Protein AF-0000000080781050 (afdb_homodimer)

Solvent-accessible surface area (backbone atoms only — not comparable to full-atom values): 25697 Å² total; per-residue (Å²): 130,79,76,74,66,78,78,66,74,60,34,25,38,32,46,32,33,31,35,67,30,54,91,70,42,64,89,45,60,48,95,85,63,46,76,51,77,71,39,46,22,84,15,49,39,77,80,46,57,57,52,43,29,35,42,40,91,89,30,66,42,81,47,81,88,78,33,56,82,72,43,37,23,22,39,31,32,36,44,65,29,49,45,47,36,29,40,83,40,50,49,67,79,42,40,34,53,57,34,26,75,74,73,64,48,43,79,31,54,64,17,18,40,70,43,80,50,85,91,50,64,30,26,20,26,37,38,74,86,55,81,29,66,35,39,62,15,35,66,25,75,61,41,39,53,59,48,46,50,67,26,33,38,46,64,62,82,89,56,83,46,54,47,18,18,34,22,19,48,64,32,55,53,50,47,31,50,37,40,30,23,49,90,41,44,68,57,34,52,49,44,49,46,66,17,62,46,72,50,40,51,45,75,75,89,59,61,63,39,74,48,50,57,34,31,36,35,22,39,30,22,40,35,72,90,51,89,62,47,71,65,56,53,47,38,42,24,70,31,74,80,39,47,44,31,54,88,132,80,76,76,66,76,78,64,76,58,34,25,37,32,46,32,33,31,34,67,30,52,91,71,41,63,89,45,61,47,95,84,63,46,77,51,78,70,39,46,22,83,14,48,40,77,79,46,56,55,51,43,30,34,42,42,90,90,31,66,42,80,46,82,87,79,33,55,85,72,42,40,24,22,39,31,34,37,43,64,30,49,45,47,37,28,43,82,40,50,48,65,78,42,41,36,54,58,35,25,74,75,73,65,48,42,80,32,54,66,17,18,40,72,44,81,49,86,89,50,65,29,28,20,26,36,38,73,87,56,80,28,67,35,40,61,14,34,66,26,77,60,39,38,53,59,49,46,51,67,26,31,39,47,66,61,83,86,57,84,46,54,47,18,19,34,23,18,47,64,32,55,54,51,46,31,50,38,42,29,23,49,90,42,45,68,58,33,51,48,43,50,46,65,17,61,45,72,50,40,50,44,77,75,88,58,60,64,38,76,47,51,57,34,32,36,36,22,39,29,23,40,35,74,92,50,88,61,48,72,66,54,52,47,37,42,24,69,31,75,80,39,46,45,31,54,87

Nearest PDB structures (foldseek):
  3ufx-assembly1_B  TM=2.082E-01  e=7.306E-01  Thermus aquaticus
  6mel-assembly1_B  TM=2.972E-01  e=2.470E+00  Campylobacter jejuni RM1221
  2nu6-assembly1_B  TM=2.280E-01  e=2.187E+00  Escherichia coli
  3ufx-assembly5_G  TM=2.068E-01  e=2.324E+00  Thermus aquaticus
  6g4q-a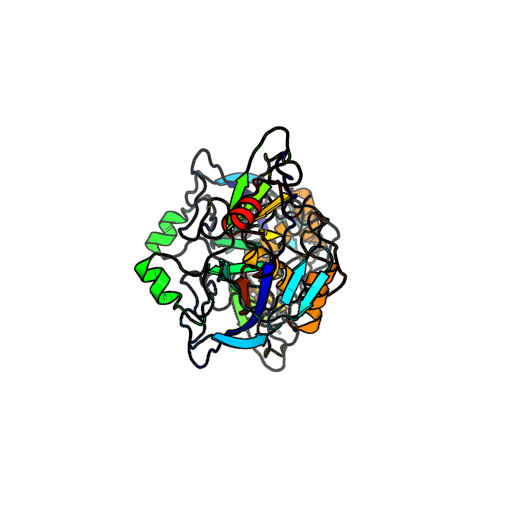ssembly1_B  TM=1.985E-01  e=2.790E+00  Homo sapiens

Structure (mmCIF, N/CA/C/O backbone):
data_AF-0000000080781050-model_v1
#
loop_
_entity.id
_entity.type
_entity.pdbx_description
1 polymer 'Uncharacterized protein'
#
loop_
_atom_site.group_PDB
_atom_site.id
_atom_site.type_symbol
_atom_site.label_atom_id
_atom_site.label_alt_id
_atom_site.label_comp_id
_atom_site.label_asym_id
_atom_site.label_entity_id
_atom_site.label_seq_id
_atom_site.pdbx_PDB_ins_code
_atom_site.Cartn_x
_atom_site.Cartn_y
_atom_site.Cartn_z
_atom_site.occupancy
_atom_site.B_iso_or_equiv
_atom_site.auth_seq_id
_atom_site.auth_comp_id
_atom_site.auth_asym_id
_atom_site.auth_atom_id
_atom_site.pdbx_PDB_model_num
ATOM 1 N N . MET A 1 1 ? 20.359 -40.688 -29.219 1 28.05 1 MET A N 1
ATOM 2 C CA . MET A 1 1 ? 20.031 -39.281 -29.375 1 28.05 1 MET A CA 1
ATOM 3 C C . MET A 1 1 ? 18.734 -38.938 -28.641 1 28.05 1 MET A C 1
ATOM 5 O O . MET A 1 1 ? 17.641 -39.281 -29.094 1 28.05 1 MET A O 1
ATOM 9 N N . SER A 1 2 ? 18.547 -39.094 -27.375 1 33.94 2 SER A N 1
ATOM 10 C CA . SER A 1 2 ? 17.359 -39.031 -26.531 1 33.94 2 SER A CA 1
ATOM 11 C C . SER A 1 2 ? 16.578 -37.75 -26.75 1 33.94 2 SER A C 1
ATOM 13 O O . SER A 1 2 ? 17.156 -36.656 -26.766 1 33.94 2 SER A O 1
ATOM 15 N N . ALA A 1 3 ? 15.633 -37.656 -27.625 1 36.81 3 ALA A N 1
ATOM 16 C CA . ALA A 1 3 ? 14.812 -36.531 -28.031 1 36.81 3 ALA A CA 1
ATOM 17 C C . ALA A 1 3 ? 14.5 -35.625 -26.828 1 36.81 3 ALA A C 1
ATOM 19 O O . ALA A 1 3 ? 13.852 -36.062 -25.875 1 36.81 3 ALA A O 1
ATOM 20 N N . TYR A 1 4 ? 15.414 -34.875 -26.281 1 39.69 4 TYR A N 1
ATOM 21 C CA . TYR A 1 4 ? 15.156 -33.812 -25.312 1 39.69 4 TYR A CA 1
ATOM 22 C C . TYR A 1 4 ? 13.875 -33.062 -25.656 1 39.69 4 TYR A C 1
ATOM 24 O O . TYR A 1 4 ? 13.859 -32.25 -26.578 1 39.69 4 TYR A O 1
ATOM 32 N N . GLU A 1 5 ? 12.812 -33.75 -25.891 1 44.97 5 GLU A N 1
ATOM 33 C CA . GLU A 1 5 ? 11.523 -33.125 -26.172 1 44.97 5 GLU A CA 1
ATOM 34 C C . GLU A 1 5 ? 11.328 -31.875 -25.312 1 44.97 5 GLU A C 1
ATOM 36 O O . GLU A 1 5 ? 11.414 -31.938 -24.078 1 44.97 5 GLU A O 1
ATOM 41 N N . SER A 1 6 ? 11.781 -30.797 -25.75 1 56.5 6 SER A N 1
ATOM 42 C CA . SER A 1 6 ? 11.586 -29.484 -25.125 1 56.5 6 SER A CA 1
ATOM 43 C C . SER A 1 6 ? 10.234 -29.406 -24.438 1 56.5 6 SER A C 1
ATOM 45 O O . SER A 1 6 ? 9.195 -29.625 -25.062 1 56.5 6 SER A O 1
ATOM 47 N N . LYS A 1 7 ? 10.219 -29.891 -23.125 1 72.25 7 LYS A N 1
ATOM 48 C CA . LYS A 1 7 ? 8.969 -29.906 -22.359 1 72.25 7 LYS A CA 1
ATOM 49 C C . LYS A 1 7 ? 8.312 -28.516 -22.375 1 72.25 7 LYS A C 1
ATOM 51 O O . LYS A 1 7 ? 8.977 -27.516 -22.125 1 72.25 7 LYS A O 1
ATOM 56 N N . VAL A 1 8 ? 7.223 -28.578 -23.078 1 80.94 8 VAL A N 1
ATOM 57 C CA . VAL A 1 8 ? 6.398 -27.391 -23.203 1 80.94 8 VAL A CA 1
ATOM 58 C C . VAL A 1 8 ? 5.57 -27.188 -21.938 1 80.94 8 VAL A C 1
ATOM 60 O O . VAL A 1 8 ? 5.02 -28.141 -21.391 1 80.94 8 VAL A O 1
ATOM 63 N N . LEU A 1 9 ? 5.629 -26 -21.391 1 91 9 LEU A N 1
ATOM 64 C CA . LEU A 1 9 ? 4.824 -25.672 -20.219 1 91 9 LEU A CA 1
ATOM 65 C C . LEU A 1 9 ? 3.352 -25.984 -20.469 1 91 9 LEU A C 1
ATOM 67 O O . LEU A 1 9 ? 2.777 -25.531 -21.453 1 91 9 LEU A O 1
ATOM 71 N N . ARG A 1 10 ? 2.812 -26.797 -19.656 1 94.25 10 ARG A N 1
ATOM 72 C CA . ARG A 1 10 ? 1.394 -27.141 -19.672 1 94.25 10 ARG A CA 1
ATOM 73 C C . ARG A 1 10 ? 0.906 -27.547 -18.297 1 94.25 10 ARG A C 1
ATOM 75 O O . ARG A 1 10 ? 1.632 -28.203 -17.547 1 94.25 10 ARG A O 1
ATOM 82 N N . PHE A 1 11 ? -0.291 -27.234 -17.984 1 97.12 11 PHE A N 1
ATOM 83 C CA . PHE A 1 11 ? -0.864 -27.547 -16.688 1 97.12 11 PHE A CA 1
ATOM 84 C C . PHE A 1 11 ? -2.377 -27.375 -16.703 1 97.12 11 PHE A C 1
ATOM 86 O O . PHE A 1 11 ? -2.932 -26.812 -17.656 1 97.12 11 PHE A O 1
ATOM 93 N N . VAL A 1 12 ? -3.023 -27.938 -15.711 1 98.31 12 VAL A N 1
ATOM 94 C CA . VAL A 1 12 ? -4.457 -27.766 -15.5 1 98.31 12 VAL A CA 1
ATOM 95 C C . VAL A 1 12 ? -4.699 -26.812 -14.328 1 98.31 12 VAL A C 1
ATOM 97 O O . VAL A 1 12 ? -4.023 -26.906 -13.297 1 98.31 12 VAL A O 1
ATOM 100 N N . PHE A 1 13 ? -5.648 -25.875 -14.516 1 98.62 13 PHE A N 1
ATOM 101 C CA . PHE A 1 13 ? -5.832 -24.875 -13.461 1 98.62 13 PHE A CA 1
ATOM 102 C C . PHE A 1 13 ? -7.312 -24.609 -13.227 1 98.62 13 PHE A C 1
ATOM 104 O O . PHE A 1 13 ? -8.148 -24.906 -14.086 1 98.62 13 PHE A O 1
ATOM 111 N N . LYS A 1 14 ? -7.598 -24.141 -12.102 1 98.81 14 LYS A N 1
ATOM 112 C CA . LYS A 1 14 ? -8.906 -23.641 -11.68 1 98.81 14 LYS A CA 1
ATOM 113 C C . LYS A 1 14 ? -8.766 -22.406 -10.797 1 98.81 14 LYS A C 1
ATOM 115 O O . LYS A 1 14 ? -7.883 -22.344 -9.938 1 98.81 14 LYS A O 1
ATOM 120 N N . ILE A 1 15 ? -9.57 -21.406 -11.07 1 98.81 15 ILE A N 1
ATOM 121 C CA . ILE A 1 15 ? -9.602 -20.203 -10.258 1 98.81 15 ILE A CA 1
ATOM 122 C C . ILE A 1 15 ? -10.992 -20.016 -9.656 1 98.81 15 ILE A C 1
ATOM 124 O O . ILE A 1 15 ? -11.984 -19.922 -10.383 1 98.81 15 ILE A O 1
ATOM 128 N N . ASP A 1 16 ? -11.031 -20.031 -8.406 1 98.81 16 ASP A N 1
ATOM 129 C CA . ASP A 1 16 ? -12.258 -19.734 -7.672 1 98.81 16 ASP A CA 1
ATOM 130 C C . ASP A 1 16 ? -12.227 -18.328 -7.086 1 98.81 16 ASP A C 1
ATOM 132 O O . ASP A 1 16 ? -11.234 -17.922 -6.488 1 98.81 16 ASP A O 1
ATOM 136 N N . PHE A 1 17 ? -13.289 -17.609 -7.273 1 98.62 17 PHE A N 1
ATOM 137 C CA . PHE A 1 17 ? -13.422 -16.281 -6.695 1 98.62 17 PHE A CA 1
ATOM 138 C C . PHE A 1 17 ? -14.039 -16.359 -5.305 1 98.62 17 PHE A C 1
ATOM 140 O O . PHE A 1 17 ? -15.062 -17 -5.105 1 98.62 17 PHE A O 1
ATOM 147 N N . ILE A 1 18 ? -13.352 -15.68 -4.367 1 98.38 18 ILE A N 1
ATOM 148 C CA . ILE A 1 18 ? -13.797 -15.828 -2.986 1 98.38 18 ILE A CA 1
ATOM 149 C C . ILE A 1 18 ? -13.961 -14.453 -2.346 1 98.38 18 ILE A C 1
ATOM 151 O O . ILE A 1 18 ? -13.344 -13.484 -2.783 1 98.38 18 ILE A O 1
ATOM 155 N N . VAL A 1 19 ? -14.844 -14.359 -1.379 1 97.75 19 VAL A N 1
ATOM 156 C CA . VAL A 1 19 ? -15.07 -13.164 -0.582 1 97.75 19 VAL A CA 1
ATOM 157 C C . VAL A 1 19 ? -15.195 -13.539 0.894 1 97.75 19 VAL A C 1
ATOM 159 O O . VAL A 1 19 ? -15.516 -14.68 1.226 1 97.75 19 VAL A O 1
ATOM 162 N N . PRO A 1 20 ? -14.906 -12.602 1.708 1 97.38 20 PRO A N 1
ATOM 163 C CA . PRO A 1 20 ? -15.141 -12.859 3.131 1 97.38 20 PRO A CA 1
ATOM 164 C C . PRO A 1 20 ? -16.625 -13.031 3.463 1 97.38 20 PRO A C 1
ATOM 166 O O . PRO A 1 20 ? -17.469 -12.375 2.855 1 97.38 20 PRO A O 1
ATOM 169 N N . ASN A 1 21 ? -16.906 -13.922 4.332 1 97.19 21 ASN A N 1
ATOM 170 C CA . ASN A 1 21 ? -18.188 -14.031 4.996 1 97.19 21 ASN A CA 1
ATOM 171 C C . ASN A 1 21 ? -18.141 -13.492 6.422 1 97.19 21 ASN A C 1
ATOM 173 O O . ASN A 1 21 ? -17.891 -14.242 7.367 1 97.19 21 ASN A O 1
ATOM 177 N N . TYR A 1 22 ? -18.516 -12.312 6.602 1 94.44 22 TYR A N 1
ATOM 178 C CA . TYR A 1 22 ? -18.312 -11.625 7.875 1 94.44 22 TYR A CA 1
ATOM 179 C C . TYR A 1 22 ? -19.375 -12.039 8.883 1 94.44 22 TYR A C 1
ATOM 181 O O . TYR A 1 22 ? -19.266 -11.727 10.078 1 94.44 22 TYR A O 1
ATOM 189 N N . ASP A 1 23 ? -20.406 -12.672 8.438 1 95.19 23 ASP A N 1
ATOM 190 C CA . ASP A 1 23 ? -21.375 -13.242 9.367 1 95.19 23 ASP A CA 1
ATOM 191 C C . ASP A 1 23 ? -20.75 -14.367 10.195 1 95.19 23 ASP A C 1
ATOM 193 O O . ASP A 1 23 ? -21.156 -14.594 11.336 1 95.19 23 ASP A O 1
ATOM 197 N N . GLU A 1 24 ? -19.797 -15.016 9.594 1 95.94 24 GLU A N 1
ATOM 198 C CA . GLU A 1 24 ? -19.141 -16.141 10.25 1 95.94 24 GLU A CA 1
ATOM 199 C C . GLU A 1 24 ? -17.938 -15.68 11.062 1 95.94 24 GLU A C 1
ATOM 201 O O . GLU A 1 24 ? -17.656 -16.234 12.125 1 95.94 24 GLU A O 1
ATOM 206 N N . GLN A 1 25 ? -17.188 -14.766 10.539 1 95.62 25 GLN A N 1
ATOM 207 C CA . GLN A 1 25 ? -16.031 -14.172 11.211 1 95.62 25 GLN A CA 1
ATOM 208 C C . GLN A 1 25 ? -15.945 -12.672 10.914 1 95.62 25 GLN A C 1
ATOM 210 O O . GLN A 1 25 ? -15.742 -12.273 9.773 1 95.62 25 GLN A O 1
ATOM 215 N N . CYS A 1 26 ? -16.016 -11.891 11.953 1 93.69 26 CYS A N 1
ATOM 216 C CA . CYS A 1 26 ? -15.945 -10.445 11.797 1 93.69 26 CYS A CA 1
ATOM 217 C C . CYS A 1 26 ? -14.594 -10.016 11.242 1 93.69 26 CYS A C 1
ATOM 219 O O . CYS A 1 26 ? -13.609 -10.75 11.352 1 93.69 26 CYS A O 1
ATOM 221 N N . GLU A 1 27 ? -14.648 -8.883 10.664 1 92.06 27 GLU A N 1
ATOM 222 C CA . GLU A 1 27 ? -13.406 -8.312 10.148 1 92.06 27 GLU A CA 1
ATOM 223 C C . GLU A 1 27 ? -12.32 -8.305 11.219 1 92.06 27 GLU A C 1
ATOM 225 O O . GLU A 1 27 ? -12.578 -7.961 12.375 1 92.06 27 GLU A O 1
ATOM 230 N N . ILE A 1 28 ? -11.141 -8.742 10.758 1 91.88 28 ILE A N 1
ATOM 231 C CA . ILE A 1 28 ? -10.008 -8.789 11.68 1 91.88 28 ILE A CA 1
ATOM 232 C C . ILE A 1 28 ? -9.039 -7.652 11.367 1 91.88 28 ILE A C 1
ATOM 234 O O . ILE A 1 28 ? -8.672 -7.441 10.211 1 91.88 28 ILE A O 1
ATOM 238 N N . ARG A 1 29 ? -8.633 -6.945 12.359 1 89 29 ARG A N 1
ATOM 239 C CA . ARG A 1 29 ? -7.582 -5.938 12.258 1 89 29 ARG A CA 1
ATOM 240 C C . ARG A 1 29 ? -6.48 -6.191 13.289 1 89 29 ARG A C 1
ATOM 242 O O . ARG A 1 29 ? -6.766 -6.504 14.445 1 89 29 ARG A O 1
ATOM 249 N N . LEU A 1 30 ? -5.254 -6.105 12.828 1 84.94 30 LEU A N 1
ATOM 250 C CA . LEU A 1 30 ? -4.098 -6.23 13.711 1 84.94 30 LEU A CA 1
ATOM 251 C C . LEU A 1 30 ? -3.955 -4.996 14.602 1 84.94 30 LEU A C 1
ATOM 253 O O . LEU A 1 30 ? -4.641 -3.994 14.391 1 84.94 30 LEU A O 1
ATOM 257 N N . PRO A 1 31 ? -3.066 -5.062 15.547 1 75.69 31 PRO A N 1
ATOM 258 C CA . PRO A 1 31 ? -2.906 -3.934 16.469 1 75.69 31 PRO A CA 1
ATOM 259 C C . PRO A 1 31 ? -2.541 -2.637 15.742 1 75.69 31 PRO A C 1
ATOM 261 O O . PRO A 1 31 ? -2.891 -1.549 16.203 1 75.69 31 PRO A O 1
ATOM 264 N N . ASN A 1 32 ? -1.868 -2.77 14.664 1 74.88 32 ASN A N 1
ATOM 265 C CA . ASN A 1 32 ? -1.503 -1.581 13.898 1 74.88 32 ASN A CA 1
ATOM 266 C C . ASN A 1 32 ? -2.619 -1.165 12.945 1 74.88 32 ASN A C 1
ATOM 268 O O . ASN A 1 32 ? -2.393 -0.375 12.031 1 74.88 32 ASN A O 1
ATOM 272 N N . GLN A 1 33 ? -3.814 -1.88 13.078 1 80.81 33 GLN A N 1
ATOM 273 C CA . GLN A 1 33 ? -5.055 -1.565 12.375 1 80.81 33 GLN A CA 1
ATOM 274 C C . GLN A 1 33 ? -5.023 -2.086 10.938 1 80.81 33 GLN A C 1
ATOM 276 O O . GLN A 1 33 ? -5.875 -1.729 10.125 1 80.81 33 GLN A O 1
ATOM 281 N N . ALA A 1 34 ? -4.023 -2.885 10.695 1 86 34 ALA A N 1
ATOM 282 C CA . ALA A 1 34 ? -3.961 -3.5 9.375 1 86 34 ALA A CA 1
ATOM 283 C C . ALA A 1 34 ? -5.043 -4.562 9.211 1 86 34 ALA A C 1
ATOM 285 O O . ALA A 1 34 ? -5.289 -5.355 10.125 1 86 34 ALA A O 1
ATOM 286 N N . TRP A 1 35 ? -5.648 -4.539 8.086 1 92.56 35 TRP A N 1
ATOM 287 C CA . TRP A 1 35 ? -6.664 -5.531 7.75 1 92.56 35 TRP A CA 1
ATOM 288 C C . TRP A 1 35 ? -6.023 -6.863 7.375 1 92.56 35 TRP A C 1
ATOM 290 O O . TRP A 1 35 ? -5 -6.895 6.688 1 92.56 35 TRP A O 1
ATOM 300 N N . ILE A 1 36 ? -6.645 -7.953 7.84 1 94.5 36 ILE A N 1
ATOM 301 C CA . ILE A 1 36 ? -6.258 -9.266 7.328 1 94.5 36 ILE A CA 1
ATOM 302 C C . ILE A 1 36 ? -7.5 -10.039 6.895 1 94.5 36 ILE A C 1
ATOM 304 O O . ILE A 1 36 ? -8.594 -9.812 7.422 1 94.5 36 ILE A O 1
ATOM 308 N N . PRO A 1 37 ? -7.367 -10.945 5.922 1 97.31 37 PRO A N 1
ATOM 309 C CA . PRO A 1 37 ? -8.492 -11.781 5.492 1 97.31 37 PRO A CA 1
ATOM 310 C C . PRO A 1 37 ? -8.977 -12.734 6.586 1 97.31 37 PRO A C 1
ATOM 312 O O . PRO A 1 37 ? -8.32 -12.867 7.621 1 97.31 37 PRO A O 1
ATOM 315 N N . PRO A 1 38 ? -10.133 -13.32 6.336 1 97.94 38 PRO A N 1
ATOM 316 C CA . PRO A 1 38 ? -10.625 -14.328 7.281 1 97.94 38 PRO A CA 1
ATOM 317 C C . PRO A 1 38 ? -9.609 -15.438 7.539 1 97.94 38 PRO A C 1
ATOM 319 O O . PRO A 1 38 ? -8.859 -15.812 6.641 1 97.94 38 PRO A O 1
ATOM 322 N N . THR A 1 39 ? -9.648 -15.969 8.75 1 97.88 39 THR A N 1
ATOM 323 C CA . THR A 1 39 ? -8.625 -16.938 9.125 1 97.88 39 THR A CA 1
ATOM 324 C C . THR A 1 39 ? -9.227 -18.328 9.32 1 97.88 39 THR A C 1
ATOM 326 O O . THR A 1 39 ? -8.508 -19.297 9.555 1 97.88 39 THR A O 1
ATOM 329 N N . ILE A 1 40 ? -10.531 -18.391 9.289 1 97.81 40 ILE A N 1
ATOM 330 C CA . ILE A 1 40 ? -11.18 -19.688 9.406 1 97.81 40 ILE A CA 1
ATOM 331 C C . ILE A 1 40 ? -11.891 -20.031 8.102 1 97.81 40 ILE A C 1
ATOM 333 O O . ILE A 1 40 ? -12.461 -19.156 7.449 1 97.81 40 ILE A O 1
ATOM 337 N N . PRO A 1 41 ? -11.938 -21.25 7.742 1 98.31 41 PRO A N 1
ATOM 338 C CA . PRO A 1 41 ? -12.445 -21.688 6.438 1 98.31 41 PRO A CA 1
ATOM 339 C C . PRO A 1 41 ? -13.906 -21.297 6.223 1 98.31 41 PRO A C 1
ATOM 341 O O . PRO A 1 41 ? -14.281 -20.859 5.129 1 98.31 41 PRO A O 1
ATOM 344 N N . SER A 1 42 ? -14.773 -21.406 7.227 1 97.88 42 SER A N 1
ATOM 345 C CA . SER A 1 42 ? -16.203 -21.141 7.086 1 97.88 42 SER A CA 1
ATOM 346 C C . SER A 1 42 ? -16.469 -19.656 6.785 1 97.88 42 SER A C 1
ATOM 348 O O . SER A 1 42 ? -17.562 -19.297 6.383 1 97.88 42 SER A O 1
ATOM 350 N N . ALA A 1 43 ? -15.469 -18.844 6.98 1 98.5 43 ALA A N 1
ATOM 351 C CA . ALA A 1 43 ? -15.633 -17.406 6.797 1 98.5 43 ALA A CA 1
ATOM 352 C C . ALA A 1 43 ? -15.211 -16.984 5.391 1 98.5 43 ALA A C 1
ATOM 354 O O . ALA A 1 43 ? -15.031 -15.797 5.121 1 98.5 43 ALA A O 1
ATOM 355 N N . VAL A 1 44 ? -15.008 -17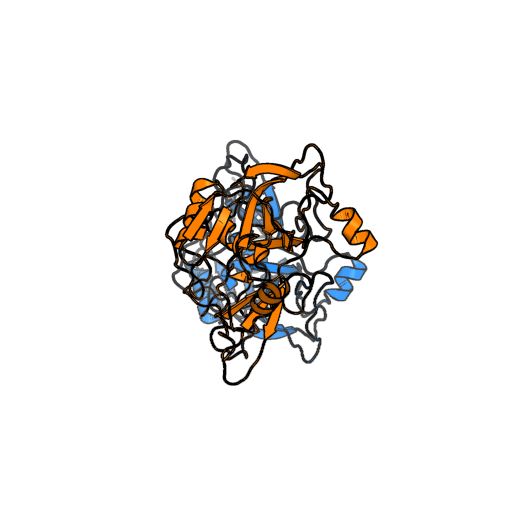.922 4.547 1 98.62 44 VAL A N 1
ATOM 356 C CA . VAL A 1 44 ? -14.672 -17.672 3.152 1 98.62 44 VAL A CA 1
ATOM 357 C C . VAL A 1 44 ? -15.727 -18.297 2.242 1 98.62 44 VAL A C 1
ATOM 359 O O . VAL A 1 44 ? -16.031 -19.484 2.354 1 98.62 44 VAL A O 1
ATOM 362 N N . LY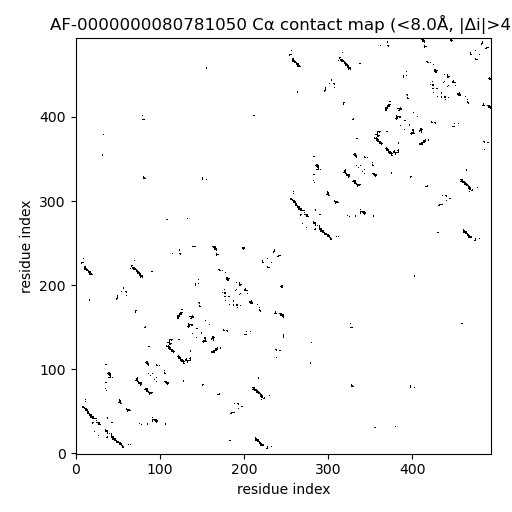S A 1 45 ? -16.297 -17.469 1.432 1 98.19 45 LYS A N 1
ATOM 363 C CA . LYS A 1 45 ? -17.344 -17.922 0.521 1 98.19 45 LYS A CA 1
ATOM 364 C C . LYS A 1 45 ? -16.859 -17.875 -0.929 1 98.19 45 LYS A C 1
ATOM 366 O O . LYS A 1 45 ? -16.25 -16.891 -1.35 1 98.19 45 LYS A O 1
ATOM 371 N N . THR A 1 46 ? -17.125 -18.938 -1.634 1 98.31 46 THR A N 1
ATOM 372 C CA . THR A 1 46 ? -16.875 -18.938 -3.072 1 98.31 46 THR A CA 1
ATOM 373 C C . THR A 1 46 ? -18.031 -18.297 -3.822 1 98.31 46 THR A C 1
ATOM 375 O O . THR A 1 46 ? -19.188 -18.672 -3.631 1 98.31 46 THR A O 1
ATOM 378 N N . VAL A 1 47 ? -17.734 -17.328 -4.688 1 97.94 47 VAL A N 1
ATOM 379 C CA . VAL A 1 47 ? -18.812 -16.609 -5.348 1 97.94 47 VAL A CA 1
ATOM 380 C C . VAL A 1 47 ? -18.766 -16.859 -6.852 1 97.94 47 VAL A C 1
ATOM 382 O O . VAL A 1 47 ? -19.656 -16.422 -7.594 1 97.94 47 VAL A O 1
ATOM 385 N N . GLY A 1 48 ? -17.781 -17.531 -7.301 1 98.06 48 GLY A N 1
ATOM 386 C CA . GLY A 1 48 ? -17.609 -17.891 -8.703 1 98.06 48 GLY A CA 1
ATOM 387 C C . GLY A 1 48 ? -16.422 -18.797 -8.945 1 98.06 48 GLY A C 1
ATOM 388 O O . GLY A 1 48 ? -15.562 -18.938 -8.086 1 98.06 48 GLY A O 1
ATOM 389 N N . SER A 1 49 ? -16.453 -19.406 -10.141 1 98.31 49 SER A N 1
ATOM 390 C CA . SER A 1 49 ? -15.375 -20.328 -10.492 1 98.31 49 SER A CA 1
ATOM 391 C C . SER A 1 49 ? -15.203 -20.438 -12 1 98.31 49 SER A C 1
ATOM 393 O O . SER A 1 49 ? -16.188 -20.375 -12.75 1 98.31 49 SER A O 1
ATOM 395 N N . THR A 1 50 ? -13.984 -20.562 -12.375 1 98.31 50 THR A N 1
ATOM 396 C CA . THR A 1 50 ? -13.727 -20.797 -13.789 1 98.31 50 THR A CA 1
ATOM 397 C C . THR A 1 50 ? -14.023 -22.234 -14.172 1 98.31 50 THR A C 1
ATOM 399 O O . THR A 1 50 ? -14.266 -22.547 -15.336 1 98.31 50 THR A O 1
ATOM 402 N N . GLY A 1 51 ? -14.008 -23.141 -13.211 1 98.06 51 GLY A N 1
ATOM 403 C CA . GLY A 1 51 ? -13.875 -24.547 -13.523 1 98.06 51 GLY A CA 1
ATOM 404 C C . GLY A 1 51 ? -12.469 -24.938 -13.945 1 98.06 51 GLY A C 1
ATOM 405 O O . GLY A 1 51 ? -11.539 -24.141 -13.836 1 98.06 51 GLY A O 1
ATOM 406 N N . TRP A 1 52 ? -12.359 -26.219 -14.414 1 98.44 52 TRP A N 1
ATOM 407 C CA . TRP A 1 52 ? -11.031 -26.719 -14.742 1 98.44 52 TRP A CA 1
ATOM 408 C C . TRP A 1 52 ? -10.719 -26.5 -16.219 1 98.44 52 TRP A C 1
ATOM 410 O O . TRP A 1 52 ? -11.523 -26.844 -17.094 1 98.44 52 TRP A O 1
ATOM 420 N N . TYR A 1 53 ? -9.555 -25.922 -16.438 1 98.5 53 TYR A N 1
ATOM 421 C CA . TYR A 1 53 ? -9.07 -25.672 -17.797 1 98.5 53 TYR A CA 1
ATOM 422 C C . TYR A 1 53 ? -7.629 -26.141 -17.953 1 98.5 53 TYR A C 1
ATOM 424 O O . TYR A 1 53 ? -6.848 -26.094 -17 1 98.5 53 TYR A O 1
ATOM 432 N N . ARG A 1 54 ? -7.309 -26.594 -19.094 1 97.69 54 ARG A N 1
ATOM 433 C CA . ARG A 1 54 ? -5.934 -26.906 -19.484 1 97.69 54 ARG A CA 1
ATOM 434 C C . ARG A 1 54 ? -5.281 -25.719 -20.172 1 97.69 54 ARG A C 1
ATOM 436 O O . ARG A 1 54 ? -5.859 -25.141 -21.094 1 97.69 54 ARG A O 1
ATOM 443 N N . TRP A 1 55 ? -4.141 -25.344 -19.688 1 97.38 55 TRP A N 1
ATOM 444 C CA . TRP A 1 55 ? -3.361 -24.312 -20.359 1 97.38 55 TRP A CA 1
ATOM 445 C C . TRP A 1 55 ? -2.238 -24.906 -21.188 1 97.38 55 TRP A C 1
ATOM 447 O O . TRP A 1 55 ? -1.493 -25.766 -20.703 1 97.38 55 TRP A O 1
ATOM 457 N N . THR A 1 56 ? -2.123 -24.516 -22.406 1 94.31 56 THR A N 1
ATOM 458 C CA . THR A 1 56 ? -1.011 -24.75 -23.312 1 94.31 56 THR A CA 1
ATOM 459 C C . THR A 1 56 ? -0.59 -23.469 -24.016 1 94.31 56 THR A C 1
ATOM 461 O O . THR A 1 56 ? -1.329 -22.484 -24.016 1 94.31 56 THR A O 1
ATOM 464 N N . PRO A 1 57 ? 0.578 -23.391 -24.5 1 90.31 57 PRO A N 1
ATOM 465 C CA . PRO A 1 57 ? 0.982 -22.188 -25.219 1 90.31 57 PRO A CA 1
ATOM 466 C C . PRO A 1 57 ? -0.001 -21.812 -26.328 1 90.31 57 PRO A C 1
ATOM 468 O O . PRO A 1 57 ? -0.073 -20.641 -26.719 1 90.31 57 PRO A O 1
ATOM 471 N N . ALA A 1 58 ? -0.735 -22.75 -26.75 1 91.19 58 ALA A N 1
ATOM 472 C CA . ALA A 1 58 ? -1.679 -22.5 -27.844 1 91.19 58 ALA A CA 1
ATOM 473 C C . ALA A 1 58 ? -2.979 -21.906 -27.312 1 91.19 58 ALA A C 1
ATOM 475 O O . ALA A 1 58 ? -3.771 -21.344 -28.078 1 91.19 58 ALA A O 1
ATOM 476 N N . GLY A 1 59 ? -3.221 -22.078 -26.016 1 93.56 59 GLY A N 1
ATOM 477 C CA . GLY A 1 59 ? -4.438 -21.547 -25.422 1 93.56 59 GLY A CA 1
ATOM 478 C C . GLY A 1 59 ? -4.961 -22.375 -24.266 1 93.56 59 GLY A C 1
ATOM 479 O O . GLY A 1 59 ? -4.195 -23.078 -23.609 1 93.56 59 GLY A O 1
ATOM 480 N N . ILE A 1 60 ? -6.25 -22.094 -24 1 97 60 ILE A N 1
ATOM 481 C CA . ILE A 1 60 ? -6.848 -22.828 -22.891 1 97 60 ILE A CA 1
ATOM 482 C C . ILE A 1 60 ? -8.031 -23.656 -23.391 1 97 60 ILE A C 1
ATOM 484 O O . ILE A 1 60 ? -8.688 -23.281 -24.359 1 97 60 ILE A O 1
ATOM 488 N N . GLU A 1 61 ? -8.289 -24.766 -22.719 1 96.88 61 GLU A N 1
ATOM 489 C CA . GLU A 1 61 ? -9.406 -25.641 -23.031 1 96.88 61 GLU A CA 1
ATOM 490 C C . GLU A 1 61 ? -10.023 -26.234 -21.766 1 96.88 61 GLU A C 1
ATOM 492 O O . GLU A 1 61 ? -9.305 -26.625 -20.844 1 96.88 61 GLU A O 1
ATOM 497 N N . ARG A 1 62 ? -11.344 -26.25 -21.797 1 97.06 62 ARG A N 1
ATOM 498 C CA . ARG A 1 62 ? -12.023 -26.859 -20.656 1 97.06 62 ARG A CA 1
ATOM 499 C C . ARG A 1 62 ? -11.648 -28.328 -20.531 1 97.06 62 ARG A C 1
ATOM 501 O O . ARG A 1 62 ? -11.547 -29.047 -21.531 1 97.06 62 ARG A O 1
ATOM 508 N N . THR A 1 63 ? -11.461 -28.766 -19.297 1 96.5 63 THR A N 1
ATOM 509 C CA . THR A 1 63 ? -11.055 -30.156 -19.094 1 96.5 63 THR A CA 1
ATOM 510 C C . THR A 1 63 ? -11.531 -30.641 -17.719 1 96.5 63 THR A C 1
ATOM 512 O O . THR A 1 63 ? -12 -29.859 -16.906 1 96.5 63 THR A O 1
ATOM 515 N N . GLU A 1 64 ? -11.492 -31.922 -17.609 1 92.56 64 GLU A N 1
ATOM 516 C CA . GLU A 1 64 ? -11.672 -32.5 -16.297 1 92.56 64 GLU A CA 1
ATOM 517 C C . GLU A 1 64 ? -10.344 -32.625 -15.547 1 92.56 64 GLU A C 1
ATOM 519 O O . GLU A 1 64 ? -9.289 -32.781 -16.172 1 92.56 64 GLU A O 1
ATOM 524 N N . CYS A 1 65 ? -10.367 -32.375 -14.281 1 89.25 65 CYS A N 1
ATOM 525 C CA . CYS A 1 65 ? -9.148 -32.469 -13.477 1 89.25 65 CYS A CA 1
ATOM 526 C C . CYS A 1 65 ? -8.859 -33.938 -13.086 1 89.25 65 CYS A C 1
ATOM 528 O O . CYS A 1 65 ? -9.531 -34.469 -12.211 1 89.25 65 CYS A O 1
ATOM 530 N N . ARG A 1 66 ? -7.887 -34.531 -13.727 1 88.69 66 ARG A N 1
ATOM 531 C CA . ARG A 1 66 ? -7.539 -35.906 -13.461 1 88.69 66 ARG A CA 1
ATOM 532 C C . ARG A 1 66 ? -6.125 -36.031 -12.898 1 88.69 66 ARG A C 1
ATOM 534 O O . ARG A 1 66 ? -5.754 -37.062 -12.344 1 88.69 66 ARG A O 1
ATOM 541 N N . GLY A 1 67 ? -5.383 -35 -13.086 1 90.94 67 GLY A N 1
ATOM 542 C CA . GLY A 1 67 ? -3.986 -35.031 -12.68 1 90.94 67 GLY A CA 1
ATOM 543 C C . GLY A 1 67 ? -3.785 -34.75 -11.203 1 90.94 67 GLY A C 1
ATOM 544 O O . GLY A 1 67 ? -4.703 -34.281 -10.523 1 90.94 67 GLY A O 1
ATOM 545 N N . GLU A 1 68 ? -2.617 -35 -10.727 1 94.69 68 GLU A N 1
ATOM 546 C CA . GLU A 1 68 ? -2.242 -34.781 -9.336 1 94.69 68 GLU A CA 1
ATOM 547 C C . GLU A 1 68 ? -2.172 -33.312 -9.008 1 94.69 68 GLU A C 1
ATOM 549 O O . GLU A 1 68 ? -1.78 -32.5 -9.852 1 94.69 68 GLU A O 1
ATOM 554 N N . LYS A 1 69 ? -2.561 -33.062 -7.781 1 96.94 69 LYS A N 1
ATOM 555 C CA . LYS A 1 69 ? -2.436 -31.688 -7.293 1 96.94 69 LYS A CA 1
ATOM 556 C C . LYS A 1 69 ? -0.975 -31.25 -7.273 1 96.94 69 LYS A C 1
ATOM 558 O O . LYS A 1 69 ? -0.099 -32 -6.84 1 96.94 69 LYS A O 1
ATOM 563 N N . PHE A 1 70 ? -0.669 -30.109 -7.742 1 97.75 70 PHE A N 1
ATOM 564 C CA . PHE A 1 70 ? 0.693 -29.594 -7.809 1 97.75 70 PHE A CA 1
ATOM 565 C C . PHE A 1 70 ? 0.855 -28.391 -6.902 1 97.75 70 PHE A C 1
ATOM 567 O O . PHE A 1 70 ? 1.686 -28.391 -5.992 1 97.75 70 PHE A O 1
ATOM 574 N N . ARG A 1 71 ? 0.033 -27.312 -7.133 1 96.88 71 ARG A N 1
ATOM 575 C CA . ARG A 1 71 ? 0.097 -26.047 -6.391 1 96.88 71 ARG A CA 1
ATOM 576 C C . ARG A 1 71 ? -1.301 -25.531 -6.078 1 96.88 71 ARG A C 1
ATOM 578 O O . ARG A 1 71 ? -2.232 -25.719 -6.863 1 96.88 71 ARG A O 1
ATOM 585 N N . VAL A 1 72 ? -1.407 -24.922 -4.922 1 98.25 72 VAL A N 1
ATOM 586 C CA . VAL A 1 72 ? -2.615 -24.172 -4.605 1 98.25 72 VAL A CA 1
ATOM 587 C C . VAL A 1 72 ? -2.256 -22.938 -3.777 1 98.25 72 VAL A C 1
ATOM 589 O O . VAL A 1 72 ? -1.313 -22.969 -2.984 1 98.25 72 VAL A O 1
ATOM 592 N N . CYS A 1 73 ? -2.932 -21.859 -4.008 1 98.44 73 CYS A N 1
ATOM 593 C CA . CYS A 1 73 ? -2.754 -20.688 -3.152 1 98.44 73 CYS A CA 1
ATOM 594 C C . CYS A 1 73 ? -4.062 -19.922 -2.988 1 98.44 73 CYS A C 1
ATOM 596 O O . CYS A 1 73 ? -4.984 -20.078 -3.789 1 98.44 73 CYS A O 1
ATOM 598 N N . SER A 1 74 ? -4.191 -19.266 -1.935 1 98.75 74 SER A N 1
ATOM 599 C CA . SER A 1 74 ? -5.254 -18.297 -1.679 1 98.75 74 SER A CA 1
ATOM 600 C C . SER A 1 74 ? -4.699 -16.875 -1.579 1 98.75 74 SER A C 1
ATOM 602 O O . SER A 1 74 ? -3.711 -16.641 -0.878 1 98.75 74 SER A O 1
ATOM 604 N N . LEU A 1 75 ? -5.301 -15.992 -2.324 1 97.88 75 LEU A N 1
ATOM 605 C CA . LEU A 1 75 ? -4.863 -14.602 -2.324 1 97.88 75 LEU A CA 1
ATOM 606 C C . LEU A 1 75 ? -6.047 -13.664 -2.105 1 97.88 75 LEU A C 1
ATOM 608 O O . LEU A 1 75 ? -7.117 -13.867 -2.682 1 97.88 75 LEU A O 1
ATOM 612 N N . PHE A 1 76 ? -5.91 -12.695 -1.234 1 97.81 76 PHE A N 1
ATOM 613 C CA . PHE A 1 76 ? -6.84 -11.586 -1.062 1 97.81 76 PHE A CA 1
ATOM 614 C C . PHE A 1 76 ? -6.16 -10.258 -1.377 1 97.81 76 PHE A C 1
ATOM 616 O O . PHE A 1 76 ? -4.98 -10.07 -1.062 1 97.81 76 PHE A O 1
ATOM 623 N N . TYR A 1 77 ? -6.914 -9.43 -1.986 1 96.62 77 TYR A N 1
ATOM 624 C CA . TYR A 1 77 ? -6.383 -8.094 -2.262 1 96.62 77 TYR A CA 1
ATOM 625 C C . TYR A 1 77 ? -6.652 -7.148 -1.1 1 96.62 77 TYR A C 1
ATOM 627 O O . TYR A 1 77 ? -7.766 -7.109 -0.567 1 96.62 77 TYR A O 1
ATOM 635 N N . ASN A 1 78 ? -5.66 -6.477 -0.676 1 95.12 78 ASN A N 1
ATOM 636 C CA . ASN A 1 78 ? -5.742 -5.441 0.351 1 95.12 78 ASN A CA 1
ATOM 637 C C . ASN A 1 78 ? -5.535 -4.051 -0.237 1 95.12 78 ASN A C 1
ATOM 639 O O . ASN A 1 78 ? -4.398 -3.637 -0.478 1 95.12 78 ASN A O 1
ATOM 643 N N . SER A 1 79 ? -6.59 -3.301 -0.411 1 93.25 79 SER A N 1
ATOM 644 C CA . SER A 1 79 ? -6.516 -1.988 -1.045 1 93.25 79 SER A CA 1
ATOM 645 C C . SER A 1 79 ? -5.84 -0.971 -0.13 1 93.25 79 SER A C 1
ATOM 647 O O . SER A 1 79 ? -5.391 0.082 -0.589 1 93.25 79 SER A O 1
ATOM 649 N N . GLU A 1 80 ? -5.758 -1.228 1.131 1 93.25 80 GLU A N 1
ATOM 650 C CA . GLU A 1 80 ? -5.18 -0.292 2.09 1 93.25 80 GLU A CA 1
ATOM 651 C C . GLU A 1 80 ? -3.656 -0.273 1.994 1 93.25 80 GLU A C 1
ATOM 653 O O . GLU A 1 80 ? -3.008 0.636 2.516 1 93.25 80 GLU A O 1
ATOM 658 N N . CYS A 1 81 ? -3.139 -1.288 1.336 1 92 81 CYS A N 1
ATOM 659 C CA . CYS A 1 81 ? -1.689 -1.356 1.188 1 92 81 CYS A CA 1
ATOM 660 C C . CYS A 1 81 ? -1.302 -1.619 -0.263 1 92 81 CYS A C 1
ATOM 662 O O . CYS A 1 81 ? -0.118 -1.74 -0.581 1 92 81 CYS A O 1
ATOM 664 N N . TYR A 1 82 ? -2.211 -1.804 -1.082 1 89.88 82 TYR A N 1
ATOM 665 C CA . TYR A 1 82 ? -2.004 -1.998 -2.514 1 89.88 82 TYR A CA 1
ATOM 666 C C . TYR A 1 82 ? -1.143 -3.229 -2.777 1 89.88 82 TYR A C 1
ATOM 668 O O . TYR A 1 82 ? -0.201 -3.176 -3.57 1 89.88 82 TYR A O 1
ATOM 676 N N . HIS A 1 83 ? -1.39 -4.273 -2.002 1 90.31 83 HIS A N 1
ATOM 677 C CA . HIS A 1 83 ? -0.75 -5.555 -2.281 1 90.31 83 HIS A CA 1
ATOM 678 C C . HIS A 1 83 ? -1.629 -6.719 -1.834 1 90.31 83 HIS A C 1
ATOM 680 O O . HIS A 1 83 ? -2.799 -6.527 -1.496 1 90.31 83 HIS A O 1
ATOM 686 N N . PHE A 1 84 ? -1.14 -7.918 -1.982 1 94.44 84 PHE A N 1
ATOM 687 C CA . PHE A 1 84 ? -1.909 -9.133 -1.734 1 94.44 84 PHE A CA 1
ATOM 688 C C . PHE A 1 84 ? -1.438 -9.82 -0.46 1 94.44 84 PHE A C 1
ATOM 690 O O . PHE A 1 84 ? -0.257 -9.75 -0.111 1 94.44 84 PHE A O 1
ATOM 697 N N . LEU A 1 85 ? -2.381 -10.367 0.186 1 95.69 85 LEU A N 1
ATOM 698 C CA . LEU A 1 85 ? -2.111 -11.305 1.272 1 95.69 85 LEU A CA 1
ATOM 699 C C . LEU A 1 85 ? -2.512 -12.727 0.88 1 95.69 85 LEU A C 1
ATOM 701 O O . LEU A 1 85 ? -3.613 -12.945 0.373 1 95.69 85 LEU A O 1
ATOM 705 N N . GLY A 1 86 ? -1.604 -13.609 1.082 1 96.94 86 GLY A N 1
ATOM 706 C CA . GLY A 1 86 ? -1.914 -14.953 0.622 1 96.94 86 GLY A CA 1
ATOM 707 C C . GLY A 1 86 ? -1.297 -16.031 1.484 1 96.94 86 GLY A C 1
ATOM 708 O O . GLY A 1 86 ? -0.526 -15.742 2.4 1 96.94 86 GLY A O 1
ATOM 709 N N . VAL A 1 87 ? -1.721 -17.266 1.241 1 97.31 87 VAL A N 1
ATOM 710 C CA . VAL A 1 87 ? -1.174 -18.469 1.833 1 97.31 87 VAL A CA 1
ATOM 711 C C . VAL A 1 87 ? -1.021 -19.547 0.759 1 97.31 87 VAL A C 1
ATOM 713 O O . VAL A 1 87 ? -1.742 -19.547 -0.241 1 97.31 87 VAL A O 1
ATOM 716 N N . PRO A 1 88 ? -0.098 -20.484 0.971 1 96.94 88 PRO A N 1
ATOM 717 C CA . PRO A 1 88 ? 0.17 -21.516 -0.03 1 96.94 88 PRO A CA 1
ATOM 718 C C . PRO A 1 88 ? -0.759 -22.719 0.102 1 96.94 88 PRO A C 1
ATOM 720 O O . PRO A 1 88 ? -0.323 -23.859 -0.068 1 96.94 88 PRO A O 1
ATOM 723 N N . PHE A 1 89 ? -1.97 -22.516 0.535 1 97.62 89 PHE A N 1
ATOM 724 C CA . PHE A 1 89 ? -2.998 -23.547 0.619 1 97.62 89 PHE A CA 1
ATOM 725 C C . PHE A 1 89 ? -4.383 -22.938 0.411 1 97.62 89 PHE A C 1
ATOM 727 O O . PHE A 1 89 ? -4.527 -21.719 0.302 1 97.62 89 PHE A O 1
ATOM 734 N N . ASP A 1 90 ? -5.359 -23.781 0.214 1 98.5 90 ASP A N 1
ATOM 735 C CA . ASP A 1 90 ? -6.75 -23.375 0.084 1 98.5 90 ASP A CA 1
ATOM 736 C C . ASP A 1 90 ? -7.34 -22.984 1.44 1 98.5 90 ASP A C 1
ATOM 738 O O . ASP A 1 90 ? -7.594 -23.859 2.279 1 98.5 90 ASP A O 1
ATOM 742 N N . CYS A 1 91 ? -7.562 -21.703 1.618 1 98.5 91 CYS A N 1
ATOM 743 C CA . CYS A 1 91 ? -7.977 -21.188 2.912 1 98.5 91 CYS A CA 1
ATOM 744 C C . CYS A 1 91 ? -9.398 -21.625 3.252 1 98.5 91 CYS A C 1
ATOM 746 O O . CYS A 1 91 ? -9.875 -21.391 4.367 1 98.5 91 CYS A O 1
ATOM 748 N N . ARG A 1 92 ? -10.133 -22.297 2.271 1 98.25 92 ARG A N 1
ATOM 749 C CA . ARG A 1 92 ? -11.469 -22.828 2.512 1 98.25 92 ARG A CA 1
ATOM 750 C C . ARG A 1 92 ? -11.398 -24.234 3.104 1 98.25 92 ARG A C 1
ATOM 752 O O . ARG A 1 92 ? -12.383 -24.734 3.635 1 98.25 92 ARG A O 1
ATOM 759 N N . GLN A 1 93 ? -10.266 -24.766 2.992 1 97.94 93 GLN A N 1
ATOM 760 C CA . GLN A 1 93 ? -10.086 -26.141 3.441 1 97.94 93 GLN A CA 1
ATOM 761 C C . GLN A 1 93 ? -9.219 -26.203 4.695 1 97.94 93 GLN A C 1
ATOM 763 O O . GLN A 1 93 ? -9.383 -27.094 5.531 1 97.94 93 GLN A O 1
ATOM 768 N N . LYS A 1 94 ? -8.25 -25.391 4.773 1 97 94 LYS A N 1
ATOM 769 C CA . LYS A 1 94 ? -7.32 -25.328 5.898 1 97 94 LYS A CA 1
ATOM 770 C C . LYS A 1 94 ? -7.379 -23.969 6.594 1 97 94 LYS A C 1
ATOM 772 O O . LYS A 1 94 ? -7.312 -22.938 5.938 1 97 94 LYS A O 1
ATOM 777 N N . SER A 1 95 ? -7.426 -24.016 7.879 1 97.69 95 SER A N 1
ATOM 778 C CA . SER A 1 95 ? -7.531 -22.797 8.68 1 97.69 95 SER A CA 1
ATOM 779 C C . SER A 1 95 ? -6.203 -22.047 8.719 1 97.69 95 SER A C 1
ATOM 781 O O . SER A 1 95 ? -5.18 -22.609 9.109 1 97.69 95 SER A O 1
ATOM 783 N N . VAL A 1 96 ? -6.262 -20.781 8.375 1 97.19 96 VAL A N 1
ATOM 784 C CA . VAL A 1 96 ? -5.07 -19.953 8.438 1 97.19 96 VAL A CA 1
ATOM 785 C C . VAL A 1 96 ? -4.676 -19.719 9.891 1 97.19 96 VAL A C 1
ATOM 787 O O . VAL A 1 96 ? -3.486 -19.672 10.219 1 97.19 96 VAL A O 1
ATOM 790 N N . GLN A 1 97 ? -5.707 -19.594 10.711 1 95.62 97 GLN A N 1
ATOM 791 C CA . GLN A 1 97 ? -5.484 -19.422 12.141 1 95.62 97 GLN A CA 1
ATOM 792 C C . GLN A 1 97 ? -4.684 -20.578 12.719 1 95.62 97 GLN A C 1
ATOM 794 O O . GLN A 1 97 ? -3.703 -20.375 13.438 1 95.62 97 GLN A O 1
ATOM 799 N N . GLN A 1 98 ? -5.094 -21.75 12.391 1 95.69 98 GLN A N 1
ATOM 800 C CA . GLN A 1 98 ? -4.43 -22.938 12.898 1 95.69 98 GLN A CA 1
ATOM 801 C C . GLN A 1 98 ? -3.025 -23.078 12.312 1 95.69 98 GLN A C 1
ATOM 803 O O . GLN A 1 98 ? -2.088 -23.469 13.016 1 95.69 98 GLN A O 1
ATOM 808 N N . SER A 1 99 ? -2.916 -22.781 11.07 1 94.31 99 SER A N 1
ATOM 809 C CA . SER A 1 99 ? -1.612 -22.844 10.422 1 94.31 99 SER A CA 1
ATOM 810 C C . SER A 1 99 ? -0.624 -21.875 11.047 1 94.31 99 SER A C 1
ATOM 812 O O . SER A 1 99 ? 0.552 -22.188 11.219 1 94.31 99 SER A O 1
ATOM 814 N N . ARG A 1 100 ? -1.062 -20.719 11.352 1 91.31 100 ARG A N 1
ATOM 815 C CA . ARG A 1 100 ? -0.216 -19.719 11.992 1 91.31 100 ARG A CA 1
ATOM 816 C C . ARG A 1 100 ? 0.265 -20.203 13.359 1 91.31 100 ARG A C 1
ATOM 818 O O . ARG A 1 100 ? 1.44 -20.062 13.695 1 91.31 100 ARG A O 1
ATOM 825 N N . ARG A 1 101 ? -0.56 -20.766 14.148 1 91.44 101 ARG A N 1
ATOM 826 C CA . ARG A 1 101 ? -0.233 -21.266 15.484 1 91.44 101 ARG A CA 1
ATOM 827 C C . ARG A 1 101 ? 0.736 -22.438 15.414 1 91.44 101 ARG A C 1
ATOM 829 O O . ARG A 1 101 ? 1.669 -22.531 16.219 1 91.44 101 ARG A O 1
ATOM 836 N N . ARG A 1 102 ? 0.493 -23.266 14.445 1 90.88 102 ARG A N 1
ATOM 837 C CA . ARG A 1 102 ? 1.231 -24.516 14.359 1 90.88 102 ARG A CA 1
ATOM 838 C C . ARG A 1 102 ? 2.576 -24.312 13.672 1 90.88 102 ARG A C 1
ATOM 840 O O . ARG A 1 102 ? 3.604 -24.797 14.148 1 90.88 102 ARG A O 1
ATOM 847 N N . ASP A 1 103 ? 2.537 -23.562 12.516 1 87.38 103 ASP A N 1
ATOM 848 C CA . ASP A 1 103 ? 3.699 -23.516 11.641 1 87.38 103 ASP A CA 1
ATOM 849 C C . ASP A 1 103 ? 4.203 -22.094 11.469 1 87.38 103 ASP A C 1
ATOM 851 O O . ASP A 1 103 ? 5.215 -21.859 10.805 1 87.38 103 ASP A O 1
ATOM 855 N N . GLY A 1 104 ? 3.42 -21.125 12.039 1 84.94 104 GLY A N 1
ATOM 856 C CA . GLY A 1 104 ? 3.801 -19.734 11.875 1 84.94 104 GLY A CA 1
ATOM 857 C C . GLY A 1 104 ? 3.395 -19.156 10.531 1 84.94 104 GLY A C 1
ATOM 858 O O . GLY A 1 104 ? 3.756 -18.031 10.195 1 84.94 104 GLY A O 1
ATOM 859 N N . ILE A 1 105 ? 2.58 -19.984 9.805 1 83.31 105 ILE A N 1
ATOM 860 C CA . ILE A 1 105 ? 2.205 -19.562 8.461 1 83.31 105 ILE A CA 1
ATOM 861 C C . ILE A 1 105 ? 0.841 -18.875 8.492 1 83.31 105 ILE A C 1
ATOM 863 O O . ILE A 1 105 ? -0.195 -19.547 8.5 1 83.31 105 ILE A O 1
ATOM 867 N N . GLY A 1 106 ? 0.771 -17.594 8.602 1 91.5 106 GLY A N 1
ATOM 868 C CA . GLY A 1 106 ? -0.437 -16.797 8.461 1 91.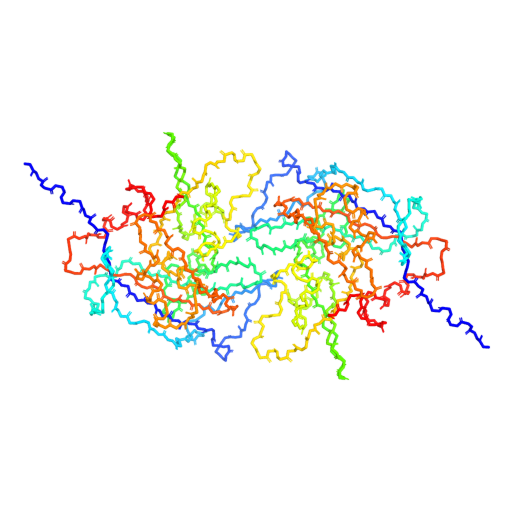5 106 GLY A CA 1
ATOM 869 C C . GLY A 1 106 ? -0.511 -16.047 7.141 1 91.5 106 GLY A C 1
ATOM 870 O O . GLY A 1 106 ? 0.239 -16.359 6.211 1 91.5 106 GLY A O 1
ATOM 871 N N . TRP A 1 107 ? -1.51 -15.211 6.992 1 94.56 107 TRP A N 1
ATOM 872 C CA . TRP A 1 107 ? -1.578 -14.359 5.816 1 94.56 107 TRP A CA 1
ATOM 873 C C . TRP A 1 107 ? -0.292 -13.555 5.652 1 94.56 107 TRP A C 1
ATOM 875 O O . TRP A 1 107 ? 0.191 -12.945 6.609 1 94.56 107 TRP A O 1
ATOM 885 N N . ARG A 1 108 ? 0.191 -13.602 4.516 1 91.62 108 ARG A N 1
ATOM 886 C CA . ARG A 1 108 ? 1.442 -12.883 4.301 1 91.62 108 ARG A CA 1
ATOM 887 C C . ARG A 1 108 ? 1.503 -12.297 2.896 1 91.62 108 ARG A C 1
ATOM 889 O O . ARG A 1 108 ? 0.789 -12.742 1.998 1 91.62 108 ARG A O 1
ATOM 896 N N . ARG A 1 109 ? 2.344 -11.328 2.793 1 93.12 109 ARG A N 1
ATOM 897 C CA . ARG A 1 109 ? 2.6 -10.695 1.503 1 93.12 109 ARG A CA 1
ATOM 898 C C . ARG A 1 109 ? 3.371 -11.633 0.578 1 93.12 109 ARG A C 1
ATOM 900 O O . ARG A 1 109 ? 4.172 -12.453 1.039 1 93.12 109 ARG A O 1
ATOM 907 N N . VAL A 1 110 ? 3.086 -11.562 -0.726 1 95.06 110 VAL A N 1
ATOM 908 C CA . VAL A 1 110 ? 3.9 -12.266 -1.713 1 95.06 110 VAL A CA 1
ATOM 909 C C . VAL A 1 110 ? 5.32 -11.711 -1.705 1 95.06 110 VAL A C 1
ATOM 911 O O . VAL A 1 110 ? 5.516 -10.492 -1.64 1 95.06 110 VAL A O 1
ATOM 914 N N . MET A 1 111 ? 6.258 -12.617 -1.718 1 95.69 111 MET A N 1
ATOM 915 C CA . MET A 1 111 ? 7.664 -12.234 -1.622 1 95.69 111 MET A CA 1
ATOM 916 C C . MET A 1 111 ? 8.453 -12.781 -2.805 1 95.69 111 MET A C 1
ATOM 918 O O . MET A 1 111 ? 7.902 -13.477 -3.66 1 95.69 111 MET A O 1
ATOM 922 N N . PHE A 1 112 ? 9.805 -12.445 -2.803 1 96.25 112 PHE A N 1
ATOM 923 C CA . PHE A 1 112 ? 10.609 -12.812 -3.963 1 96.25 112 PHE A CA 1
ATOM 924 C C . PHE A 1 112 ? 11.969 -13.359 -3.529 1 96.25 112 PHE A C 1
ATOM 926 O O . PHE A 1 112 ? 12.57 -12.852 -2.582 1 96.25 112 PHE A O 1
ATOM 933 N N . LYS A 1 113 ? 12.336 -14.398 -4.145 1 96.69 113 LYS A N 1
ATOM 934 C CA . LYS A 1 113 ? 13.727 -14.852 -4.133 1 96.69 113 LYS A CA 1
ATOM 935 C C . LYS A 1 113 ? 14.484 -14.336 -5.348 1 96.69 113 LYS A C 1
ATOM 937 O O . LYS A 1 113 ? 13.961 -14.352 -6.465 1 96.69 113 LYS A O 1
ATOM 942 N N . TYR A 1 11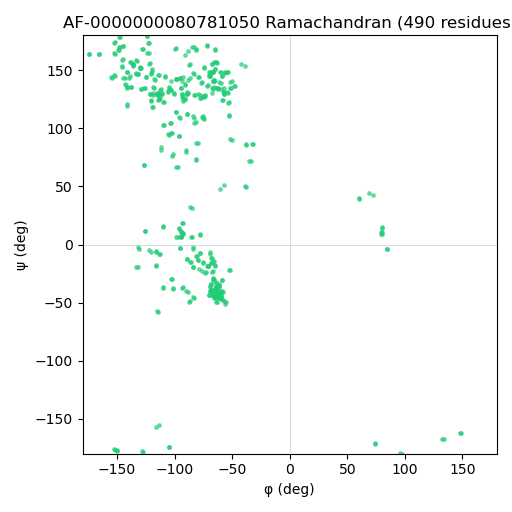4 ? 15.648 -13.852 -5.117 1 94.44 114 TYR A N 1
ATOM 943 C CA . TYR A 1 114 ? 16.438 -13.281 -6.203 1 94.44 114 TYR A CA 1
ATOM 944 C C . TYR A 1 114 ? 17.328 -14.344 -6.848 1 94.44 114 TYR A C 1
ATOM 946 O O . TYR A 1 114 ? 18.016 -15.086 -6.148 1 94.44 114 TYR A O 1
ATOM 954 N N . LEU A 1 115 ? 17.234 -14.5 -8.094 1 94.62 115 LEU A N 1
ATOM 955 C CA . LEU A 1 115 ? 18.219 -15.219 -8.891 1 94.62 115 LEU A CA 1
ATOM 956 C C . LEU A 1 115 ? 19.109 -14.258 -9.672 1 94.62 115 LEU A C 1
ATOM 958 O O . LEU A 1 115 ? 18.672 -13.688 -10.672 1 94.62 115 LEU A O 1
ATOM 962 N N . LEU A 1 116 ? 20.328 -14.164 -9.102 1 90.12 116 LEU A N 1
ATOM 963 C CA . LEU A 1 116 ? 21.297 -13.25 -9.695 1 90.12 116 LEU A CA 1
ATOM 964 C C . LEU A 1 116 ? 22.359 -14.016 -10.461 1 90.12 116 LEU A C 1
ATOM 966 O O . LEU A 1 116 ? 23.125 -14.781 -9.867 1 90.12 116 LEU A O 1
ATOM 970 N N . ASN A 1 117 ? 22.172 -14.172 -11.742 1 81.44 117 ASN A N 1
ATOM 971 C CA . ASN A 1 117 ? 23.125 -14.898 -12.57 1 81.44 117 ASN A CA 1
ATOM 972 C C . ASN A 1 117 ? 23.844 -13.969 -13.547 1 81.44 117 ASN A C 1
ATOM 974 O O . ASN A 1 117 ? 23.516 -13.938 -14.734 1 81.44 117 ASN A O 1
ATOM 978 N N . ASP A 1 118 ? 24.812 -13.297 -13.125 1 76.62 118 ASP A N 1
ATOM 979 C CA . ASP A 1 118 ? 25.547 -12.406 -14.016 1 76.62 118 ASP A CA 1
ATOM 980 C C . ASP A 1 118 ? 26.109 -13.172 -15.219 1 76.62 118 ASP A C 1
ATOM 982 O O . ASP A 1 118 ? 26.578 -14.297 -15.078 1 76.62 118 ASP A O 1
ATOM 986 N N . PRO A 1 119 ? 25.969 -12.656 -16.391 1 81.62 119 PRO A N 1
ATOM 987 C CA . PRO A 1 119 ? 25.594 -11.297 -16.766 1 81.62 119 PRO A CA 1
ATOM 988 C C . PRO A 1 119 ? 24.109 -11.164 -17.094 1 81.62 119 PRO A C 1
ATOM 990 O O . PRO A 1 119 ? 23.688 -10.164 -17.703 1 81.62 119 PRO A O 1
ATOM 993 N N . TYR A 1 120 ? 23.359 -12.195 -16.875 1 83.62 120 TYR A N 1
ATOM 994 C CA . TYR A 1 120 ? 21.953 -12.156 -17.266 1 83.62 120 TYR A CA 1
ATOM 995 C C . TYR A 1 120 ? 21.141 -11.289 -16.297 1 83.62 120 TYR A C 1
ATOM 997 O O . TYR A 1 120 ? 21.516 -11.109 -15.148 1 83.62 120 TYR A O 1
ATOM 1005 N N . PRO A 1 121 ? 20.031 -10.711 -16.844 1 88.75 121 PRO A N 1
ATOM 1006 C CA . PRO A 1 121 ? 19.156 -9.945 -15.953 1 88.75 121 PRO A CA 1
ATOM 1007 C C . PRO A 1 121 ? 18.656 -10.766 -14.766 1 88.75 121 PRO A C 1
ATOM 1009 O O . PRO A 1 121 ? 18.516 -11.992 -14.867 1 88.75 121 PRO A O 1
ATOM 1012 N N . PRO A 1 122 ? 18.453 -10.148 -13.695 1 93.38 122 PRO A N 1
ATOM 1013 C CA . PRO A 1 122 ? 17.969 -10.867 -12.516 1 93.38 122 PRO A CA 1
ATOM 1014 C C . PRO A 1 122 ? 16.562 -11.438 -12.703 1 93.38 122 PRO A C 1
ATOM 1016 O O . PRO A 1 122 ? 15.789 -10.922 -13.508 1 93.38 122 PRO A O 1
ATOM 1019 N N . ILE A 1 123 ? 16.297 -12.5 -12.039 1 95.31 123 ILE A N 1
ATOM 1020 C CA . ILE A 1 123 ? 14.977 -13.117 -12.023 1 95.31 123 ILE A CA 1
ATOM 1021 C C . ILE A 1 123 ? 14.383 -13.023 -10.625 1 95.31 123 ILE A C 1
ATOM 1023 O O . ILE A 1 123 ? 15.047 -13.352 -9.641 1 95.31 123 ILE A O 1
ATOM 1027 N N . SER A 1 124 ? 13.242 -12.469 -10.516 1 96.38 124 SER A N 1
ATOM 1028 C CA . SER A 1 124 ? 12.469 -12.469 -9.273 1 96.38 124 SER A CA 1
ATOM 1029 C C . SER A 1 124 ? 11.562 -13.695 -9.188 1 96.38 124 SER A C 1
ATOM 1031 O O . SER A 1 124 ? 10.602 -13.812 -9.945 1 96.38 124 SER A O 1
ATOM 1033 N N . VAL A 1 125 ? 11.836 -14.562 -8.289 1 97.56 125 VAL A N 1
ATOM 1034 C CA . VAL A 1 125 ? 11.055 -15.789 -8.117 1 97.56 125 VAL A CA 1
ATOM 1035 C C . VAL A 1 125 ? 10.008 -15.578 -7.023 1 97.56 125 VAL A C 1
ATOM 1037 O O . VAL A 1 125 ? 10.344 -15.492 -5.84 1 97.56 125 VAL A O 1
ATOM 1040 N N . MET A 1 126 ? 8.789 -15.516 -7.43 1 96.88 126 MET A N 1
ATOM 1041 C CA . MET A 1 126 ? 7.68 -15.203 -6.535 1 96.88 126 MET A CA 1
ATOM 1042 C C . MET A 1 126 ? 7.301 -16.422 -5.695 1 96.88 126 MET A C 1
ATOM 1044 O O . MET A 1 126 ? 7.035 -17.5 -6.234 1 96.88 126 MET A O 1
ATOM 1048 N N . ARG A 1 127 ? 7.273 -16.25 -4.418 1 95.12 127 ARG A N 1
ATOM 1049 C CA . ARG A 1 127 ? 6.895 -17.266 -3.445 1 95.12 127 ARG A CA 1
ATOM 1050 C C . ARG A 1 127 ? 6.312 -16.625 -2.188 1 95.12 127 ARG A C 1
ATOM 1052 O O . ARG A 1 127 ? 6.184 -15.406 -2.107 1 95.12 127 ARG A O 1
ATOM 1059 N N . PHE A 1 128 ? 5.859 -17.703 -1.39 1 91.06 128 PHE A N 1
ATOM 1060 C CA . PHE A 1 128 ? 5.512 -17.266 -0.042 1 91.06 128 PHE A CA 1
ATOM 1061 C C . PHE A 1 128 ? 6.695 -17.438 0.904 1 91.06 128 PHE A C 1
ATOM 1063 O O . PHE A 1 128 ? 7.508 -18.344 0.734 1 91.06 128 PHE A O 1
ATOM 1070 N N . ASP A 1 129 ? 7.004 -16.672 1.76 1 85.31 129 ASP A N 1
ATOM 1071 C CA . ASP A 1 129 ? 7.934 -16.844 2.873 1 85.31 129 ASP A CA 1
ATOM 1072 C C . ASP A 1 129 ? 9.383 -16.859 2.383 1 85.31 129 ASP A C 1
ATOM 1074 O O . ASP A 1 129 ? 10.148 -17.766 2.721 1 85.31 129 ASP A O 1
ATOM 1078 N N . VAL A 1 130 ? 9.75 -16.047 1.534 1 90.81 130 VAL A N 1
ATOM 1079 C CA . VAL A 1 130 ? 11.125 -15.906 1.075 1 90.81 130 VAL A CA 1
ATOM 1080 C C . VAL A 1 130 ? 11.68 -14.547 1.493 1 90.81 130 VAL A C 1
ATOM 1082 O O . VAL A 1 130 ? 11.242 -13.977 2.492 1 90.81 130 VAL A O 1
ATOM 1085 N N . ASN A 1 131 ? 12.602 -14.039 0.864 1 86 131 ASN A N 1
ATOM 1086 C CA . ASN A 1 131 ? 13.547 -13.094 1.458 1 86 131 ASN A CA 1
ATOM 1087 C C . ASN A 1 131 ? 13.102 -11.648 1.235 1 86 131 ASN A C 1
ATOM 1089 O O . ASN A 1 131 ? 13.25 -10.805 2.121 1 86 131 ASN A O 1
ATOM 1093 N N . TYR A 1 132 ? 12.531 -11.391 0.054 1 92.19 132 TYR A N 1
ATOM 1094 C CA . TYR A 1 132 ? 12.445 -9.984 -0.3 1 92.19 132 TYR A CA 1
ATOM 1095 C C . TYR A 1 132 ? 11.008 -9.594 -0.623 1 92.19 132 TYR A C 1
ATOM 1097 O O . TYR A 1 132 ? 10.281 -10.352 -1.267 1 92.19 132 TYR A O 1
ATOM 1105 N N . ASN A 1 133 ? 10.656 -8.367 -0.247 1 93.56 133 ASN A N 1
ATOM 1106 C CA . ASN A 1 133 ? 9.305 -7.859 -0.441 1 93.56 133 ASN A CA 1
ATOM 1107 C C . ASN A 1 133 ? 9.148 -7.184 -1.801 1 93.56 133 ASN A C 1
ATOM 1109 O O . ASN A 1 133 ? 8.031 -6.895 -2.23 1 93.56 133 ASN A O 1
ATOM 1113 N N . VAL A 1 134 ? 10.305 -6.945 -2.436 1 94.12 134 VAL A N 1
ATOM 1114 C CA . VAL A 1 134 ? 10.266 -6.246 -3.715 1 94.12 134 VAL A CA 1
ATOM 1115 C C . VAL A 1 134 ? 11.039 -7.043 -4.766 1 94.12 134 VAL A C 1
ATOM 1117 O O . VAL A 1 134 ? 11.742 -8 -4.43 1 94.12 134 VAL A O 1
ATOM 1120 N N . LEU A 1 135 ? 10.906 -6.684 -5.977 1 95.06 135 LEU A N 1
ATOM 1121 C CA . LEU A 1 135 ? 11.531 -7.359 -7.113 1 95.06 135 LEU A CA 1
ATOM 1122 C C . LEU A 1 135 ? 13.047 -7.188 -7.086 1 95.06 135 LEU A C 1
ATOM 1124 O O . LEU A 1 135 ? 13.555 -6.234 -6.492 1 95.06 135 LEU A O 1
ATOM 1128 N N . ALA A 1 136 ? 13.711 -8.109 -7.711 1 93.62 136 ALA A N 1
ATOM 1129 C CA . ALA A 1 136 ? 15.172 -8.133 -7.762 1 93.62 136 ALA A CA 1
ATOM 1130 C C . ALA A 1 136 ? 15.711 -7.008 -8.648 1 93.62 136 ALA A C 1
ATOM 1132 O O . ALA A 1 136 ? 16.891 -6.656 -8.562 1 93.62 136 ALA A O 1
ATOM 1133 N N . GLY A 1 137 ? 14.914 -6.484 -9.453 1 92.75 137 GLY A N 1
ATOM 1134 C CA . GLY A 1 137 ? 15.172 -5.375 -10.359 1 92.75 137 GLY A CA 1
ATOM 1135 C C . GLY A 1 137 ? 13.93 -4.562 -10.68 1 92.75 137 GLY A C 1
ATOM 1136 O O . GLY A 1 137 ? 12.852 -4.828 -10.141 1 92.75 137 GLY A O 1
ATOM 1137 N N . LYS A 1 138 ? 14.148 -3.633 -11.523 1 91.25 138 LYS A N 1
ATOM 1138 C CA . LYS A 1 138 ? 13.008 -2.809 -11.914 1 91.25 138 LYS A CA 1
ATOM 1139 C C . LYS A 1 138 ? 11.977 -3.627 -12.688 1 91.25 138 LYS A C 1
ATOM 1141 O O . LYS A 1 138 ? 12.344 -4.453 -13.531 1 91.25 138 LYS A O 1
ATOM 1146 N N . GLY A 1 139 ? 10.789 -3.42 -12.32 1 92.25 139 GLY A N 1
ATOM 1147 C CA . GLY A 1 139 ? 9.742 -4.055 -13.109 1 92.25 139 GLY A CA 1
ATOM 1148 C C . GLY A 1 139 ? 9.641 -3.5 -14.516 1 92.25 139 GLY A C 1
ATOM 1149 O O . GLY A 1 139 ? 9.852 -2.305 -14.734 1 92.25 139 GLY A O 1
ATOM 1150 N N . SER A 1 140 ? 9.25 -4.379 -15.414 1 92.25 140 SER A N 1
ATOM 1151 C CA . SER A 1 140 ? 9.078 -3.955 -16.797 1 92.25 140 SER A CA 1
ATOM 1152 C C . SER A 1 140 ? 7.707 -3.322 -17.016 1 92.25 140 SER A C 1
ATOM 1154 O O . SER A 1 140 ? 6.707 -3.787 -16.453 1 92.25 140 SER A O 1
ATOM 1156 N N . ASP A 1 141 ? 7.668 -2.348 -17.938 1 91.94 141 ASP A N 1
ATOM 1157 C CA . ASP A 1 141 ? 6.406 -1.709 -18.297 1 91.94 141 ASP A CA 1
ATOM 1158 C C . ASP A 1 141 ? 5.492 -2.68 -19.047 1 91.94 141 ASP A C 1
ATOM 1160 O O . ASP A 1 141 ? 4.289 -2.438 -19.172 1 91.94 141 ASP A O 1
ATOM 1164 N N . SER A 1 142 ? 6.102 -3.732 -19.5 1 93 142 SER A N 1
ATOM 1165 C CA . SER A 1 142 ? 5.324 -4.688 -20.281 1 93 142 SER A CA 1
ATOM 1166 C C . SER A 1 142 ? 4.371 -5.48 -19.391 1 93 142 SER A C 1
ATOM 1168 O O . SER A 1 142 ? 3.354 -5.992 -19.859 1 93 142 SER A O 1
ATOM 1170 N N . TRP A 1 143 ? 4.699 -5.559 -18.156 1 95.25 143 TRP A N 1
ATOM 1171 C CA . TRP A 1 143 ? 3.826 -6.379 -17.328 1 95.25 143 TRP A CA 1
ATOM 1172 C C . TRP A 1 143 ? 3.475 -5.656 -16.031 1 95.25 143 TRP A C 1
ATOM 1174 O O . TRP A 1 143 ? 2.537 -6.047 -15.336 1 95.25 143 TRP A O 1
ATOM 1184 N N . MET A 1 144 ? 4.203 -4.695 -15.633 1 92.69 144 MET A N 1
ATOM 1185 C CA . MET A 1 144 ? 3.855 -3.863 -14.484 1 92.69 144 MET A CA 1
ATOM 1186 C C . MET A 1 144 ? 3.141 -2.592 -14.938 1 92.69 144 MET A C 1
ATOM 1188 O O . MET A 1 144 ? 3.492 -2.004 -15.961 1 92.69 144 MET A O 1
ATOM 1192 N N . PRO A 1 145 ? 2.184 -2.119 -14.211 1 91.38 145 PRO A N 1
ATOM 1193 C CA . PRO A 1 145 ? 1.656 -2.648 -12.953 1 91.38 145 PRO A CA 1
ATOM 1194 C C . PRO A 1 145 ? 0.477 -3.596 -13.156 1 91.38 145 PRO A C 1
ATOM 1196 O O . PRO A 1 145 ? -0.216 -3.943 -12.195 1 91.38 145 PRO A O 1
ATOM 1199 N N . GLN A 1 146 ? 0.233 -3.951 -14.406 1 94.19 146 GLN A N 1
ATOM 1200 C CA . GLN A 1 146 ? -0.99 -4.695 -14.68 1 94.19 146 GLN A CA 1
ATOM 1201 C C . GLN A 1 146 ? -0.954 -6.074 -14.023 1 94.19 146 GLN A C 1
ATOM 1203 O O . GLN A 1 146 ? -1.893 -6.461 -13.32 1 94.19 146 GLN A O 1
ATOM 1208 N N . LEU A 1 147 ? 0.144 -6.77 -14.156 1 94.75 147 LEU A N 1
ATOM 1209 C CA . LEU A 1 147 ? 0.274 -8.117 -13.625 1 94.75 147 LEU A CA 1
ATOM 1210 C C . LEU A 1 147 ? 0.732 -8.094 -12.172 1 94.75 147 LEU A C 1
ATOM 1212 O O . LEU A 1 147 ? 0.126 -8.734 -11.312 1 94.75 147 LEU A O 1
ATOM 1216 N N . ILE A 1 148 ? 1.769 -7.336 -11.906 1 94.38 148 ILE A N 1
ATOM 1217 C CA . ILE A 1 148 ? 2.346 -7.195 -10.578 1 94.38 148 ILE A CA 1
ATOM 1218 C C . ILE A 1 148 ? 2.158 -5.762 -10.086 1 94.38 148 ILE A C 1
ATOM 1220 O O . ILE A 1 148 ? 2.561 -4.809 -10.758 1 94.38 148 ILE A O 1
ATOM 1224 N N . PRO A 1 149 ? 1.635 -5.621 -8.875 1 92.81 149 PRO A N 1
ATOM 1225 C CA . PRO A 1 149 ? 1.404 -4.273 -8.359 1 92.81 149 PRO A CA 1
ATOM 1226 C C . PRO A 1 149 ? 2.697 -3.48 -8.172 1 92.81 149 PRO A C 1
ATOM 1228 O O . PRO A 1 149 ? 3.752 -4.066 -7.91 1 92.81 149 PRO A O 1
ATOM 1231 N N . GLU A 1 150 ? 2.572 -2.158 -8.172 1 91.62 150 GLU A N 1
ATOM 1232 C CA . GLU A 1 150 ? 3.715 -1.251 -8.102 1 91.62 150 GLU A CA 1
ATOM 1233 C C . GLU A 1 150 ? 4.414 -1.346 -6.754 1 91.62 150 GLU A C 1
ATOM 1235 O O . GLU A 1 150 ? 5.605 -1.04 -6.641 1 91.62 150 GLU A O 1
ATOM 1240 N N . THR A 1 151 ? 3.713 -1.78 -5.77 1 94.06 151 THR A N 1
ATOM 1241 C CA . THR A 1 151 ? 4.27 -1.841 -4.422 1 94.06 151 THR A CA 1
ATOM 1242 C C . THR A 1 151 ? 5.367 -2.898 -4.336 1 94.06 151 THR A C 1
ATOM 1244 O O . THR A 1 151 ? 6.129 -2.934 -3.369 1 94.06 151 THR A O 1
ATOM 1247 N N . TYR A 1 152 ? 5.457 -3.713 -5.387 1 94.88 152 TYR A N 1
ATOM 1248 C CA . TYR A 1 152 ? 6.484 -4.75 -5.41 1 94.88 152 TYR A CA 1
ATOM 1249 C C . TYR A 1 152 ? 7.727 -4.273 -6.152 1 94.88 152 TYR A C 1
ATOM 1251 O O . TYR A 1 152 ? 8.727 -4.992 -6.223 1 94.88 152 TYR A O 1
ATOM 1259 N N . ASN A 1 153 ? 7.688 -3.066 -6.703 1 93.38 153 ASN A N 1
ATOM 1260 C CA . ASN A 1 153 ? 8.805 -2.594 -7.512 1 93.38 153 ASN A CA 1
ATOM 1261 C C . ASN A 1 153 ? 10.062 -2.383 -6.664 1 93.38 153 ASN A C 1
ATOM 1263 O O . ASN A 1 153 ? 9.969 -2.043 -5.484 1 93.38 153 ASN A O 1
ATOM 1267 N N . GLN A 1 154 ? 11.164 -2.604 -7.332 1 92.19 154 GLN A N 1
ATOM 1268 C CA . GLN A 1 154 ? 12.438 -2.354 -6.668 1 92.19 154 GLN A CA 1
ATOM 1269 C C . GLN A 1 154 ? 12.531 -0.914 -6.168 1 92.19 154 GLN A C 1
ATOM 1271 O O . GLN A 1 154 ? 12.188 0.022 -6.895 1 92.19 154 GLN A O 1
ATOM 1276 N N . ASN A 1 155 ? 12.898 -0.771 -4.875 1 89.12 155 ASN A N 1
ATOM 1277 C CA . ASN A 1 155 ? 12.828 0.56 -4.285 1 89.12 155 ASN A CA 1
ATOM 1278 C C . ASN A 1 155 ? 14.156 0.971 -3.666 1 89.12 155 ASN A C 1
ATOM 1280 O O . ASN A 1 155 ? 14.227 1.955 -2.928 1 89.12 155 ASN A O 1
ATOM 1284 N N . GLN A 1 156 ? 15.117 0.215 -3.979 1 83.06 156 GLN A N 1
ATOM 1285 C CA . GLN A 1 156 ? 16.438 0.577 -3.455 1 83.06 156 GLN A CA 1
ATOM 1286 C C . GLN A 1 156 ? 17.203 1.449 -4.445 1 83.06 156 GLN A C 1
ATOM 1288 O O . GLN A 1 156 ? 17.156 1.208 -5.656 1 83.06 156 GLN A O 1
ATOM 1293 N N . GLU A 1 157 ? 17.656 2.639 -4.105 1 70.06 157 GLU A N 1
ATOM 1294 C CA . GLU A 1 157 ? 18.312 3.621 -4.957 1 70.06 157 GLU A CA 1
ATOM 1295 C C . GLU A 1 157 ? 19.531 3.012 -5.652 1 70.06 157 GLU A C 1
ATOM 1297 O O . GLU A 1 157 ? 19.797 3.303 -6.82 1 70.06 157 GLU A O 1
ATOM 1302 N N . ASP A 1 158 ? 20.344 2.396 -4.949 1 63.56 158 ASP A N 1
ATOM 1303 C CA . ASP A 1 158 ? 21.641 1.999 -5.492 1 63.56 158 ASP A CA 1
ATOM 1304 C C . ASP A 1 158 ? 21.516 0.762 -6.379 1 63.56 158 ASP A C 1
ATOM 1306 O O . ASP A 1 158 ? 22.516 0.193 -6.812 1 63.56 158 ASP A O 1
ATOM 1310 N N . TYR A 1 159 ? 20.219 0.488 -6.57 1 60.69 159 TYR A N 1
ATOM 1311 C CA . TYR A 1 159 ? 20.109 -0.752 -7.332 1 60.69 159 TYR A CA 1
ATOM 1312 C C . TYR A 1 159 ? 20.078 -0.472 -8.828 1 60.69 159 TYR A C 1
ATOM 1314 O O . TYR A 1 159 ? 19.266 0.337 -9.297 1 60.69 159 TYR A O 1
ATOM 1322 N N . ASP A 1 160 ? 21.109 -0.234 -9.477 1 59.38 160 ASP A N 1
ATOM 1323 C CA . ASP A 1 160 ? 21.25 -0.133 -10.93 1 59.38 160 ASP A CA 1
ATOM 1324 C C . ASP A 1 160 ? 20.781 -1.413 -11.617 1 59.38 160 ASP A C 1
ATOM 1326 O O . ASP A 1 160 ? 21.609 -2.23 -12.039 1 59.38 160 ASP A O 1
ATOM 1330 N N . TYR A 1 161 ? 19.516 -1.833 -11.227 1 65 161 TYR A N 1
ATOM 13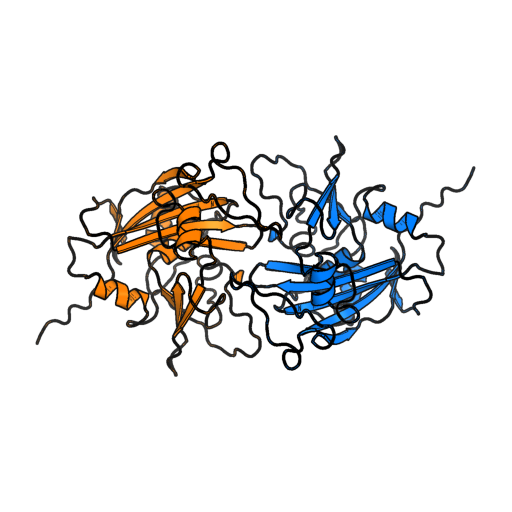31 C CA . TYR A 1 161 ? 19.438 -3.137 -11.875 1 65 161 TYR A CA 1
ATOM 1332 C C . TYR A 1 161 ? 18.562 -3.074 -13.125 1 65 161 TYR A C 1
ATOM 1334 O O . TYR A 1 161 ? 17.672 -2.23 -13.219 1 65 161 TYR A O 1
ATOM 1342 N N . SER A 1 162 ? 18.953 -3.705 -14.062 1 80.81 162 SER A N 1
ATOM 1343 C CA . SER A 1 162 ? 18.234 -4.145 -15.25 1 80.81 162 SER A CA 1
ATOM 1344 C C . SER A 1 162 ? 16.828 -4.594 -14.906 1 80.81 162 SER A C 1
ATOM 1346 O O . SER A 1 162 ? 16.516 -4.852 -13.742 1 80.81 162 SER A O 1
ATOM 1348 N N . ASN A 1 163 ? 16.031 -4.477 -15.836 1 90.94 163 ASN A N 1
ATOM 1349 C CA . ASN A 1 163 ? 14.695 -5.043 -15.664 1 90.94 163 ASN A CA 1
ATOM 1350 C C . ASN A 1 163 ? 14.758 -6.5 -15.219 1 90.94 163 ASN A C 1
ATOM 1352 O O . ASN A 1 163 ? 15.641 -7.246 -15.648 1 90.94 163 ASN A O 1
ATOM 1356 N N . THR A 1 164 ? 13.922 -6.867 -14.352 1 94.44 164 THR A N 1
ATOM 1357 C CA . THR A 1 164 ? 13.891 -8.234 -13.844 1 94.44 164 THR A CA 1
ATOM 1358 C C . THR A 1 164 ? 12.82 -9.055 -14.562 1 94.44 164 THR A C 1
ATOM 1360 O O . THR A 1 164 ? 11.766 -8.523 -14.922 1 94.44 164 THR A O 1
ATOM 1363 N N . GLY A 1 165 ? 13.117 -10.32 -14.828 1 95.25 165 GLY A N 1
ATOM 1364 C CA . GLY A 1 165 ? 12.086 -11.281 -15.203 1 95.25 165 GLY A CA 1
ATOM 1365 C C . GLY A 1 165 ? 11.375 -11.883 -14.008 1 95.25 165 GLY A C 1
ATOM 1366 O O . GLY A 1 165 ? 11.805 -11.703 -12.867 1 95.25 165 GLY A O 1
ATOM 1367 N N . ILE A 1 166 ? 10.305 -12.594 -14.281 1 96.69 166 ILE A N 1
ATOM 1368 C CA . ILE A 1 166 ? 9.492 -13.148 -13.211 1 96.69 166 ILE A CA 1
ATOM 1369 C C . ILE A 1 166 ? 9.422 -14.664 -13.336 1 96.69 166 ILE A C 1
ATOM 1371 O O . ILE A 1 166 ? 9.25 -15.195 -14.438 1 96.69 166 ILE A O 1
ATOM 1375 N N . ALA A 1 167 ? 9.68 -15.375 -12.352 1 97 167 ALA A N 1
ATOM 1376 C CA . ALA A 1 167 ? 9.359 -16.781 -12.141 1 97 167 ALA A CA 1
ATOM 1377 C C . ALA A 1 167 ? 8.648 -16.984 -10.805 1 97 167 ALA A C 1
ATOM 1379 O O . ALA A 1 167 ? 8.305 -16.016 -10.125 1 97 167 ALA A O 1
ATOM 1380 N N . GLY A 1 168 ? 8.336 -18.219 -10.469 1 97.31 168 GLY A N 1
ATOM 1381 C CA . GLY A 1 168 ? 7.699 -18.469 -9.188 1 97.31 168 GLY A CA 1
ATOM 1382 C C . GLY A 1 168 ? 6.492 -19.375 -9.281 1 97.31 168 GLY A C 1
ATOM 1383 O O . GLY A 1 168 ? 6.277 -20.016 -10.312 1 97.31 168 GLY A O 1
ATOM 1384 N N . ASP A 1 169 ? 5.773 -19.391 -8.203 1 97.44 169 ASP A N 1
ATOM 1385 C CA . ASP A 1 169 ? 4.602 -20.266 -8.102 1 97.44 169 ASP A CA 1
ATOM 1386 C C . ASP A 1 169 ? 3.59 -19.938 -9.203 1 97.44 169 ASP A C 1
ATOM 1388 O O . ASP A 1 169 ? 3.102 -18.812 -9.297 1 97.44 169 ASP A O 1
ATOM 1392 N N . LEU A 1 170 ? 3.254 -20.984 -9.969 1 97.5 170 LEU A N 1
ATOM 1393 C CA . LEU A 1 170 ? 2.32 -20.797 -11.07 1 97.5 170 LEU A CA 1
ATOM 1394 C C . LEU A 1 170 ? 0.962 -20.328 -10.562 1 97.5 170 LEU A C 1
ATOM 1396 O O . LEU A 1 170 ? 0.302 -19.516 -11.211 1 97.5 170 LEU A O 1
ATOM 1400 N N . SER A 1 171 ? 0.576 -20.844 -9.391 1 98.44 171 SER A N 1
ATOM 1401 C CA . SER A 1 171 ? -0.706 -20.422 -8.836 1 98.44 171 SER A CA 1
ATOM 1402 C C . SER A 1 171 ? -0.715 -18.938 -8.516 1 98.44 171 SER A C 1
ATOM 1404 O O . SER A 1 171 ? -1.724 -18.25 -8.719 1 98.44 171 SER A O 1
ATOM 1406 N N . LEU A 1 172 ? 0.401 -18.422 -8.055 1 97.75 172 LEU A N 1
ATOM 1407 C CA . LEU A 1 172 ? 0.509 -17 -7.758 1 97.75 172 LEU A CA 1
ATOM 1408 C C . LEU A 1 172 ? 0.443 -16.156 -9.031 1 97.75 172 LEU A C 1
ATOM 1410 O O . LEU A 1 172 ? -0.225 -15.125 -9.07 1 97.75 172 LEU A O 1
ATOM 1414 N N . LEU A 1 173 ? 1.141 -16.625 -10 1 97.06 173 LEU A N 1
ATOM 1415 C CA . LEU A 1 173 ? 1.142 -15.914 -11.266 1 97.06 173 LEU A CA 1
ATOM 1416 C C . LEU A 1 173 ? -0.266 -15.828 -11.844 1 97.06 173 LEU A C 1
ATOM 1418 O O . LEU A 1 173 ? -0.691 -14.766 -12.312 1 97.06 173 LEU A O 1
ATOM 1422 N N . LEU A 1 174 ? -0.981 -16.922 -11.805 1 98.06 174 LEU A N 1
ATOM 1423 C CA . LEU A 1 174 ? -2.348 -16.922 -12.312 1 98.06 174 LEU A CA 1
ATOM 1424 C C . LEU A 1 174 ? -3.264 -16.094 -11.43 1 98.06 174 LEU A C 1
ATOM 1426 O O . LEU A 1 174 ? -4.207 -15.461 -11.914 1 98.06 174 LEU A O 1
ATOM 1430 N N . ALA A 1 175 ? -3 -16.094 -10.141 1 98 175 ALA A N 1
ATOM 1431 C CA . ALA A 1 175 ? -3.77 -15.242 -9.242 1 98 175 ALA A CA 1
ATOM 1432 C C . ALA A 1 175 ? -3.592 -13.766 -9.609 1 98 175 ALA A C 1
ATOM 1434 O O . ALA A 1 175 ? -4.57 -13.016 -9.688 1 98 175 ALA A O 1
ATOM 1435 N N . PHE A 1 176 ? -2.348 -13.383 -9.836 1 97.12 176 PHE A N 1
ATOM 1436 C CA . PHE A 1 176 ? -2.074 -12.008 -10.242 1 97.12 176 PHE A CA 1
ATOM 1437 C C . PHE A 1 176 ? -2.779 -11.68 -11.547 1 97.12 176 PHE A C 1
ATOM 1439 O O . PHE A 1 176 ? -3.352 -10.594 -11.695 1 97.12 176 PHE A O 1
ATOM 1446 N N . ALA A 1 177 ? -2.754 -12.602 -12.453 1 97.19 177 ALA A N 1
ATOM 1447 C CA . ALA A 1 177 ? -3.457 -12.414 -13.719 1 97.19 177 ALA A CA 1
ATOM 1448 C C . ALA A 1 177 ? -4.953 -12.203 -13.484 1 97.19 177 ALA A C 1
ATOM 1450 O O . ALA A 1 177 ? -5.562 -11.32 -14.094 1 97.19 177 ALA A O 1
ATOM 1451 N N . ALA A 1 178 ? -5.48 -12.984 -12.641 1 97.69 178 ALA A N 1
ATOM 1452 C CA . ALA A 1 178 ? -6.91 -12.891 -12.352 1 97.69 178 ALA A CA 1
ATOM 1453 C C . ALA A 1 178 ? -7.258 -11.516 -11.773 1 97.69 178 ALA A C 1
ATOM 1455 O O . ALA A 1 178 ? -8.328 -10.969 -12.07 1 97.69 178 ALA A O 1
ATOM 1456 N N . PHE A 1 179 ? -6.367 -10.961 -11.008 1 96.88 179 PHE A N 1
ATOM 1457 C CA . PHE A 1 179 ? -6.633 -9.68 -10.367 1 96.88 179 PHE A CA 1
ATOM 1458 C C . PHE A 1 179 ? -6.398 -8.523 -11.336 1 96.88 179 PHE A C 1
ATOM 1460 O O . PHE A 1 179 ? -6.707 -7.375 -11.031 1 96.88 179 PHE A O 1
ATOM 1467 N N . SER A 1 180 ? -5.832 -8.805 -12.477 1 96.5 180 SER A N 1
ATOM 1468 C CA . SER A 1 180 ? -5.57 -7.758 -13.461 1 96.5 180 SER A CA 1
ATOM 1469 C C . SER A 1 180 ? -6.84 -7.371 -14.211 1 96.5 180 SER A C 1
ATOM 1471 O O . SER A 1 180 ? -6.852 -6.387 -14.953 1 96.5 180 SER A O 1
ATOM 1473 N N . CYS A 1 181 ? -7.949 -8.102 -14.008 1 96.5 181 CYS A N 1
ATOM 1474 C CA . CYS A 1 181 ? -9.195 -7.895 -14.734 1 96.5 181 CYS A CA 1
ATOM 1475 C C . CYS A 1 181 ? -10.398 -8.156 -13.828 1 96.5 181 CYS A C 1
ATOM 1477 O O . CYS A 1 181 ? -10.242 -8.578 -12.68 1 96.5 181 CYS A O 1
ATOM 1479 N N . PRO A 1 182 ? -11.609 -7.812 -14.32 1 94.38 182 PRO A N 1
ATOM 1480 C CA . PRO A 1 182 ? -12.797 -8.07 -13.5 1 94.38 182 PRO A CA 1
ATOM 1481 C C . PRO A 1 182 ? -12.961 -9.555 -13.156 1 94.38 182 PRO A C 1
ATOM 1483 O O . PRO A 1 182 ? -12.68 -10.422 -13.984 1 94.38 182 PRO A O 1
ATOM 1486 N N . HIS A 1 183 ? -13.477 -9.758 -11.922 1 92.88 183 HIS A N 1
ATOM 1487 C CA . HIS A 1 183 ? -13.586 -11.117 -11.398 1 92.88 183 HIS A CA 1
ATOM 1488 C C . HIS A 1 183 ? -14.828 -11.812 -11.938 1 92.88 183 HIS A C 1
ATOM 1490 O O . HIS A 1 183 ? -15.766 -12.109 -11.18 1 92.88 183 HIS A O 1
ATOM 1496 N N . ASP A 1 184 ? -14.836 -12.125 -12.984 1 94.75 184 ASP A N 1
ATOM 1497 C CA . ASP A 1 184 ? -15.797 -13.047 -13.586 1 94.75 184 ASP A CA 1
ATOM 1498 C C . ASP A 1 184 ? -15.086 -14.094 -14.438 1 94.75 184 ASP A C 1
ATOM 1500 O O . ASP A 1 184 ? -14.047 -13.82 -15.039 1 94.75 184 ASP A O 1
ATOM 1504 N N . ALA A 1 185 ? -15.633 -15.25 -14.461 1 97.31 185 ALA A N 1
ATOM 1505 C CA . ALA A 1 185 ? -14.961 -16.438 -14.984 1 97.31 185 ALA A CA 1
ATOM 1506 C C . ALA A 1 185 ? -14.578 -16.25 -16.453 1 97.31 185 ALA A C 1
ATOM 1508 O O . ALA A 1 185 ? -13.453 -16.562 -16.844 1 97.31 185 ALA A O 1
ATOM 1509 N N . TYR A 1 186 ? -15.461 -15.742 -17.219 1 97.38 186 TYR A N 1
ATOM 1510 C CA . TYR A 1 186 ? -15.227 -15.586 -18.656 1 97.38 186 TYR A CA 1
ATOM 1511 C C . TYR A 1 186 ? -14.078 -14.617 -18.906 1 97.38 186 TYR A C 1
ATOM 1513 O O . TYR A 1 186 ? -13.164 -14.922 -19.688 1 97.38 186 TYR A O 1
ATOM 1521 N N . THR A 1 187 ? -14.117 -13.469 -18.281 1 97.62 187 THR A N 1
ATOM 1522 C CA . THR A 1 187 ? -13.109 -12.438 -18.484 1 97.62 187 THR A CA 1
ATOM 1523 C C . THR A 1 187 ? -11.734 -12.938 -18.031 1 97.62 187 THR A C 1
ATOM 1525 O O . THR A 1 187 ? -10.742 -12.734 -18.734 1 97.62 187 THR A O 1
ATOM 1528 N N . VAL A 1 188 ? -11.68 -13.609 -16.906 1 98 188 VAL A N 1
ATOM 1529 C CA . VAL A 1 188 ? -10.414 -14.109 -16.375 1 98 188 VAL A CA 1
ATOM 1530 C C . VAL A 1 188 ? -9.836 -15.156 -17.328 1 98 188 VAL A C 1
ATOM 1532 O O . VAL A 1 188 ? -8.633 -15.141 -17.609 1 98 188 VAL A O 1
ATOM 1535 N N . LEU A 1 189 ? -10.68 -16.031 -17.828 1 98.44 189 LEU A N 1
ATOM 1536 C CA . LEU A 1 189 ? -10.219 -17.047 -18.766 1 98.44 189 LEU A CA 1
ATOM 1537 C C . LEU A 1 189 ? -9.688 -16.422 -20.047 1 98.44 189 LEU A C 1
ATOM 1539 O O . LEU A 1 189 ? -8.664 -16.859 -20.578 1 98.44 189 LEU A O 1
ATOM 1543 N N . GLU A 1 190 ? -10.336 -15.383 -20.484 1 97.62 190 GLU A N 1
ATOM 1544 C CA . GLU A 1 190 ? -9.883 -14.688 -21.688 1 97.62 190 GLU A CA 1
ATOM 1545 C C . GLU A 1 190 ? -8.531 -14.023 -21.453 1 97.62 190 GLU A C 1
ATOM 1547 O O . GLU A 1 190 ? -7.66 -14.062 -22.328 1 97.62 190 GLU A O 1
ATOM 1552 N N . VAL A 1 191 ? -8.367 -13.438 -20.297 1 97.69 191 VAL A N 1
ATOM 1553 C CA . VAL A 1 191 ? -7.098 -12.797 -19.969 1 97.69 191 VAL A CA 1
ATOM 1554 C C . VAL A 1 191 ? -5.988 -13.844 -19.906 1 97.69 191 VAL A C 1
ATOM 1556 O O . VAL A 1 191 ? -4.902 -13.633 -20.453 1 97.69 191 VAL A O 1
ATOM 1559 N N . ILE A 1 192 ? -6.23 -14.977 -19.266 1 97.81 192 ILE A N 1
ATOM 1560 C CA . ILE A 1 192 ? -5.223 -16.031 -19.156 1 97.81 192 ILE A CA 1
ATOM 1561 C C . ILE A 1 192 ? -4.906 -16.578 -20.547 1 97.81 192 ILE A C 1
ATOM 1563 O O . ILE A 1 192 ? -3.744 -16.844 -20.875 1 97.81 192 ILE A O 1
ATOM 1567 N N . ARG A 1 193 ? -5.883 -16.656 -21.359 1 97.31 193 ARG A N 1
ATOM 1568 C CA . ARG A 1 193 ? -5.719 -17.188 -22.719 1 97.31 193 ARG A CA 1
ATOM 1569 C C . ARG A 1 193 ? -4.891 -16.234 -23.578 1 97.31 193 ARG A C 1
ATOM 1571 O O . ARG A 1 193 ? -3.984 -16.656 -24.281 1 97.31 193 ARG A O 1
ATOM 1578 N N . LEU A 1 194 ? -5.137 -14.953 -23.422 1 96.75 194 LEU A N 1
ATOM 1579 C CA . LEU A 1 194 ? -4.617 -13.992 -24.375 1 96.75 194 LEU A CA 1
ATOM 1580 C C . LEU A 1 194 ? -3.396 -13.266 -23.828 1 96.75 194 LEU A C 1
ATOM 1582 O O . LEU A 1 194 ? -2.539 -12.812 -24.578 1 96.75 194 LEU A O 1
ATOM 1586 N N . SER A 1 195 ? -3.348 -13.109 -22.547 1 97.12 195 SER A N 1
ATOM 1587 C CA . SER A 1 195 ? -2.312 -12.258 -21.969 1 97.12 195 SER A CA 1
ATOM 1588 C C . SER A 1 195 ? -1.168 -13.086 -21.391 1 97.12 195 SER A C 1
ATOM 1590 O O . SER A 1 195 ? -0.003 -12.695 -21.484 1 97.12 195 SER A O 1
ATOM 1592 N N . PHE A 1 196 ? -1.506 -14.219 -20.766 1 96.81 196 PHE A N 1
ATOM 1593 C CA . PHE A 1 196 ? -0.464 -15.086 -20.234 1 96.81 196 PHE A CA 1
ATOM 1594 C C . PHE A 1 196 ? 0.152 -15.945 -21.328 1 96.81 196 PHE A C 1
ATOM 1596 O O . PHE A 1 196 ? -0.231 -17.109 -21.5 1 96.81 196 PHE A O 1
ATOM 1603 N N . LYS A 1 197 ? 1.185 -15.352 -21.969 1 94.69 197 LYS A N 1
ATOM 1604 C CA . LYS A 1 197 ? 1.87 -15.992 -23.094 1 94.69 197 LYS A CA 1
ATOM 1605 C C . LYS A 1 197 ? 3.377 -16.047 -22.859 1 94.69 197 LYS A C 1
ATOM 1607 O O . LYS A 1 197 ? 4.148 -15.414 -23.578 1 94.69 197 LYS A O 1
ATOM 1612 N N . PRO A 1 198 ? 3.742 -16.875 -21.859 1 93.25 198 PRO A N 1
ATOM 1613 C CA . PRO A 1 198 ? 5.188 -16.953 -21.625 1 93.25 198 PRO A CA 1
ATOM 1614 C C . PRO A 1 198 ? 5.98 -17.156 -22.922 1 93.25 198 PRO A C 1
ATOM 1616 O O . PRO A 1 198 ? 5.562 -17.922 -23.781 1 93.25 198 PRO A O 1
ATOM 1619 N N . PRO A 1 199 ? 7.117 -16.359 -22.984 1 93.56 199 PRO A N 1
ATOM 1620 C CA . PRO A 1 199 ? 7.773 -15.578 -21.938 1 93.56 199 PRO A CA 1
ATOM 1621 C C . PRO A 1 199 ? 7.293 -14.125 -21.891 1 93.56 199 PRO A C 1
ATOM 1623 O O . PRO A 1 199 ? 7.988 -13.258 -21.359 1 93.56 199 PRO A O 1
ATOM 1626 N N . ILE A 1 200 ? 6.121 -13.836 -22.5 1 94.75 200 ILE A N 1
ATOM 1627 C CA . ILE A 1 200 ? 5.641 -12.461 -22.547 1 94.75 200 ILE A CA 1
ATOM 1628 C C . ILE A 1 200 ? 4.285 -12.359 -21.859 1 94.75 200 ILE A C 1
ATOM 1630 O O . ILE A 1 200 ? 3.537 -13.336 -21.797 1 94.75 200 ILE A O 1
ATOM 1634 N N . TRP A 1 201 ? 4.066 -11.25 -21.25 1 96.81 201 TRP A N 1
ATOM 1635 C CA . TRP A 1 201 ? 2.732 -10.82 -20.844 1 96.81 201 TRP A CA 1
ATOM 1636 C C . TRP A 1 201 ? 2.145 -9.836 -21.844 1 96.81 201 TRP A C 1
ATOM 1638 O O . TRP A 1 201 ? 2.701 -8.758 -22.078 1 96.81 201 TRP A O 1
ATOM 1648 N N . ASN A 1 202 ? 1.079 -10.305 -22.484 1 96.38 202 ASN A N 1
ATOM 1649 C CA . ASN A 1 202 ? 0.386 -9.406 -23.391 1 96.38 202 ASN A CA 1
ATOM 1650 C C . ASN A 1 202 ? -0.603 -8.508 -22.656 1 96.38 202 ASN A C 1
ATOM 1652 O O . ASN A 1 202 ? -1.669 -8.961 -22.234 1 96.38 202 ASN A O 1
ATOM 1656 N N . ARG A 1 203 ? -0.292 -7.312 -22.578 1 96.06 203 ARG A N 1
ATOM 1657 C CA . ARG A 1 203 ? -1.135 -6.383 -21.844 1 96.06 203 ARG A CA 1
ATOM 1658 C C . ARG A 1 203 ? -2.543 -6.336 -22.422 1 96.06 203 ARG A C 1
ATOM 1660 O O . ARG A 1 203 ? -2.73 -6.539 -23.625 1 96.06 203 ARG A O 1
ATOM 1667 N N . HIS A 1 204 ? -3.451 -6.113 -21.609 1 96.12 204 HIS A N 1
ATOM 1668 C CA . HIS A 1 204 ? -4.836 -5.938 -22.031 1 96.12 204 HIS A CA 1
ATOM 1669 C C . HIS A 1 204 ? -5.387 -4.59 -21.562 1 96.12 204 HIS A C 1
ATOM 1671 O O . HIS A 1 204 ? -4.723 -3.869 -20.812 1 96.12 204 HIS A O 1
ATOM 1677 N N . ASN A 1 205 ? -6.602 -4.234 -21.984 1 94.44 205 ASN A N 1
ATOM 1678 C CA . ASN A 1 205 ? -7.16 -2.916 -21.703 1 94.44 205 ASN A CA 1
ATOM 1679 C C . ASN A 1 205 ? -8.32 -3 -20.703 1 94.44 205 ASN A C 1
ATOM 1681 O O . ASN A 1 205 ? -9.078 -2.043 -20.547 1 94.44 205 ASN A O 1
ATOM 1685 N N . LEU A 1 206 ? -8.391 -4.082 -20.078 1 93.88 206 LEU A N 1
ATOM 1686 C CA . LEU A 1 206 ? -9.469 -4.238 -19.109 1 93.88 206 LEU A CA 1
ATOM 1687 C C . LEU A 1 206 ? -9.117 -3.531 -17.797 1 93.88 206 LEU A C 1
ATOM 1689 O O . LEU A 1 206 ? -7.949 -3.457 -17.422 1 93.88 206 LEU A O 1
ATOM 1693 N N . PRO A 1 207 ? -10.133 -2.979 -17.188 1 88.69 207 PRO A N 1
ATOM 1694 C CA . PRO A 1 207 ? -9.859 -2.383 -15.883 1 88.69 207 PRO A CA 1
ATOM 1695 C C . PRO A 1 207 ? -9.469 -3.422 -14.828 1 88.69 207 PRO A C 1
ATOM 1697 O O . PRO A 1 207 ? -10 -4.535 -14.828 1 88.69 207 PRO A O 1
ATOM 1700 N N . ALA A 1 208 ? -8.523 -2.98 -14.047 1 79.69 208 ALA A N 1
ATOM 1701 C CA . ALA A 1 208 ? -8.148 -3.887 -12.961 1 79.69 208 ALA A CA 1
ATOM 1702 C C . ALA A 1 208 ? -9.281 -4.031 -11.953 1 79.69 208 ALA A C 1
ATOM 1704 O O . ALA A 1 208 ? -10.031 -3.082 -11.711 1 79.69 208 ALA A O 1
ATOM 1705 N N . SER A 1 209 ? -9.5 -5.246 -11.594 1 76.12 209 SER A N 1
ATOM 1706 C CA . SER A 1 209 ? -10.477 -5.52 -10.547 1 76.12 209 SER A CA 1
ATOM 1707 C C . SER A 1 209 ? -9.805 -5.738 -9.203 1 76.12 209 SER A C 1
ATOM 1709 O O . SER A 1 209 ? -9.852 -6.84 -8.648 1 76.12 209 SER A O 1
ATOM 1711 N N . ARG A 1 210 ? -9.211 -4.809 -8.641 1 85.31 210 ARG A N 1
ATOM 1712 C CA . ARG A 1 210 ? -8.594 -4.906 -7.324 1 85.31 210 ARG A CA 1
ATOM 1713 C C . ARG A 1 210 ? -9.461 -4.242 -6.262 1 85.31 210 ARG A C 1
ATOM 1715 O O . ARG A 1 210 ? -9.203 -3.102 -5.863 1 85.31 210 ARG A O 1
ATOM 1722 N N . ARG A 1 211 ? -10.516 -5.098 -5.988 1 89.81 211 ARG A N 1
ATOM 1723 C CA . ARG A 1 211 ? -11.422 -4.637 -4.941 1 89.81 211 ARG A CA 1
ATOM 1724 C C . ARG A 1 211 ? -10.977 -5.141 -3.572 1 89.81 211 ARG A C 1
ATOM 1726 O O . ARG A 1 211 ? -10.641 -6.316 -3.418 1 89.81 211 ARG A O 1
ATOM 1733 N N . HIS A 1 212 ? -11.078 -4.266 -2.691 1 94.19 212 HIS A N 1
ATOM 1734 C CA . HIS A 1 212 ? -10.633 -4.605 -1.344 1 94.19 212 HIS A CA 1
ATOM 1735 C C . HIS A 1 212 ? -11.375 -5.824 -0.81 1 94.19 212 HIS A C 1
ATOM 1737 O O . HIS A 1 212 ? -12.602 -5.906 -0.925 1 94.19 212 HIS A O 1
ATOM 1743 N N . GLY A 1 213 ? -10.609 -6.754 -0.288 1 94.88 213 GLY A N 1
ATOM 1744 C CA . GLY A 1 213 ? -11.18 -7.875 0.44 1 94.88 213 GLY A CA 1
ATOM 1745 C C . GLY A 1 213 ? -11.617 -9.008 -0.464 1 94.88 213 GLY A C 1
ATOM 1746 O O . GLY A 1 213 ? -12.047 -10.062 0.016 1 94.88 213 GLY A O 1
ATOM 1747 N N . THR A 1 214 ? -11.516 -8.82 -1.729 1 96 214 THR A N 1
ATOM 1748 C CA . THR A 1 214 ? -11.836 -9.93 -2.615 1 96 214 THR A CA 1
ATOM 1749 C C . THR A 1 214 ? -10.609 -10.812 -2.834 1 96 214 THR A C 1
ATOM 1751 O O . THR A 1 214 ? -9.469 -10.359 -2.65 1 96 214 THR A O 1
ATOM 1754 N N . GLY A 1 215 ? -10.891 -12.047 -3.168 1 97.81 215 GLY A N 1
ATOM 1755 C CA . GLY A 1 215 ? -9.773 -12.969 -3.297 1 97.81 215 GLY A CA 1
ATOM 1756 C C . GLY A 1 215 ? -10 -14.039 -4.344 1 97.81 215 GLY A C 1
ATOM 1757 O O . GLY A 1 215 ? -11.023 -14.047 -5.023 1 97.81 215 GLY A O 1
ATOM 1758 N N . VAL A 1 216 ? -8.984 -14.852 -4.488 1 98.62 216 VAL A N 1
ATOM 1759 C CA . VAL A 1 216 ? -9.055 -16 -5.383 1 98.62 216 VAL A CA 1
ATOM 1760 C C . VAL A 1 216 ? -8.336 -17.188 -4.746 1 98.62 216 VAL A C 1
ATOM 1762 O O . VAL A 1 216 ? -7.441 -17.016 -3.92 1 98.62 216 VAL A O 1
ATOM 1765 N N . VAL A 1 217 ? -8.789 -18.328 -5.027 1 98.88 217 VAL A N 1
ATOM 1766 C CA . VAL A 1 217 ? -8.055 -19.578 -4.836 1 98.88 217 VAL A CA 1
ATOM 1767 C C . VAL A 1 217 ? -7.668 -20.156 -6.191 1 98.88 217 VAL A C 1
ATOM 1769 O O . VAL A 1 217 ? -8.531 -20.391 -7.047 1 98.88 217 VAL A O 1
ATOM 1772 N N . VAL A 1 218 ? -6.418 -20.344 -6.359 1 98.88 218 VAL A N 1
ATOM 1773 C CA . VAL A 1 218 ? -5.922 -20.906 -7.617 1 98.88 218 VAL A CA 1
ATOM 1774 C C . VAL A 1 218 ? -5.336 -22.281 -7.371 1 98.88 218 VAL A C 1
ATOM 1776 O O . VAL A 1 218 ? -4.469 -22.453 -6.508 1 98.88 218 VAL A O 1
ATOM 1779 N N . SER A 1 219 ? -5.824 -23.25 -8.102 1 98.75 219 SER A N 1
ATOM 1780 C CA . SER A 1 219 ? -5.336 -24.625 -8.023 1 98.75 219 SER A CA 1
ATOM 1781 C C . SER A 1 219 ? -4.68 -25.047 -9.328 1 98.75 219 SER A C 1
ATOM 1783 O O . SER A 1 219 ? -5.242 -24.859 -10.406 1 98.75 219 SER A O 1
ATOM 1785 N N . ILE A 1 220 ? -3.512 -25.594 -9.219 1 98.56 220 ILE A N 1
ATOM 1786 C CA . ILE A 1 220 ? -2.764 -26.109 -10.359 1 98.56 220 ILE A CA 1
ATOM 1787 C C . ILE A 1 220 ? -2.607 -27.625 -10.211 1 98.56 220 ILE A C 1
ATOM 1789 O O . ILE A 1 220 ? -2.229 -28.125 -9.148 1 98.56 220 ILE A O 1
ATOM 1793 N N . HIS A 1 221 ? -2.943 -28.359 -11.25 1 98.44 221 HIS A N 1
ATOM 1794 C CA . HIS A 1 221 ? -2.732 -29.797 -11.328 1 98.44 221 HIS A CA 1
ATOM 1795 C C . HIS A 1 221 ? -1.872 -30.172 -12.531 1 98.44 221 HIS A C 1
ATOM 1797 O O . HIS A 1 221 ? -1.788 -29.406 -13.5 1 98.44 221 HIS A O 1
ATOM 1803 N N . LEU A 1 222 ? -1.246 -31.281 -12.414 1 97.25 222 LEU A N 1
ATOM 1804 C CA . LEU A 1 222 ? -0.517 -31.812 -13.562 1 97.25 222 LEU A CA 1
ATOM 1805 C C . LEU A 1 222 ? -1.475 -32.188 -14.688 1 97.25 222 LEU A C 1
ATOM 1807 O O . LEU A 1 222 ? -2.604 -32.625 -14.43 1 97.25 222 LEU A O 1
ATOM 1811 N N . ASP A 1 223 ? -1.077 -31.938 -15.852 1 94.94 223 ASP A N 1
ATOM 1812 C CA . ASP A 1 223 ? -1.826 -32.406 -17.016 1 94.94 223 ASP A CA 1
ATOM 1813 C C . ASP A 1 223 ? -1.592 -33.906 -17.25 1 94.94 223 ASP A C 1
ATOM 1815 O O . ASP A 1 223 ? -0.517 -34.312 -17.688 1 94.94 223 ASP A O 1
ATOM 1819 N N . SER A 1 224 ? -2.574 -34.719 -17.016 1 91.75 224 SER A N 1
ATOM 1820 C CA . SER A 1 224 ? -2.449 -36.156 -17.125 1 91.75 224 SER A CA 1
ATOM 1821 C C . SER A 1 224 ? -2.174 -36.594 -18.562 1 91.75 224 SER A C 1
ATOM 1823 O O . SER A 1 224 ? -1.693 -37.688 -18.797 1 91.75 224 SER A O 1
ATOM 1825 N N . ASP A 1 225 ? -2.443 -35.719 -19.5 1 88.69 225 ASP A N 1
ATOM 1826 C CA . ASP A 1 225 ? -2.283 -36.062 -20.906 1 88.69 225 ASP A CA 1
ATOM 1827 C C . ASP A 1 225 ? -0.911 -35.625 -21.422 1 88.69 225 ASP A C 1
ATOM 1829 O O . ASP A 1 225 ? -0.658 -35.656 -22.625 1 88.69 225 ASP A O 1
ATOM 1833 N N . SER A 1 226 ? -0.091 -35.156 -20.516 1 88.44 226 SER A N 1
ATOM 1834 C CA . SER A 1 226 ? 1.228 -34.688 -20.922 1 88.44 226 SER A CA 1
ATOM 1835 C C . SER A 1 226 ? 2.334 -35.406 -20.172 1 88.44 226 SER A C 1
ATOM 1837 O O . SER A 1 226 ? 2.064 -36.156 -19.219 1 88.44 226 SER A O 1
ATOM 1839 N N . ASN A 1 227 ? 3.553 -35.281 -20.672 1 88.62 227 ASN A N 1
ATOM 1840 C CA . ASN A 1 227 ? 4.715 -35.875 -20.031 1 88.62 227 ASN A CA 1
ATOM 1841 C C . ASN A 1 227 ? 5.41 -34.906 -19.094 1 88.62 227 ASN A C 1
ATOM 1843 O O . ASN A 1 227 ? 6.484 -35.219 -18.562 1 88.62 227 ASN A O 1
ATOM 1847 N N . ILE A 1 228 ? 4.785 -33.812 -18.875 1 91.69 228 ILE A N 1
ATOM 1848 C CA . ILE A 1 228 ? 5.363 -32.844 -17.938 1 91.69 228 ILE A CA 1
ATOM 1849 C C . ILE A 1 228 ? 5.18 -33.375 -16.516 1 91.69 228 ILE A C 1
ATOM 1851 O O . ILE A 1 228 ? 4.082 -33.781 -16.125 1 91.69 228 ILE A O 1
ATOM 1855 N N . THR A 1 229 ? 6.281 -33.406 -15.742 1 94.25 229 THR A N 1
ATOM 1856 C CA . THR A 1 229 ? 6.258 -33.906 -14.367 1 94.25 229 THR A CA 1
ATOM 1857 C C . THR A 1 229 ? 6.191 -32.75 -13.375 1 94.25 229 THR A C 1
ATOM 1859 O O . THR A 1 229 ? 6.363 -31.578 -13.758 1 94.25 229 THR A O 1
ATOM 1862 N N . ALA A 1 230 ? 5.926 -33.125 -12.125 1 96.06 230 ALA A N 1
ATOM 1863 C CA . ALA A 1 230 ? 5.957 -32.125 -11.055 1 96.06 230 ALA A CA 1
ATOM 1864 C C . ALA A 1 230 ? 7.324 -31.469 -10.977 1 96.06 230 ALA A C 1
ATOM 1866 O O . ALA A 1 230 ? 7.414 -30.25 -10.734 1 96.06 230 ALA A O 1
ATOM 1867 N N . GLN A 1 231 ? 8.336 -32.281 -11.148 1 95.88 231 GLN A N 1
ATOM 1868 C CA . GLN A 1 231 ? 9.695 -31.75 -11.086 1 95.88 231 GLN A CA 1
ATOM 1869 C C . GLN A 1 231 ? 9.945 -30.75 -12.211 1 95.88 231 GLN A C 1
ATOM 1871 O O . GLN A 1 231 ? 10.625 -29.75 -12.023 1 95.88 231 GLN A O 1
ATOM 1876 N N . ASP A 1 232 ? 9.398 -31.031 -13.391 1 95.25 232 ASP A N 1
ATOM 1877 C CA . ASP A 1 232 ? 9.531 -30.109 -14.5 1 95.25 232 ASP A CA 1
ATOM 1878 C C . ASP A 1 232 ? 8.898 -28.75 -14.164 1 95.25 232 ASP A C 1
ATOM 1880 O O . ASP A 1 232 ? 9.5 -27.703 -14.406 1 95.25 232 ASP A O 1
ATOM 1884 N N . LEU A 1 233 ? 7.699 -28.781 -13.602 1 96.5 233 LEU A N 1
ATOM 1885 C CA . LEU A 1 233 ? 7.004 -27.562 -13.234 1 96.5 233 LEU A CA 1
ATOM 1886 C C . LEU A 1 233 ? 7.762 -26.812 -12.141 1 96.5 233 LEU A C 1
ATOM 1888 O O . LEU A 1 233 ? 7.852 -25.578 -12.164 1 96.5 233 LEU A O 1
ATOM 1892 N N . ARG A 1 234 ? 8.336 -27.562 -11.234 1 96.81 234 ARG A N 1
ATOM 1893 C CA . ARG A 1 234 ? 9.125 -26.953 -10.172 1 96.81 234 ARG A CA 1
ATOM 1894 C C . ARG A 1 234 ? 10.344 -26.234 -10.742 1 96.81 234 ARG A C 1
ATOM 1896 O O . ARG A 1 234 ? 10.703 -25.141 -10.297 1 96.81 234 ARG A O 1
ATOM 1903 N N . ASN A 1 235 ? 10.961 -26.906 -11.68 1 96.12 235 ASN A N 1
ATOM 1904 C CA . ASN A 1 235 ? 12.125 -26.297 -12.32 1 96.12 235 ASN A CA 1
ATOM 1905 C C . ASN A 1 235 ? 11.758 -24.969 -12.992 1 96.12 235 ASN A C 1
ATOM 1907 O O . ASN A 1 235 ? 12.516 -24 -12.898 1 96.12 235 ASN A O 1
ATOM 1911 N N . ILE A 1 236 ? 10.625 -24.953 -13.625 1 95.31 236 ILE A N 1
ATOM 1912 C CA . ILE A 1 236 ? 10.133 -23.75 -14.281 1 95.31 236 ILE A CA 1
ATOM 1913 C C . ILE A 1 236 ? 9.852 -22.672 -13.227 1 95.31 236 ILE A C 1
ATOM 1915 O O . ILE A 1 236 ? 10.273 -21.531 -13.375 1 95.31 236 ILE A O 1
ATOM 1919 N N . GLU A 1 237 ? 9.227 -23.062 -12.156 1 96.62 237 GLU A N 1
ATOM 1920 C CA . GLU A 1 237 ? 8.875 -22.125 -11.086 1 96.62 237 GLU A CA 1
ATOM 1921 C C . GLU A 1 237 ? 10.125 -21.547 -10.43 1 96.62 237 GLU A C 1
ATOM 1923 O O . GLU A 1 237 ? 10.133 -20.391 -9.992 1 96.62 237 GLU A O 1
ATOM 1928 N N . GLU A 1 238 ? 11.117 -22.359 -10.391 1 96 238 GLU A N 1
ATOM 1929 C CA . GLU A 1 238 ? 12.336 -21.953 -9.695 1 96 238 GLU A CA 1
ATOM 1930 C C . GLU A 1 238 ? 13.234 -21.109 -10.602 1 96 238 GLU A C 1
ATOM 1932 O O . GLU A 1 238 ? 14.273 -20.609 -10.164 1 96 238 GLU A O 1
ATOM 1937 N N . GLY A 1 239 ? 12.812 -20.938 -11.812 1 94.81 239 GLY A N 1
ATOM 1938 C CA . GLY A 1 239 ? 13.57 -20.109 -12.734 1 94.81 239 GLY A CA 1
ATOM 1939 C C . GLY A 1 239 ? 14.766 -20.828 -13.344 1 94.81 239 GLY A C 1
ATOM 1940 O O . GLY A 1 239 ? 15.656 -20.188 -13.914 1 94.81 239 GLY A O 1
ATOM 1941 N N . LYS A 1 240 ? 14.852 -22.125 -13.25 1 92.62 240 LYS A N 1
ATOM 1942 C CA . LYS A 1 240 ? 15.977 -22.875 -13.781 1 92.62 240 LYS A CA 1
ATOM 1943 C C . LYS A 1 240 ? 16.016 -22.812 -15.305 1 92.62 240 LYS A C 1
ATOM 1945 O O . LYS A 1 240 ? 17.078 -22.906 -15.914 1 92.62 240 LYS A O 1
ATOM 1950 N N . ASN A 1 241 ? 14.867 -22.672 -15.953 1 90.44 241 ASN A N 1
ATOM 1951 C CA . ASN A 1 241 ? 14.758 -22.562 -17.406 1 90.44 241 ASN A CA 1
ATOM 1952 C C . ASN A 1 241 ? 14.68 -21.094 -17.844 1 90.44 241 ASN A C 1
ATOM 1954 O O . ASN A 1 241 ? 14.289 -20.812 -18.984 1 90.44 241 ASN A O 1
ATOM 1958 N N . GLY A 1 242 ? 15.023 -20.188 -16.906 1 92.44 242 GLY A N 1
ATOM 1959 C CA . GLY A 1 242 ? 14.805 -18.781 -17.156 1 92.44 242 GLY A CA 1
ATOM 1960 C C . GLY A 1 242 ? 13.508 -18.25 -16.578 1 92.44 242 GLY A C 1
ATOM 1961 O O . GLY A 1 242 ? 12.781 -18.984 -15.914 1 92.44 242 GLY A O 1
ATOM 1962 N N . PRO A 1 243 ? 13.266 -16.984 -16.797 1 95.25 243 PRO A N 1
ATOM 1963 C CA . PRO A 1 243 ? 12.016 -16.422 -16.281 1 95.25 243 PRO A CA 1
ATOM 1964 C C . PRO A 1 243 ? 10.789 -16.938 -17.031 1 95.25 243 PRO A C 1
ATOM 1966 O O . PRO A 1 243 ? 10.883 -17.297 -18.203 1 95.25 243 PRO A O 1
ATOM 1969 N N . ILE A 1 244 ? 9.656 -17.047 -16.344 1 96.12 244 ILE A N 1
ATOM 1970 C CA . ILE A 1 244 ? 8.383 -17.375 -16.984 1 96.12 244 ILE A CA 1
ATOM 1971 C C . ILE A 1 244 ? 7.914 -16.203 -17.828 1 96.12 244 ILE A C 1
ATOM 1973 O O . ILE A 1 244 ? 7.434 -16.391 -18.953 1 96.12 244 ILE A O 1
ATOM 1977 N N . ILE A 1 245 ? 8.047 -14.984 -17.25 1 96.12 245 ILE A N 1
ATOM 1978 C CA . ILE A 1 245 ? 7.758 -13.742 -17.953 1 96.12 245 ILE A CA 1
ATOM 1979 C C . ILE A 1 245 ? 9.023 -12.891 -18.031 1 96.12 245 ILE A C 1
ATOM 1981 O O . ILE A 1 245 ? 9.633 -12.578 -17 1 96.12 245 ILE A O 1
ATOM 1985 N N . GLN A 1 246 ? 9.328 -12.477 -19.172 1 92.5 246 GLN A N 1
ATOM 1986 C CA . GLN A 1 246 ? 10.531 -11.68 -19.375 1 92.5 246 GLN A CA 1
ATOM 1987 C C . GLN A 1 246 ? 10.242 -10.188 -19.172 1 92.5 246 GLN A C 1
ATOM 1989 O O . GLN A 1 246 ? 9.086 -9.773 -19.188 1 92.5 246 GLN A O 1
ATOM 1994 N N . ALA A 1 247 ? 11.344 -9.406 -19.062 1 85.06 247 ALA A N 1
ATOM 1995 C CA . ALA A 1 247 ? 11.234 -7.953 -18.922 1 85.06 247 ALA A CA 1
ATOM 1996 C C . ALA A 1 247 ? 10.969 -7.281 -20.266 1 85.06 247 ALA A C 1
ATOM 1998 O O . ALA A 1 247 ? 11.367 -7.793 -21.312 1 85.06 247 ALA A O 1
ATOM 1999 N N . MET B 1 1 ? -21.438 45.312 18.859 1 29.05 1 MET B N 1
ATOM 2000 C CA . MET B 1 1 ? -21.406 44.531 17.641 1 29.05 1 MET B CA 1
ATOM 2001 C C . MET B 1 1 ? -20.047 43.844 17.453 1 29.05 1 MET B C 1
ATOM 2003 O O . MET B 1 1 ? -19.062 44.5 17.109 1 29.05 1 MET B O 1
ATOM 2007 N N . SER B 1 2 ? -19.5 43.062 18.281 1 36.16 2 SER B N 1
ATOM 2008 C CA . SER B 1 2 ? -18.172 42.5 18.438 1 36.16 2 SER B CA 1
ATOM 2009 C C . SER B 1 2 ? -17.672 41.875 17.125 1 36.16 2 SER B C 1
ATOM 2011 O O . SER B 1 2 ? -18.406 41.156 16.469 1 36.16 2 SER B O 1
ATOM 2013 N N . ALA B 1 3 ? -17.016 42.594 16.281 1 40.59 3 ALA B N 1
ATOM 2014 C CA . ALA B 1 3 ? -16.469 42.281 14.969 1 40.59 3 ALA B CA 1
ATOM 2015 C C . ALA B 1 3 ? -16 40.812 14.93 1 40.59 3 ALA B C 1
ATOM 2017 O O . ALA B 1 3 ? -15.055 40.438 15.617 1 40.59 3 ALA B O 1
ATOM 2018 N N . TYR B 1 4 ? -16.781 39.844 14.906 1 40.94 4 TYR B N 1
ATOM 2019 C CA . TYR B 1 4 ? -16.453 38.438 14.625 1 40.94 4 TYR B CA 1
ATOM 2020 C C . TYR B 1 4 ? -15.414 38.344 13.508 1 40.94 4 TYR B C 1
ATOM 2022 O O . TYR B 1 4 ? -15.75 38.406 12.328 1 40.94 4 TYR B O 1
ATOM 2030 N N . GLU B 1 5 ? -14.352 39.031 13.57 1 45.81 5 GLU B N 1
ATOM 2031 C CA . GLU B 1 5 ? -13.266 39 12.602 1 45.81 5 GLU B CA 1
ATOM 2032 C C . GLU B 1 5 ? -13.023 37.594 12.094 1 45.81 5 GLU B C 1
ATOM 2034 O O . GLU B 1 5 ? -12.797 36.656 12.891 1 45.81 5 GLU B O 1
ATOM 2039 N N . SER B 1 6 ? -13.711 37.188 11.133 1 56.31 6 SER B N 1
ATOM 2040 C CA . SER B 1 6 ? -13.547 35.906 10.445 1 56.31 6 SER B CA 1
ATOM 2041 C C . SER B 1 6 ? -12.086 35.469 10.438 1 56.31 6 SER B C 1
ATOM 2043 O O . SER B 1 6 ? -11.219 36.188 9.977 1 56.31 6 SER B O 1
ATOM 2045 N N . LYS B 1 7 ? -11.688 34.75 11.578 1 71.75 7 LYS B N 1
ATOM 2046 C CA . LYS B 1 7 ? -10.297 34.312 11.719 1 71.75 7 LYS B CA 1
ATOM 2047 C C . LYS B 1 7 ? -9.828 33.531 10.492 1 71.75 7 LYS B C 1
ATOM 2049 O O . LYS B 1 7 ? -10.516 32.625 10.031 1 71.75 7 LYS B O 1
ATOM 2054 N N . VAL B 1 8 ? -8.953 34.25 9.852 1 80.94 8 VAL B N 1
ATOM 2055 C CA . VAL B 1 8 ? -8.336 33.688 8.648 1 80.94 8 VAL B CA 1
ATOM 2056 C C . VAL B 1 8 ? -7.238 32.719 9.031 1 80.94 8 VAL B C 1
ATOM 2058 O O . VAL B 1 8 ? -6.445 32.969 9.938 1 80.94 8 VAL B O 1
ATOM 2061 N N . LEU B 1 9 ? -7.301 31.547 8.461 1 90.88 9 LEU B N 1
ATOM 2062 C CA . LEU B 1 9 ? -6.266 30.531 8.688 1 90.88 9 LEU B CA 1
ATOM 2063 C C . LEU B 1 9 ? -4.883 31.109 8.391 1 90.88 9 LEU B C 1
ATOM 2065 O O . LEU B 1 9 ? -4.648 31.656 7.316 1 90.88 9 LEU B O 1
ATOM 2069 N N . ARG B 1 10 ? -4.051 31.078 9.352 1 94.06 10 ARG B N 1
ATOM 2070 C CA . ARG B 1 10 ? -2.656 31.484 9.234 1 94.06 10 ARG B CA 1
ATOM 2071 C C . ARG B 1 10 ? -1.775 30.75 10.234 1 94.06 10 ARG B C 1
ATOM 2073 O O . ARG B 1 10 ? -2.189 30.5 11.367 1 94.06 10 ARG B O 1
ATOM 2080 N N . PHE B 1 11 ? -0.594 30.453 9.836 1 97 11 PHE B N 1
ATOM 2081 C CA . PHE B 1 11 ? 0.334 29.734 10.703 1 97 11 PHE B CA 1
ATOM 2082 C C . PHE B 1 11 ? 1.756 29.812 10.156 1 97 11 PHE B C 1
ATOM 2084 O O . PHE B 1 11 ? 1.969 30.25 9.023 1 97 11 PHE B O 1
ATOM 2091 N N . VAL B 1 12 ? 2.711 29.5 11 1 98.25 12 VAL B N 1
ATOM 2092 C CA . VAL B 1 12 ? 4.117 29.406 10.625 1 98.25 12 VAL B CA 1
ATOM 2093 C C . VAL B 1 12 ? 4.531 27.938 10.531 1 98.25 12 VAL B C 1
ATOM 2095 O O . VAL B 1 12 ? 4.164 27.125 11.383 1 98.25 12 VAL B O 1
ATOM 2098 N N . PHE B 1 13 ? 5.262 27.594 9.445 1 98.62 13 PHE B N 1
ATOM 2099 C CA . PHE B 1 13 ? 5.586 26.188 9.266 1 98.62 13 PHE B CA 1
ATOM 2100 C C . PHE B 1 13 ? 7.031 26.016 8.812 1 98.62 13 PHE B C 1
ATOM 2102 O O . PHE B 1 13 ? 7.648 26.969 8.328 1 98.62 13 PHE B O 1
ATOM 2109 N N . LYS B 1 14 ? 7.543 24.906 9.047 1 98.81 14 LYS B N 1
ATOM 2110 C CA . LYS B 1 14 ? 8.844 24.438 8.57 1 98.81 14 LYS B CA 1
ATOM 2111 C C . LYS B 1 14 ? 8.781 22.953 8.18 1 98.81 14 LYS B C 1
ATOM 2113 O O . LYS B 1 14 ? 8.156 22.156 8.867 1 98.81 14 LYS B O 1
ATOM 2118 N N . ILE B 1 15 ? 9.359 22.641 7.047 1 98.75 15 ILE B N 1
ATOM 2119 C CA . ILE B 1 15 ? 9.445 21.25 6.594 1 98.75 15 ILE B CA 1
ATOM 2120 C C . ILE B 1 15 ? 10.914 20.844 6.441 1 98.75 15 ILE B C 1
ATOM 2122 O O . ILE B 1 15 ? 11.656 21.469 5.676 1 98.75 15 ILE B O 1
ATOM 2126 N N . ASP B 1 16 ? 11.281 19.906 7.168 1 98.81 16 ASP B N 1
ATOM 2127 C CA . ASP B 1 16 ? 12.609 19.312 7.062 1 98.81 16 ASP B CA 1
ATOM 2128 C C . ASP B 1 16 ? 12.555 17.969 6.336 1 98.81 16 ASP B C 1
ATOM 2130 O O . ASP B 1 16 ? 11.711 17.125 6.641 1 98.81 16 ASP B O 1
ATOM 2134 N N . PHE B 1 17 ? 13.43 17.781 5.402 1 98.62 17 PHE B N 1
ATOM 2135 C CA . PHE B 1 17 ? 13.531 16.516 4.688 1 98.62 17 PHE B CA 1
ATOM 2136 C C . PHE B 1 17 ? 14.492 15.578 5.402 1 98.62 17 PHE B C 1
ATOM 2138 O O . PHE B 1 17 ? 15.609 15.961 5.746 1 98.62 17 PHE B O 1
ATOM 2145 N N . ILE B 1 18 ? 13.992 14.359 5.617 1 98.38 18 ILE B N 1
ATOM 2146 C CA . ILE B 1 18 ? 14.805 13.453 6.426 1 98.38 18 ILE B CA 1
ATOM 2147 C C . ILE B 1 18 ? 14.953 12.117 5.707 1 98.38 18 ILE B C 1
ATOM 2149 O O . ILE B 1 18 ? 14.125 11.758 4.867 1 98.38 18 ILE B O 1
ATOM 2153 N N . VAL B 1 19 ? 16.031 11.422 5.973 1 97.75 19 VAL B N 1
ATOM 2154 C CA . VAL B 1 19 ? 16.312 10.086 5.465 1 97.75 19 VAL B CA 1
ATOM 2155 C C . VAL B 1 19 ? 16.859 9.211 6.59 1 97.75 19 VAL B C 1
ATOM 2157 O O . VAL B 1 19 ? 17.391 9.719 7.574 1 97.75 19 VAL B O 1
ATOM 2160 N N . PRO B 1 20 ? 16.672 7.957 6.426 1 97.38 20 PRO B N 1
ATOM 2161 C CA . PRO B 1 20 ? 17.297 7.062 7.402 1 97.38 20 PRO B CA 1
ATOM 2162 C C . PRO B 1 20 ? 18.828 7.102 7.344 1 97.38 20 PRO B C 1
ATOM 2164 O O . PRO B 1 20 ? 19.406 7.258 6.266 1 97.38 20 PRO B O 1
ATOM 2167 N N . ASN B 1 21 ? 19.422 7.051 8.469 1 97.19 21 ASN B N 1
ATOM 2168 C CA . ASN B 1 21 ? 20.844 6.777 8.609 1 97.19 21 ASN B CA 1
ATOM 2169 C C . ASN B 1 21 ? 21.109 5.336 9.039 1 97.19 21 ASN B C 1
ATOM 2171 O O . ASN B 1 21 ? 21.203 5.047 10.234 1 97.19 21 ASN B O 1
ATOM 2175 N N . TYR B 1 22 ? 21.375 4.492 8.141 1 94.5 22 TYR B N 1
ATOM 2176 C CA . TYR B 1 22 ? 21.438 3.061 8.406 1 94.5 22 TYR B CA 1
ATOM 2177 C C . TYR B 1 22 ? 22.766 2.68 9.039 1 94.5 22 TYR B C 1
ATOM 2179 O O . TYR B 1 22 ? 22.922 1.561 9.531 1 94.5 22 TYR B O 1
ATOM 2187 N N . ASP B 1 23 ? 23.703 3.561 9.008 1 95.25 23 ASP B N 1
ATOM 2188 C CA . ASP B 1 23 ? 24.953 3.328 9.742 1 95.25 23 ASP B CA 1
ATOM 2189 C C . ASP B 1 23 ? 24.703 3.322 11.25 1 95.25 23 ASP B C 1
ATOM 2191 O O . ASP B 1 23 ? 25.422 2.645 11.992 1 95.25 23 ASP B O 1
ATOM 2195 N N . GLU B 1 24 ? 23.719 4.078 11.633 1 95.94 24 GLU B N 1
ATOM 2196 C CA . GLU B 1 24 ? 23.391 4.203 13.055 1 95.94 24 GLU B CA 1
ATOM 2197 C C . GLU B 1 24 ? 22.406 3.131 13.492 1 95.94 24 GLU B C 1
ATOM 2199 O O . GLU B 1 24 ? 22.469 2.639 14.617 1 95.94 24 GLU B O 1
ATOM 2204 N N . GLN B 1 25 ? 21.438 2.863 12.672 1 95.56 25 GLN B N 1
ATOM 2205 C CA . GLN B 1 25 ? 20.438 1.829 12.906 1 95.56 25 GLN B CA 1
ATOM 2206 C C . GLN B 1 25 ? 20.094 1.096 11.617 1 95.56 25 GLN B C 1
ATOM 2208 O O . GLN B 1 25 ? 19.562 1.694 10.68 1 95.56 25 GLN B O 1
ATOM 2213 N N . CYS B 1 26 ? 20.312 -0.185 11.617 1 93.62 26 CYS B N 1
ATOM 2214 C CA . CYS B 1 26 ? 20.031 -0.985 10.43 1 93.62 26 CYS B CA 1
ATOM 2215 C C . CYS B 1 26 ? 18.531 -1.002 10.133 1 93.62 26 CYS B C 1
ATOM 2217 O O . CYS B 1 26 ? 17.719 -0.747 11.023 1 93.62 26 CYS B O 1
ATOM 2219 N N . GLU B 1 27 ? 18.312 -1.275 8.906 1 91.88 27 GLU B N 1
ATOM 2220 C CA . GLU B 1 27 ? 16.922 -1.396 8.492 1 91.88 27 GLU B CA 1
ATOM 2221 C C . GLU B 1 27 ? 16.156 -2.355 9.398 1 91.88 27 GLU B C 1
ATOM 2223 O O . GLU B 1 27 ? 16.656 -3.424 9.75 1 91.88 27 GLU B O 1
ATOM 2228 N N . ILE B 1 28 ? 14.945 -1.868 9.781 1 91.81 28 ILE B N 1
ATOM 2229 C CA . ILE B 1 28 ? 14.109 -2.684 10.648 1 91.81 28 ILE B CA 1
ATOM 2230 C C . ILE B 1 28 ? 12.953 -3.281 9.852 1 91.81 28 ILE B C 1
ATOM 2232 O O . ILE B 1 28 ? 12.273 -2.57 9.109 1 91.81 28 ILE B O 1
ATOM 2236 N N . ARG B 1 29 ? 12.742 -4.527 9.984 1 89 29 ARG B N 1
ATOM 2237 C CA . ARG B 1 29 ? 11.578 -5.219 9.43 1 89 29 ARG B CA 1
ATOM 2238 C C . ARG B 1 29 ? 10.836 -5.988 10.516 1 89 29 ARG B C 1
ATOM 2240 O O . ARG B 1 29 ? 11.453 -6.656 11.352 1 89 29 ARG B O 1
ATOM 2247 N N . LEU B 1 30 ? 9.531 -5.844 10.5 1 85.12 30 LEU B N 1
ATOM 2248 C CA . LEU B 1 30 ? 8.672 -6.586 11.422 1 85.12 30 LEU B CA 1
ATOM 2249 C C . LEU B 1 30 ? 8.609 -8.062 11.039 1 85.12 30 LEU B C 1
ATOM 2251 O O . LEU B 1 30 ? 9.078 -8.445 9.969 1 85.12 30 LEU B O 1
ATOM 2255 N N . PRO B 1 31 ? 8.016 -8.859 11.891 1 75.62 31 PRO B N 1
ATOM 2256 C CA . PRO B 1 31 ? 7.957 -10.289 11.609 1 75.62 31 PRO B CA 1
ATOM 2257 C C . PRO B 1 31 ? 7.25 -10.602 10.289 1 75.62 31 PRO B C 1
ATOM 2259 O O . PRO B 1 31 ? 7.562 -11.602 9.641 1 75.62 31 PRO B O 1
ATOM 2262 N N . ASN B 1 32 ? 6.34 -9.781 9.938 1 75.31 32 ASN B N 1
ATOM 2263 C CA . ASN B 1 32 ? 5.641 -9.992 8.68 1 75.31 32 ASN B CA 1
ATOM 2264 C C . ASN B 1 32 ? 6.398 -9.383 7.504 1 75.31 32 ASN B C 1
ATOM 2266 O O . ASN B 1 32 ? 5.836 -9.188 6.426 1 75.31 32 ASN B O 1
ATOM 2270 N N . GLN B 1 33 ? 7.672 -8.875 7.801 1 81.56 33 GLN B N 1
ATOM 2271 C CA . GLN B 1 33 ? 8.633 -8.383 6.816 1 81.56 33 GLN B CA 1
ATOM 2272 C C . GLN B 1 33 ? 8.297 -6.961 6.379 1 81.56 33 GLN B C 1
ATOM 2274 O O . GLN B 1 33 ? 8.852 -6.457 5.402 1 81.56 33 GLN B O 1
ATOM 2279 N N . ALA B 1 34 ? 7.387 -6.398 7.121 1 86.25 34 ALA B N 1
ATOM 2280 C CA . ALA B 1 34 ? 7.059 -5.004 6.836 1 86.25 34 ALA B CA 1
ATOM 2281 C C . ALA B 1 34 ? 8.188 -4.074 7.262 1 86.25 34 ALA B C 1
ATOM 2283 O O . ALA B 1 34 ? 8.766 -4.242 8.344 1 86.25 34 ALA B O 1
ATOM 2284 N N . TRP B 1 35 ? 8.469 -3.154 6.422 1 92.56 35 TRP B N 1
ATOM 2285 C CA . TRP B 1 35 ? 9.484 -2.146 6.719 1 92.56 35 TRP B CA 1
ATOM 2286 C C . TRP B 1 35 ? 8.938 -1.095 7.68 1 92.56 35 TRP B C 1
ATOM 2288 O O . TRP B 1 35 ? 7.789 -0.673 7.562 1 92.56 35 TRP B O 1
ATOM 2298 N N . ILE B 1 36 ? 9.789 -0.69 8.641 1 94.56 36 ILE B N 1
ATOM 2299 C CA . ILE B 1 36 ? 9.445 0.477 9.445 1 94.56 36 ILE B CA 1
ATOM 2300 C C . ILE B 1 36 ? 10.625 1.454 9.461 1 94.56 36 ILE B C 1
ATOM 2302 O O . ILE B 1 36 ? 11.773 1.048 9.32 1 94.56 36 ILE B O 1
ATOM 2306 N N . PRO B 1 37 ? 10.359 2.764 9.617 1 97.31 37 PRO B N 1
ATOM 2307 C CA . PRO B 1 37 ? 11.43 3.758 9.711 1 97.31 37 PRO B CA 1
ATOM 2308 C C . PRO B 1 37 ? 12.289 3.582 10.961 1 97.31 37 PRO B C 1
ATOM 2310 O O . PRO B 1 37 ? 11.953 2.791 11.844 1 97.31 37 PRO B O 1
ATOM 2313 N N . PRO B 1 38 ? 13.414 4.289 10.961 1 97.94 38 PRO B N 1
ATOM 2314 C CA . PRO B 1 38 ? 14.258 4.258 12.156 1 97.94 38 PRO B CA 1
ATOM 2315 C C . PRO B 1 38 ? 13.5 4.625 13.43 1 97.94 38 PRO B C 1
ATOM 2317 O O . PRO B 1 38 ? 12.594 5.461 13.391 1 97.94 38 PRO B O 1
ATOM 2320 N N . THR B 1 39 ? 13.922 4.043 14.531 1 97.88 39 THR B N 1
ATOM 2321 C CA . THR B 1 39 ? 13.156 4.227 15.766 1 97.88 39 THR B CA 1
ATOM 2322 C C . THR B 1 39 ? 13.961 5.031 16.781 1 97.88 39 THR B C 1
ATOM 2324 O O . THR B 1 39 ? 13.453 5.375 17.844 1 97.88 39 THR B O 1
ATOM 2327 N N . ILE B 1 40 ? 15.211 5.281 16.484 1 97.81 40 ILE B N 1
ATOM 2328 C CA . ILE B 1 40 ? 16.031 6.094 17.375 1 97.81 40 ILE B CA 1
ATOM 2329 C C . ILE B 1 40 ? 16.406 7.402 16.672 1 97.81 40 ILE B C 1
ATOM 2331 O O . ILE B 1 40 ? 16.672 7.418 15.477 1 97.81 40 ILE B O 1
ATOM 2335 N N . PRO B 1 41 ? 16.5 8.438 17.375 1 98.31 41 PRO B N 1
ATOM 2336 C CA . PRO B 1 41 ? 16.703 9.773 16.812 1 98.31 41 PRO B CA 1
ATOM 2337 C C . PRO B 1 41 ? 18 9.883 16 1 98.31 41 PRO B C 1
ATOM 2339 O O . PRO B 1 41 ? 18.016 10.492 14.93 1 98.31 41 PRO B O 1
ATOM 2342 N N . SER B 1 42 ? 19.109 9.281 16.438 1 97.88 42 SER B N 1
ATOM 2343 C CA . SER B 1 42 ? 20.406 9.391 15.781 1 97.88 42 SER B CA 1
ATOM 2344 C C . SER B 1 42 ? 20.375 8.727 14.414 1 97.88 42 SER B C 1
ATOM 2346 O O . SER B 1 42 ? 21.281 8.938 13.594 1 97.88 42 SER B O 1
ATOM 2348 N N . ALA B 1 43 ? 19.375 7.941 14.164 1 98.5 43 ALA B N 1
ATOM 2349 C CA . ALA B 1 43 ? 19.297 7.191 12.914 1 98.5 43 ALA B CA 1
ATOM 2350 C C . ALA B 1 43 ? 18.484 7.949 11.875 1 98.5 43 ALA B C 1
ATOM 2352 O O . ALA B 1 43 ? 18.078 7.379 10.852 1 98.5 43 ALA B O 1
ATOM 2353 N N . VAL B 1 44 ? 18.188 9.172 12.156 1 98.62 44 VAL B N 1
ATOM 2354 C CA . VAL B 1 44 ? 17.469 10.031 11.227 1 98.62 44 VAL B CA 1
ATOM 2355 C C . VAL B 1 44 ? 18.312 11.25 10.891 1 98.62 44 VAL B C 1
ATOM 2357 O O . VAL B 1 44 ? 18.781 11.961 11.789 1 98.62 44 VAL B O 1
ATOM 2360 N N . LYS B 1 45 ? 18.531 11.43 9.641 1 98.19 45 LYS B N 1
ATOM 2361 C CA . LYS B 1 45 ? 19.359 12.539 9.172 1 98.19 45 LYS B CA 1
ATOM 2362 C C . LYS B 1 45 ? 18.531 13.555 8.398 1 98.19 45 LYS B C 1
ATOM 2364 O O . LYS B 1 45 ? 17.703 13.188 7.562 1 98.19 45 LYS B O 1
ATOM 2369 N N . THR B 1 46 ? 18.719 14.797 8.727 1 98.31 46 THR B N 1
ATOM 2370 C CA . THR B 1 46 ? 18.109 15.867 7.953 1 98.31 46 THR B CA 1
ATOM 2371 C C . THR B 1 46 ? 18.953 16.188 6.715 1 98.31 46 THR B C 1
ATOM 2373 O O . THR B 1 46 ? 20.156 16.422 6.824 1 98.31 46 THR B O 1
ATOM 2376 N N . VAL B 1 47 ? 18.312 16.203 5.551 1 97.88 47 VAL B N 1
ATOM 2377 C CA . VAL B 1 47 ? 19.094 16.375 4.324 1 97.88 47 VAL B CA 1
ATOM 2378 C C . VAL B 1 47 ? 18.688 17.688 3.646 1 97.88 47 VAL B C 1
ATOM 2380 O O . VAL B 1 47 ? 19.281 18.094 2.648 1 97.88 47 VAL B O 1
ATOM 2383 N N . GLY B 1 48 ? 17.703 18.328 4.148 1 98.06 48 GLY B N 1
ATOM 2384 C CA . GLY B 1 48 ? 17.219 19.609 3.639 1 98.06 48 GLY B CA 1
ATOM 2385 C C . GLY B 1 48 ? 16.125 20.219 4.496 1 98.06 48 GLY B C 1
ATOM 2386 O O . GLY B 1 48 ? 15.547 19.547 5.348 1 98.06 48 GLY B O 1
ATOM 2387 N N . SER B 1 49 ? 15.914 21.516 4.246 1 98.31 49 SER B N 1
ATOM 2388 C CA . SER B 1 49 ? 14.914 22.234 5.031 1 98.31 49 SER B CA 1
ATOM 2389 C C . SER B 1 49 ? 14.367 23.438 4.266 1 98.31 49 SER B C 1
ATOM 2391 O O . SER B 1 49 ? 15.094 24.094 3.521 1 98.31 49 SER B O 1
ATOM 2393 N N . THR B 1 50 ? 13.125 23.656 4.484 1 98.25 50 THR B N 1
ATOM 2394 C CA . THR B 1 50 ? 12.547 24.859 3.887 1 98.25 50 THR B CA 1
ATOM 2395 C C . THR B 1 50 ? 12.914 26.094 4.695 1 98.25 50 THR B C 1
ATOM 2397 O O . THR B 1 50 ? 12.875 27.219 4.18 1 98.25 50 THR B O 1
ATOM 2400 N N . GLY B 1 51 ? 13.266 25.922 5.938 1 98 51 GLY B N 1
ATOM 2401 C CA . GLY B 1 51 ? 13.234 27.031 6.875 1 98 51 GLY B CA 1
ATOM 2402 C C . GLY B 1 51 ? 11.828 27.422 7.293 1 98 51 GLY B C 1
ATOM 2403 O O . GLY B 1 51 ? 10.867 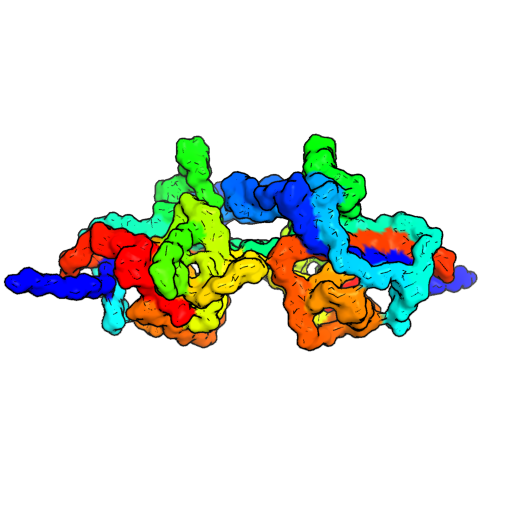26.719 6.992 1 98 51 GLY B O 1
ATOM 2404 N N . TRP B 1 52 ? 11.75 28.578 8.016 1 98.44 52 TRP B N 1
ATOM 2405 C CA . TRP B 1 52 ? 10.453 28.984 8.555 1 98.44 52 TRP B CA 1
ATOM 2406 C C . TRP B 1 52 ? 9.742 29.938 7.594 1 98.44 52 TRP B C 1
ATOM 2408 O O . TRP B 1 52 ? 10.328 30.906 7.129 1 98.44 52 TRP B O 1
ATOM 2418 N N . TYR B 1 53 ? 8.5 29.578 7.328 1 98.5 53 TYR B N 1
ATOM 2419 C CA . TYR B 1 53 ? 7.652 30.391 6.465 1 98.5 53 TYR B CA 1
ATOM 2420 C C . TYR B 1 53 ? 6.293 30.625 7.109 1 98.5 53 TYR B C 1
ATOM 2422 O O . TYR B 1 53 ? 5.789 29.781 7.844 1 98.5 53 TYR B O 1
ATOM 2430 N N . ARG B 1 54 ? 5.738 31.766 6.848 1 97.62 54 ARG B N 1
ATOM 2431 C CA . ARG B 1 54 ? 4.363 32.094 7.223 1 97.62 54 ARG B CA 1
ATOM 2432 C C . ARG B 1 54 ? 3.402 31.781 6.078 1 97.62 54 ARG B C 1
ATOM 2434 O O . ARG B 1 54 ? 3.643 32.188 4.938 1 97.62 54 ARG B O 1
ATOM 2441 N N . TRP B 1 55 ? 2.395 31.031 6.383 1 97.25 55 TRP B N 1
ATOM 2442 C CA . TRP B 1 55 ? 1.344 30.781 5.402 1 97.25 55 TRP B CA 1
ATOM 2443 C C . TRP B 1 55 ? 0.13 31.656 5.668 1 97.25 55 TRP B C 1
ATOM 2445 O O . TRP B 1 55 ? -0.346 31.75 6.801 1 97.25 55 TRP B O 1
ATOM 2455 N N . THR B 1 56 ? -0.354 32.312 4.668 1 94.12 56 THR B N 1
ATOM 2456 C CA . THR B 1 56 ? -1.623 33.031 4.613 1 94.12 56 THR B CA 1
ATOM 2457 C C . THR B 1 56 ? -2.377 32.688 3.328 1 94.12 56 THR B C 1
ATOM 2459 O O . THR B 1 56 ? -1.796 32.156 2.383 1 94.12 56 THR B O 1
ATOM 2462 N N . PRO B 1 57 ? -3.613 32.875 3.301 1 90 57 PRO B N 1
ATOM 2463 C CA . PRO B 1 57 ? -4.348 32.625 2.061 1 90 57 PRO B CA 1
ATOM 2464 C C . PRO B 1 57 ? -3.742 33.344 0.856 1 90 57 PRO B C 1
ATOM 2466 O O . PRO B 1 57 ? -3.926 32.906 -0.283 1 90 57 PRO B O 1
ATOM 2469 N N . ALA B 1 58 ? -3.027 34.344 1.126 1 90.88 58 ALA B N 1
ATOM 2470 C CA . ALA B 1 58 ? -2.441 35.156 0.047 1 90.88 58 ALA B CA 1
ATOM 2471 C C . ALA B 1 58 ? -1.135 34.531 -0.44 1 90.88 58 ALA B C 1
ATOM 2473 O O . ALA B 1 58 ? -0.647 34.875 -1.521 1 90.88 58 ALA B O 1
ATOM 2474 N N . GLY B 1 59 ? -0.544 33.656 0.403 1 93.38 59 GLY B N 1
ATOM 2475 C CA . GLY B 1 59 ? 0.708 33.031 0.02 1 93.38 59 GLY B CA 1
ATOM 2476 C C . GLY B 1 59 ? 1.611 32.75 1.201 1 93.38 59 GLY B C 1
ATOM 2477 O O . GLY B 1 59 ? 1.136 32.562 2.328 1 93.38 59 GLY B O 1
ATOM 2478 N N . ILE B 1 60 ? 2.891 32.531 0.812 1 96.94 60 ILE B N 1
ATOM 2479 C CA . ILE B 1 60 ? 3.844 32.188 1.87 1 96.94 60 ILE B CA 1
ATOM 2480 C C . ILE B 1 60 ? 4.949 33.25 1.898 1 96.94 60 ILE B C 1
ATOM 2482 O O . ILE B 1 60 ? 5.277 33.844 0.868 1 96.94 60 ILE B O 1
ATOM 2486 N N . GLU B 1 61 ? 5.512 33.5 3.072 1 96.81 61 GLU B N 1
ATOM 2487 C CA . GLU B 1 61 ? 6.613 34.438 3.266 1 96.81 61 GLU B CA 1
ATOM 2488 C C . GLU B 1 61 ? 7.605 33.906 4.301 1 96.81 61 GLU B C 1
ATOM 2490 O O . GLU B 1 61 ? 7.207 33.375 5.328 1 96.81 61 GLU B O 1
ATOM 2495 N N . ARG B 1 62 ? 8.859 34.094 3.941 1 97 62 ARG B N 1
ATOM 2496 C CA . ARG B 1 62 ? 9.883 33.719 4.902 1 97 62 ARG B CA 1
ATOM 2497 C C . ARG B 1 62 ? 9.742 34.5 6.207 1 97 62 ARG B C 1
ATOM 2499 O O . ARG B 1 62 ? 9.477 35.688 6.188 1 97 62 ARG B O 1
ATOM 2506 N N . THR B 1 63 ? 9.93 33.812 7.312 1 96.38 63 THR B N 1
ATOM 2507 C CA . THR B 1 63 ? 9.781 34.469 8.602 1 96.38 63 THR B CA 1
ATOM 2508 C C . THR B 1 63 ? 10.648 33.812 9.664 1 96.38 63 THR B C 1
ATOM 2510 O O . THR B 1 63 ? 11.219 32.75 9.422 1 96.38 63 THR B O 1
ATOM 2513 N N . GLU B 1 64 ? 10.812 34.531 10.711 1 92.31 64 GLU B N 1
ATOM 2514 C CA . GLU B 1 64 ? 11.406 33.906 11.891 1 92.31 64 GLU B CA 1
ATOM 2515 C C . GLU B 1 64 ? 10.352 33.219 12.758 1 92.31 64 GLU B C 1
ATOM 2517 O O . GLU B 1 64 ? 9.195 33.656 12.789 1 92.31 64 GLU B O 1
ATOM 2522 N N . CYS B 1 65 ? 10.68 32.125 13.336 1 88.81 65 CYS B N 1
ATOM 2523 C CA . CYS B 1 65 ? 9.75 31.422 14.195 1 88.81 65 CYS B CA 1
ATOM 2524 C C . CYS B 1 65 ? 9.75 32 15.609 1 88.81 65 CYS B C 1
ATOM 2526 O O . CYS B 1 65 ? 10.68 31.766 16.375 1 88.81 65 CYS B O 1
ATOM 2528 N N . ARG B 1 66 ? 8.734 32.75 15.938 1 88.31 66 ARG B N 1
ATOM 2529 C CA . ARG B 1 66 ? 8.641 33.375 17.25 1 88.31 66 ARG B CA 1
ATOM 2530 C C . ARG B 1 66 ? 7.449 32.844 18.031 1 88.31 66 ARG B C 1
ATOM 2532 O O . ARG B 1 66 ? 7.379 33 19.25 1 88.31 66 ARG B O 1
ATOM 2539 N N . GLY B 1 67 ? 6.543 32.25 17.328 1 90.56 67 GLY B N 1
ATOM 2540 C CA . GLY B 1 67 ? 5.316 31.781 17.969 1 90.56 67 GLY B CA 1
ATOM 2541 C C . GLY B 1 67 ? 5.473 30.453 18.672 1 90.56 67 GLY B C 1
ATOM 2542 O O . GLY B 1 67 ? 6.469 29.75 18.469 1 90.56 67 GLY B O 1
ATOM 2543 N N . GLU B 1 68 ? 4.516 30.094 19.453 1 94.56 68 GLU B N 1
ATOM 2544 C CA . GLU B 1 68 ? 4.492 28.844 20.203 1 94.56 68 GLU B CA 1
ATOM 2545 C C . GLU B 1 68 ? 4.32 27.641 19.281 1 94.56 68 GLU B C 1
ATOM 2547 O O . GLU B 1 68 ? 3.619 27.734 18.266 1 94.56 68 GLU B O 1
ATOM 2552 N N . LYS B 1 69 ? 4.98 26.625 19.734 1 96.81 69 LYS B N 1
ATOM 2553 C CA . LYS B 1 69 ? 4.812 25.359 19 1 96.81 69 LYS B CA 1
ATOM 2554 C C . LYS B 1 69 ? 3.365 24.891 19.062 1 96.81 69 LYS B C 1
ATOM 2556 O O . LYS B 1 69 ? 2.732 24.922 20.125 1 96.81 69 LYS B O 1
ATOM 2561 N N . PHE B 1 70 ? 2.805 24.484 18 1 97.69 70 PHE B N 1
ATOM 2562 C CA . PHE B 1 70 ? 1.419 24.031 17.922 1 97.69 70 PHE B CA 1
ATOM 2563 C C . PHE B 1 70 ? 1.345 22.562 17.562 1 97.69 70 PHE B C 1
ATOM 2565 O O . PHE B 1 70 ? 0.78 21.75 18.312 1 97.69 70 PHE B O 1
ATOM 2572 N N . ARG B 1 71 ? 1.94 22.156 16.391 1 96.94 71 ARG B N 1
ATOM 2573 C CA . ARG B 1 71 ? 1.903 20.797 15.883 1 96.94 71 ARG B CA 1
ATOM 2574 C C . ARG B 1 71 ? 3.252 20.391 15.289 1 96.94 71 ARG B C 1
ATOM 2576 O O . ARG B 1 71 ? 3.963 21.234 14.734 1 96.94 71 ARG B O 1
ATOM 2583 N N . VAL B 1 72 ? 3.582 19.141 15.492 1 98.25 72 VAL B N 1
ATOM 2584 C CA . VAL B 1 72 ? 4.727 18.562 14.781 1 98.25 72 VAL B CA 1
ATOM 2585 C C . VAL B 1 72 ? 4.438 17.109 14.414 1 98.25 72 VAL B C 1
ATOM 2587 O O . VAL B 1 72 ? 3.732 16.406 15.141 1 98.25 72 VAL B O 1
ATOM 2590 N N . CYS B 1 73 ? 4.898 16.688 13.273 1 98.44 73 CYS B N 1
ATOM 2591 C CA . CYS B 1 73 ? 4.809 15.273 12.93 1 98.44 73 CYS B CA 1
ATOM 2592 C C . CYS B 1 73 ? 6.012 14.828 12.109 1 98.44 73 CYS B C 1
ATOM 2594 O O . CYS B 1 73 ? 6.707 15.664 11.523 1 98.44 73 CYS B O 1
ATOM 2596 N N . SER B 1 74 ? 6.324 13.617 12.188 1 98.75 74 SER B N 1
ATOM 2597 C CA . SER B 1 74 ? 7.285 12.945 11.312 1 98.75 74 SER B CA 1
ATOM 2598 C C . SER B 1 74 ? 6.602 11.906 10.438 1 98.75 74 SER B C 1
ATOM 2600 O O . SER B 1 74 ? 5.812 11.094 10.922 1 98.75 74 SER B O 1
ATOM 2602 N N . LEU B 1 75 ? 6.867 11.992 9.172 1 97.81 75 LEU B N 1
ATOM 2603 C CA . LEU B 1 75 ? 6.281 11.055 8.219 1 97.81 75 LEU B CA 1
ATOM 2604 C C . LEU B 1 75 ? 7.355 10.438 7.324 1 97.81 75 LEU B C 1
ATOM 2606 O O . LEU B 1 75 ? 8.258 11.141 6.863 1 97.81 75 LEU B O 1
ATOM 2610 N N . PHE B 1 76 ? 7.32 9.148 7.129 1 97.75 76 PHE B N 1
ATOM 2611 C CA . PHE B 1 76 ? 8.117 8.43 6.137 1 97.75 76 PHE B CA 1
ATOM 2612 C C . PHE B 1 76 ? 7.215 7.746 5.113 1 97.75 76 PHE B C 1
ATOM 2614 O O . PHE B 1 76 ? 6.148 7.23 5.461 1 97.75 76 PHE B O 1
ATOM 2621 N N . TYR B 1 77 ? 7.676 7.777 3.918 1 96.5 77 TYR B N 1
ATOM 2622 C CA . TYR B 1 77 ? 6.926 7.086 2.877 1 96.5 77 TYR B CA 1
ATOM 2623 C C . TYR B 1 77 ? 7.371 5.633 2.764 1 96.5 77 TYR B C 1
ATOM 2625 O O . TYR B 1 77 ? 8.57 5.34 2.764 1 96.5 77 TYR B O 1
ATOM 2633 N N . ASN B 1 78 ? 6.441 4.766 2.748 1 95.06 78 ASN B N 1
ATOM 2634 C CA . ASN B 1 78 ? 6.656 3.34 2.537 1 95.06 78 ASN B CA 1
ATOM 2635 C C . ASN B 1 78 ? 6.129 2.887 1.181 1 95.06 78 ASN B C 1
ATOM 2637 O O . ASN B 1 78 ? 4.926 2.678 1.018 1 95.06 78 ASN B O 1
ATOM 2641 N N . SER B 1 79 ? 6.992 2.686 0.235 1 93.12 79 SER B N 1
ATOM 2642 C CA . SER B 1 79 ? 6.59 2.33 -1.122 1 93.12 79 SER B CA 1
ATOM 2643 C C . SER B 1 79 ? 6.055 0.903 -1.184 1 93.12 79 SER B C 1
ATOM 2645 O O . SER B 1 79 ? 5.371 0.532 -2.141 1 93.12 79 SER B O 1
ATOM 2647 N N . GLU B 1 80 ? 6.352 0.091 -0.216 1 93.25 80 GLU B N 1
ATOM 2648 C CA . GLU B 1 80 ? 5.93 -1.307 -0.213 1 93.25 80 GLU B CA 1
ATOM 2649 C C . GLU B 1 80 ? 4.445 -1.436 0.115 1 93.25 80 GLU B C 1
ATOM 2651 O O . GLU B 1 80 ? 3.844 -2.49 -0.106 1 93.25 80 GLU B O 1
ATOM 2656 N N . CYS B 1 81 ? 3.895 -0.352 0.634 1 91.94 81 CYS B N 1
ATOM 2657 C CA . CYS B 1 81 ? 2.477 -0.38 0.973 1 91.94 81 CYS B CA 1
ATOM 2658 C C . CYS B 1 81 ? 1.761 0.85 0.427 1 91.94 81 CYS B C 1
ATOM 2660 O O . CYS B 1 81 ? 0.562 1.027 0.652 1 91.94 81 CYS B O 1
ATOM 2662 N N . TYR B 1 82 ? 2.438 1.702 -0.161 1 89.88 82 TYR B N 1
ATOM 2663 C CA . TYR B 1 82 ? 1.891 2.893 -0.803 1 89.88 82 TYR B CA 1
ATOM 2664 C C . TYR B 1 82 ? 1.156 3.768 0.206 1 89.88 82 TYR B C 1
ATOM 2666 O O . TYR B 1 82 ? 0.046 4.234 -0.06 1 89.88 82 TYR B O 1
ATOM 2674 N N . HIS B 1 83 ? 1.727 3.861 1.407 1 90.44 83 HIS B N 1
ATOM 2675 C CA . HIS B 1 83 ? 1.205 4.809 2.385 1 90.44 83 HIS B CA 1
ATOM 2676 C C . HIS B 1 83 ? 2.309 5.309 3.311 1 90.44 83 HIS B C 1
ATOM 2678 O O . HIS B 1 83 ? 3.492 5.086 3.049 1 90.44 83 HIS B O 1
ATOM 2684 N N . PHE B 1 84 ? 1.951 6.121 4.27 1 94.44 84 PHE B N 1
ATOM 2685 C CA . PHE B 1 84 ? 2.908 6.789 5.141 1 94.44 84 PHE B CA 1
ATOM 2686 C C . PHE B 1 84 ? 2.873 6.195 6.543 1 94.44 84 PHE B C 1
ATOM 2688 O O . PHE B 1 84 ? 1.822 5.742 7.004 1 94.44 84 PHE B O 1
ATOM 2695 N N . LEU B 1 85 ? 4.016 6.164 7.105 1 95.56 85 LEU B N 1
ATOM 2696 C CA . LEU B 1 85 ? 4.156 5.887 8.531 1 95.56 85 LEU B CA 1
ATOM 2697 C C . LEU B 1 85 ? 4.617 7.133 9.281 1 95.56 85 LEU B C 1
ATOM 2699 O O . LEU B 1 85 ? 5.566 7.801 8.859 1 95.56 85 LEU B O 1
ATOM 2703 N N . GLY B 1 86 ? 3.92 7.418 10.32 1 96.94 86 GLY B N 1
ATOM 2704 C CA . GLY B 1 86 ? 4.27 8.656 10.992 1 96.94 86 GLY B CA 1
ATOM 2705 C C . GLY B 1 86 ? 4.039 8.602 12.492 1 96.94 86 GLY B C 1
ATOM 2706 O O . GLY B 1 86 ? 3.494 7.625 13.008 1 96.94 86 GLY B O 1
ATOM 2707 N N . VAL B 1 87 ? 4.535 9.617 13.18 1 97.31 87 VAL B N 1
ATOM 2708 C CA . VAL B 1 87 ? 4.324 9.867 14.602 1 97.31 87 VAL B CA 1
ATOM 2709 C C . VAL B 1 87 ? 4.031 11.344 14.828 1 97.31 87 VAL B C 1
ATOM 2711 O O . VAL B 1 87 ? 4.453 12.195 14.047 1 97.31 87 VAL B O 1
ATOM 2714 N N . PRO B 1 88 ? 3.316 11.648 15.898 1 96.94 88 PRO B N 1
ATOM 2715 C CA . PRO B 1 88 ? 2.93 13.039 16.172 1 96.94 88 PRO B CA 1
ATOM 2716 C C . PRO B 1 88 ? 4.008 13.812 16.922 1 96.94 88 PRO B C 1
ATOM 2718 O O . PRO B 1 88 ? 3.691 14.617 17.812 1 96.94 88 PRO B O 1
ATOM 2721 N N . PHE B 1 89 ? 5.258 13.5 16.703 1 97.56 89 PHE B N 1
ATOM 2722 C CA . PHE B 1 89 ? 6.395 14.211 17.266 1 97.56 89 PHE B CA 1
ATOM 2723 C C . PHE B 1 89 ? 7.59 14.172 16.328 1 97.56 89 PHE B C 1
ATOM 2725 O O . PHE B 1 89 ? 7.547 13.492 15.297 1 97.56 89 PHE B O 1
ATOM 2732 N N . ASP B 1 90 ? 8.562 14.969 16.609 1 98.5 90 ASP B N 1
ATOM 2733 C CA . ASP B 1 90 ? 9.812 14.984 15.844 1 98.5 90 ASP B CA 1
ATOM 2734 C C . ASP B 1 90 ? 10.68 13.781 16.188 1 98.5 90 ASP B C 1
ATOM 2736 O O . ASP B 1 90 ? 11.25 13.719 17.281 1 98.5 90 ASP B O 1
ATOM 2740 N N . CYS B 1 91 ? 10.781 12.875 15.266 1 98.5 91 CYS B N 1
ATOM 2741 C CA . CYS B 1 91 ? 11.453 11.602 15.516 1 98.5 91 CYS B CA 1
ATOM 2742 C C . CYS B 1 91 ? 12.953 11.797 15.68 1 98.5 91 CYS B C 1
ATOM 2744 O O . CYS B 1 91 ? 13.672 10.859 16.031 1 98.5 91 CYS B O 1
ATOM 2746 N N . ARG B 1 92 ? 13.477 13.055 15.406 1 98.25 92 ARG B N 1
ATOM 2747 C CA . ARG B 1 92 ? 14.883 13.375 15.609 1 98.25 92 ARG B CA 1
ATOM 2748 C C . ARG B 1 92 ? 15.148 13.797 17.047 1 98.25 92 ARG B C 1
ATOM 2750 O O . ARG B 1 92 ? 16.297 13.836 17.484 1 98.25 92 ARG B O 1
ATOM 2757 N N . GLN B 1 93 ? 14.109 14.078 17.703 1 97.88 93 GLN B N 1
ATOM 2758 C CA . GLN B 1 93 ? 14.234 14.586 19.062 1 97.88 93 GLN B CA 1
ATOM 2759 C C . GLN B 1 93 ? 13.742 13.555 20.078 1 97.88 93 GLN B C 1
ATOM 2761 O O . GLN B 1 93 ? 14.234 13.5 21.203 1 97.88 93 GLN B O 1
ATOM 2766 N N . LYS B 1 94 ? 12.734 12.852 19.75 1 97 94 LYS B N 1
ATOM 2767 C CA . LYS B 1 94 ? 12.141 11.836 20.609 1 97 94 LYS B CA 1
ATOM 2768 C C . LYS B 1 94 ? 12.203 10.453 19.969 1 97 94 LYS B C 1
ATOM 2770 O O . LYS B 1 94 ? 11.844 10.289 18.797 1 97 94 LYS B O 1
ATOM 2775 N N . SER B 1 95 ? 12.578 9.508 20.766 1 97.69 95 SER B N 1
ATOM 2776 C CA . SER B 1 95 ? 12.727 8.141 20.266 1 97.69 95 SER B CA 1
ATOM 2777 C C . SER B 1 95 ? 11.375 7.473 20.062 1 97.69 95 SER B C 1
ATOM 2779 O O . SER B 1 95 ? 10.57 7.402 21 1 97.69 95 SER B O 1
ATOM 2781 N N . VAL B 1 96 ? 11.188 6.949 18.891 1 97.19 96 VAL B N 1
ATOM 2782 C CA . VAL B 1 96 ? 9.953 6.223 18.594 1 97.19 96 VAL B CA 1
ATOM 2783 C C . VAL B 1 96 ? 9.922 4.91 19.375 1 97.19 96 VAL B C 1
ATOM 2785 O O . VAL B 1 96 ? 8.867 4.48 19.844 1 97.19 96 VAL B O 1
ATOM 2788 N N . GLN B 1 97 ? 11.102 4.328 19.484 1 95.69 97 GLN B N 1
ATOM 2789 C CA . GLN B 1 97 ? 11.242 3.094 20.266 1 95.69 97 GLN B CA 1
ATOM 2790 C C . GLN B 1 97 ? 10.773 3.287 21.703 1 95.69 97 GLN B C 1
ATOM 2792 O O . GLN B 1 97 ? 9.992 2.482 22.219 1 95.69 97 GLN B O 1
ATOM 2797 N N . GLN B 1 98 ? 11.234 4.336 22.297 1 95.69 98 GLN B N 1
ATOM 2798 C CA . GLN B 1 98 ? 10.883 4.613 23.672 1 95.69 98 GLN B CA 1
ATOM 2799 C C . GLN B 1 98 ? 9.406 4.973 23.812 1 95.69 98 GLN B C 1
ATOM 2801 O O . GLN B 1 98 ? 8.734 4.555 24.75 1 95.69 98 GLN B O 1
ATOM 2806 N N . SER B 1 99 ? 8.93 5.711 22.875 1 94.38 99 SER B N 1
ATOM 2807 C CA . SER B 1 99 ? 7.523 6.098 22.891 1 94.38 99 SER B CA 1
ATOM 2808 C C . SER B 1 99 ? 6.617 4.879 22.766 1 94.38 99 SER B C 1
ATOM 2810 O O . SER B 1 99 ? 5.578 4.801 23.422 1 94.38 99 SER B O 1
ATOM 2812 N N . ARG B 1 100 ? 6.977 3.982 21.938 1 91.44 100 ARG B N 1
ATOM 2813 C CA . ARG B 1 100 ? 6.203 2.754 21.781 1 91.44 100 ARG B CA 1
ATOM 2814 C C . ARG B 1 100 ? 6.16 1.952 23.078 1 91.44 100 ARG B C 1
ATOM 2816 O O . ARG B 1 100 ? 5.105 1.446 23.453 1 91.44 100 ARG B O 1
ATOM 2823 N N . ARG B 1 101 ? 7.223 1.807 23.75 1 91.5 101 ARG B N 1
ATOM 2824 C CA . ARG B 1 101 ? 7.316 1.054 25 1 91.5 101 ARG B CA 1
ATOM 2825 C C . ARG B 1 101 ? 6.516 1.729 26.109 1 91.5 101 ARG B C 1
ATOM 2827 O O . ARG B 1 101 ? 5.844 1.059 26.891 1 91.5 101 ARG B O 1
ATOM 2834 N N . ARG B 1 102 ? 6.594 3.029 26.094 1 90.75 102 ARG B N 1
ATOM 2835 C CA . ARG B 1 102 ? 6.023 3.795 27.203 1 90.75 102 ARG B CA 1
ATOM 2836 C C . ARG B 1 102 ? 4.531 4.027 27 1 90.75 102 ARG B C 1
ATOM 2838 O O . ARG B 1 102 ? 3.734 3.834 27.922 1 90.75 102 ARG B O 1
ATOM 2845 N N . ASP B 1 103 ? 4.172 4.43 25.734 1 87.31 103 ASP B N 1
ATOM 2846 C CA . ASP B 1 103 ? 2.822 4.922 25.484 1 87.31 103 ASP B CA 1
ATOM 2847 C C . ASP B 1 103 ? 2.123 4.094 24.406 1 87.31 103 ASP B C 1
ATOM 2849 O O . ASP B 1 103 ? 0.958 4.336 24.094 1 87.31 103 ASP B O 1
ATOM 2853 N N . GLY B 1 104 ? 2.91 3.133 23.812 1 85 104 GLY B N 1
ATOM 2854 C CA . GLY B 1 104 ? 2.332 2.334 22.75 1 85 104 GLY B CA 1
ATOM 2855 C C . GLY B 1 104 ? 2.297 3.055 21.406 1 85 104 GLY B C 1
ATOM 2856 O O . GLY B 1 104 ? 1.722 2.553 20.438 1 85 104 GLY B O 1
ATOM 2857 N N . ILE B 1 105 ? 2.982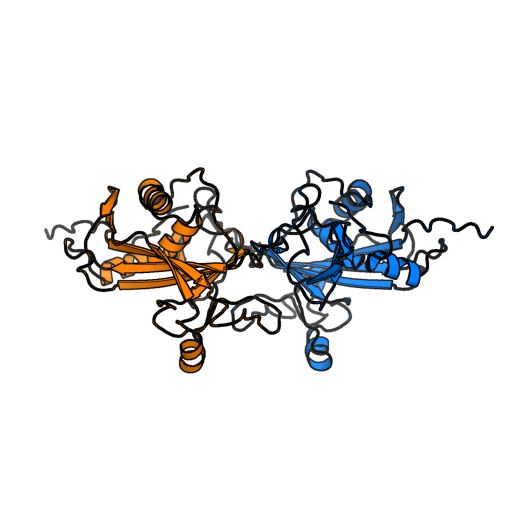 4.238 21.406 1 83.56 105 ILE B N 1
ATOM 2858 C CA . ILE B 1 105 ? 2.934 5.055 20.188 1 83.56 105 ILE B CA 1
ATOM 2859 C C . ILE B 1 105 ? 4.16 4.773 19.328 1 83.56 105 ILE B C 1
ATOM 2861 O O . ILE B 1 105 ? 5.238 5.324 19.578 1 83.56 105 ILE B O 1
ATOM 2865 N N . GLY B 1 106 ? 4.098 3.885 18.391 1 91.5 106 GLY B N 1
ATOM 2866 C CA . GLY B 1 106 ? 5.121 3.643 17.391 1 91.5 106 GLY B CA 1
ATOM 2867 C C . GLY B 1 106 ? 4.75 4.188 16.016 1 91.5 106 GLY B C 1
ATOM 2868 O O . GLY B 1 106 ? 3.826 4.992 15.898 1 91.5 106 GLY B O 1
ATOM 2869 N N . TRP B 1 107 ? 5.566 3.906 15.047 1 94.56 107 TRP B N 1
ATOM 2870 C CA . TRP B 1 107 ? 5.219 4.266 13.68 1 94.56 107 TRP B CA 1
ATOM 2871 C C . TRP B 1 107 ? 3.844 3.723 13.305 1 94.56 107 TRP B C 1
ATOM 2873 O O . TRP B 1 107 ? 3.553 2.547 13.531 1 94.56 107 TRP B O 1
ATOM 2883 N N . ARG B 1 108 ? 3.082 4.566 12.797 1 91.56 108 ARG B N 1
ATOM 2884 C CA . ARG B 1 108 ? 1.738 4.117 12.445 1 91.56 108 ARG B CA 1
ATOM 2885 C C . ARG B 1 108 ? 1.24 4.812 11.18 1 91.56 108 ARG B C 1
ATOM 2887 O O . ARG B 1 108 ? 1.744 5.879 10.812 1 91.56 108 ARG B O 1
ATOM 2894 N N . ARG B 1 109 ? 0.293 4.176 10.602 1 93.06 109 ARG B N 1
ATOM 2895 C CA . ARG B 1 109 ? -0.365 4.734 9.43 1 93.06 109 ARG B CA 1
ATOM 2896 C C . ARG B 1 109 ? -1.226 5.938 9.797 1 93.06 109 ARG B C 1
ATOM 2898 O O . ARG B 1 109 ? -1.772 5.996 10.906 1 93.06 109 ARG B O 1
ATOM 2905 N N . VAL B 1 110 ? -1.297 6.93 8.906 1 94.94 110 VAL B N 1
ATOM 2906 C CA . VAL B 1 110 ? -2.242 8.031 9.078 1 94.94 110 VAL B CA 1
ATOM 2907 C C . VAL B 1 110 ? -3.672 7.492 9.023 1 94.94 110 VAL B C 1
ATOM 2909 O O . VAL B 1 110 ? -3.996 6.652 8.188 1 94.94 110 VAL B O 1
ATOM 2912 N N . MET B 1 111 ? -4.453 7.957 9.961 1 95.62 111 MET B N 1
ATOM 2913 C CA . MET B 1 111 ? -5.82 7.469 10.094 1 95.62 111 MET B CA 1
ATOM 2914 C C . MET B 1 111 ? -6.82 8.617 10.023 1 95.62 111 MET B C 1
ATOM 2916 O O . MET B 1 111 ? -6.426 9.781 9.898 1 95.62 111 MET B O 1
ATOM 2920 N N . PHE B 1 112 ? -8.156 8.234 10.133 1 96.12 112 PHE B N 1
ATOM 2921 C CA . PHE B 1 112 ? -9.188 9.242 9.945 1 96.12 112 PHE B CA 1
ATOM 2922 C C . PHE B 1 112 ? -10.297 9.086 10.977 1 96.12 112 PHE B C 1
ATOM 2924 O O . PHE B 1 112 ? -10.688 7.965 11.312 1 96.12 112 PHE B O 1
ATOM 2931 N N . LYS B 1 113 ? -10.68 10.164 11.5 1 96.62 113 LYS B N 1
ATOM 2932 C CA . LYS B 1 113 ? -11.945 10.273 12.219 1 96.62 113 LYS B CA 1
ATOM 2933 C C . LYS B 1 113 ? -13.055 10.773 11.305 1 96.62 113 LYS B C 1
ATOM 2935 O O . LYS B 1 113 ? -12.852 11.703 10.523 1 96.62 113 LYS B O 1
ATOM 2940 N N . TYR B 1 114 ? -14.18 10.148 11.375 1 94.38 114 TYR B N 1
ATOM 2941 C CA . TYR B 1 114 ? -15.289 10.523 10.516 1 94.38 114 TYR B CA 1
ATOM 2942 C C . TYR B 1 114 ? -16.172 11.578 11.188 1 94.38 114 TYR B C 1
ATOM 2944 O O . TYR B 1 114 ? -16.562 11.414 12.344 1 94.38 114 TYR B O 1
ATOM 2952 N N . LEU B 1 115 ? -16.375 12.633 10.555 1 94.62 115 LEU B N 1
ATOM 2953 C CA . LEU B 1 115 ? -17.438 13.578 10.906 1 94.62 115 LEU B CA 1
ATOM 2954 C C . LEU B 1 115 ? -18.609 13.453 9.945 1 94.62 115 LEU B C 1
ATOM 2956 O O . LEU B 1 115 ? -18.547 13.93 8.812 1 94.62 115 LEU B O 1
ATOM 2960 N N . LEU B 1 116 ? -19.641 12.805 10.539 1 90.06 116 LEU B N 1
ATOM 2961 C CA . LEU B 1 116 ? -20.844 12.562 9.742 1 90.06 116 LEU B CA 1
ATOM 2962 C C . LEU B 1 116 ? -21.969 13.492 10.164 1 90.06 116 LEU B C 1
ATOM 2964 O O . LEU B 1 116 ? -22.438 13.445 11.305 1 90.06 116 LEU B O 1
ATOM 2968 N N . ASN B 1 117 ? -22.109 14.594 9.477 1 81.06 117 ASN B N 1
ATOM 2969 C CA . ASN B 1 117 ? -23.156 15.555 9.797 1 81.06 117 ASN B CA 1
ATOM 2970 C C . ASN B 1 117 ? -24.219 15.617 8.703 1 81.06 117 ASN B C 1
ATOM 2972 O O . ASN B 1 117 ? -24.203 16.531 7.867 1 81.06 117 ASN B O 1
ATOM 2976 N N . ASP B 1 118 ? -25.141 14.781 8.719 1 76.31 118 ASP B N 1
ATOM 2977 C CA . ASP B 1 118 ? -26.188 14.812 7.707 1 76.31 118 ASP B CA 1
ATOM 2978 C C . ASP B 1 118 ? -26.938 16.141 7.727 1 76.31 118 ASP B C 1
ATOM 2980 O O . ASP B 1 118 ? -27.203 16.688 8.797 1 76.31 118 ASP B O 1
ATOM 2984 N N . PRO B 1 119 ? -27.141 16.703 6.613 1 81.25 119 PRO B N 1
ATOM 2985 C CA . PRO B 1 119 ? -27.062 16.188 5.246 1 81.25 119 PRO B CA 1
ATOM 2986 C C . PRO B 1 119 ? -25.75 16.547 4.555 1 81.25 119 PRO B C 1
ATOM 2988 O O . PRO B 1 119 ? -25.641 16.438 3.33 1 81.25 119 PRO B O 1
ATOM 2991 N N . TYR B 1 120 ? -24.844 17.125 5.273 1 83.44 120 TYR B N 1
ATOM 2992 C CA . TYR B 1 120 ? -23.609 17.578 4.641 1 83.44 120 TYR B CA 1
ATOM 2993 C C . TYR B 1 120 ? -22.688 16.391 4.328 1 83.44 120 TYR B C 1
ATOM 2995 O O . TYR B 1 120 ? -22.781 15.352 4.977 1 83.44 120 TYR B O 1
ATOM 3003 N N . PRO B 1 121 ? -21.859 16.578 3.273 1 88.88 121 PRO B N 1
ATOM 3004 C CA . PRO B 1 121 ? -20.891 15.531 2.977 1 88.88 121 PRO B CA 1
ATOM 3005 C C . PRO B 1 121 ? -19.984 15.211 4.164 1 88.88 121 PRO B C 1
ATOM 3007 O O . PRO B 1 121 ? -19.703 16.094 4.988 1 88.88 121 PRO B O 1
ATOM 3010 N N . PRO B 1 122 ? -19.594 14.023 4.266 1 93.5 122 PRO B N 1
ATOM 3011 C CA . PRO B 1 122 ? -18.719 13.633 5.379 1 93.5 122 PRO B CA 1
ATOM 3012 C C . PRO B 1 122 ? -17.359 14.312 5.328 1 93.5 122 PRO B C 1
ATOM 3014 O O . PRO B 1 122 ? -16.891 14.68 4.25 1 93.5 122 PRO B O 1
ATOM 3017 N N . ILE B 1 123 ? -16.781 14.516 6.461 1 95.38 123 ILE B N 1
ATOM 3018 C CA . ILE B 1 123 ? -15.438 15.055 6.582 1 95.38 123 ILE B CA 1
ATOM 3019 C C . ILE B 1 123 ? -14.508 13.992 7.176 1 95.38 123 ILE B C 1
ATOM 3021 O O . ILE B 1 123 ? -14.844 13.367 8.18 1 95.38 123 ILE B O 1
ATOM 3025 N N . SER B 1 124 ? -13.461 13.703 6.523 1 96.38 124 SER B N 1
ATOM 3026 C CA . SER B 1 124 ? -12.398 12.844 7.043 1 96.38 124 SER B CA 1
ATOM 3027 C C . SER B 1 124 ? -11.344 13.664 7.793 1 96.38 124 SER B C 1
ATOM 3029 O O . SER B 1 124 ? -10.609 14.438 7.188 1 96.38 124 SER B O 1
ATOM 3031 N N . VAL B 1 125 ? -11.266 13.492 9.055 1 97.5 125 VAL B N 1
ATOM 3032 C CA . VAL B 1 125 ? -10.32 14.234 9.883 1 97.5 125 VAL B CA 1
ATOM 3033 C C . VAL B 1 125 ? -9.055 13.406 10.094 1 97.5 125 VAL B C 1
ATOM 3035 O O . VAL B 1 125 ? -9.07 12.414 10.82 1 97.5 125 VAL B O 1
ATOM 3038 N N . MET B 1 126 ? -8.016 13.828 9.484 1 96.88 126 MET B N 1
ATOM 3039 C CA . MET B 1 126 ? -6.754 13.094 9.477 1 96.88 126 MET B CA 1
ATOM 3040 C C . MET B 1 126 ? -6.016 13.266 10.805 1 96.88 126 MET B C 1
ATOM 3042 O O . MET B 1 126 ? -5.77 14.391 11.234 1 96.88 126 MET B O 1
ATOM 3046 N N . ARG B 1 127 ? -5.676 12.172 11.414 1 95.12 127 ARG B N 1
ATOM 3047 C CA . ARG B 1 127 ? -4.934 12.117 12.672 1 95.12 127 ARG B CA 1
ATOM 3048 C C . ARG B 1 127 ? -4.137 10.828 12.781 1 95.12 127 ARG B C 1
ATOM 3050 O O . ARG B 1 127 ? -4.176 9.984 11.883 1 95.12 127 ARG B O 1
ATOM 3057 N N . PHE B 1 128 ? -3.348 10.922 13.914 1 91.31 128 PHE B N 1
ATOM 3058 C CA . PHE B 1 128 ? -2.732 9.656 14.297 1 91.31 128 PHE B CA 1
ATOM 3059 C C . PHE B 1 128 ? -3.602 8.914 15.305 1 91.31 128 PHE B C 1
ATOM 3061 O O . PHE B 1 128 ? -4.305 9.531 16.109 1 91.31 128 PHE B O 1
ATOM 3068 N N . ASP B 1 129 ? -3.725 7.75 15.344 1 85.38 129 ASP B N 1
ATOM 3069 C CA . ASP B 1 129 ? -4.305 6.906 16.375 1 85.38 129 ASP B CA 1
ATOM 3070 C C . ASP B 1 129 ? -5.816 7.113 16.469 1 85.38 129 ASP B C 1
ATOM 3072 O O . ASP B 1 129 ? -6.352 7.336 17.562 1 85.38 129 ASP B O 1
ATOM 3076 N N . VAL B 1 130 ? -6.492 7.172 15.406 1 90.56 130 VAL B N 1
ATOM 3077 C CA . VAL B 1 130 ? -7.949 7.27 15.391 1 90.56 130 VAL B CA 1
ATOM 3078 C C . VAL B 1 130 ? -8.539 6.027 14.734 1 90.56 130 VAL B C 1
ATOM 3080 O O . VAL B 1 130 ? -7.922 4.961 14.734 1 90.56 130 VAL B O 1
ATOM 3083 N N . ASN B 1 131 ? -9.664 6.074 14.242 1 85.62 131 ASN B N 1
ATOM 3084 C CA . ASN B 1 131 ? -10.523 4.902 14.117 1 85.62 131 ASN B CA 1
ATOM 3085 C C . ASN B 1 131 ? -10.352 4.223 12.758 1 85.62 131 ASN B C 1
ATOM 3087 O O . ASN B 1 131 ? -10.367 2.992 12.672 1 85.62 131 ASN B O 1
ATOM 3091 N N . TYR B 1 132 ? -10.148 5.035 11.711 1 92.06 132 TYR B N 1
ATOM 3092 C CA . TYR B 1 132 ? -10.344 4.43 10.398 1 92.06 132 TYR B CA 1
ATOM 3093 C C . TYR B 1 132 ? -9.102 4.609 9.531 1 92.06 132 TYR B C 1
ATOM 3095 O O . TYR B 1 132 ? -8.477 5.672 9.539 1 92.06 132 TYR B O 1
ATOM 3103 N N . ASN B 1 133 ? -8.828 3.592 8.727 1 93.38 133 ASN B N 1
ATOM 3104 C CA . ASN B 1 133 ? -7.648 3.584 7.871 1 93.38 133 ASN B CA 1
ATOM 3105 C C . ASN B 1 133 ? -7.938 4.211 6.512 1 93.38 133 ASN B C 1
ATOM 3107 O O . ASN B 1 133 ? -7.02 4.488 5.738 1 93.38 133 ASN B O 1
ATOM 3111 N N . VAL B 1 134 ? -9.25 4.41 6.254 1 94.06 134 VAL B N 1
ATOM 3112 C CA . VAL B 1 134 ? -9.633 4.953 4.953 1 94.06 134 VAL B CA 1
ATOM 3113 C C . VAL B 1 134 ? -10.547 6.16 5.148 1 94.06 134 VAL B C 1
ATOM 3115 O O . VAL B 1 134 ? -11.008 6.422 6.262 1 94.06 134 VAL B O 1
ATOM 3118 N N . LEU B 1 135 ? -10.781 6.871 4.129 1 95 135 LEU B N 1
ATOM 3119 C CA . LEU B 1 135 ? -11.586 8.086 4.141 1 95 135 LEU B CA 1
ATOM 3120 C C . LEU B 1 135 ? -13.055 7.77 4.422 1 95 135 LEU B C 1
ATOM 3122 O O . LEU B 1 135 ? -13.508 6.648 4.18 1 95 135 LEU B O 1
ATOM 3126 N N . ALA B 1 136 ? -13.734 8.75 4.938 1 93.56 136 ALA B N 1
ATOM 3127 C CA . ALA B 1 136 ? -15.141 8.625 5.312 1 93.56 136 ALA B CA 1
ATOM 3128 C C . ALA B 1 136 ? -16.031 8.531 4.078 1 93.56 136 ALA B C 1
ATOM 3130 O O . ALA B 1 136 ? -17.188 8.109 4.172 1 93.56 136 ALA B O 1
ATOM 3131 N N . GLY B 1 137 ? -15.547 8.914 2.998 1 92.81 137 GLY B N 1
ATOM 3132 C CA . GLY B 1 137 ? -16.188 8.883 1.693 1 92.81 137 GLY B CA 1
ATOM 3133 C C . GLY B 1 137 ? -15.203 8.781 0.545 1 92.81 137 GLY B C 1
ATOM 3134 O O . GLY B 1 137 ? -13.992 8.656 0.766 1 92.81 137 GLY B O 1
ATOM 3135 N N . LYS B 1 138 ? -15.758 8.836 -0.601 1 90.94 138 LYS B N 1
ATOM 3136 C CA . LYS B 1 138 ? -14.891 8.758 -1.773 1 90.94 138 LYS B CA 1
ATOM 3137 C C . LYS B 1 138 ? -13.992 9.984 -1.873 1 90.94 138 LYS B C 1
ATOM 3139 O O . LYS B 1 138 ? -14.438 11.109 -1.644 1 90.94 138 LYS B O 1
ATOM 3144 N N . GLY B 1 139 ? -12.781 9.703 -2.121 1 92.12 139 GLY B N 1
ATOM 3145 C CA . GLY B 1 139 ? -11.891 10.828 -2.373 1 92.12 139 GLY B CA 1
ATOM 3146 C C . GLY B 1 139 ? -12.211 11.562 -3.664 1 92.12 139 GLY B C 1
ATOM 3147 O O . GLY B 1 139 ? -12.609 10.945 -4.652 1 92.12 139 GLY B O 1
ATOM 3148 N N . SER B 1 140 ? -11.953 12.852 -3.631 1 92.06 140 SER B N 1
ATOM 3149 C CA . SER B 1 140 ? -12.188 13.664 -4.824 1 92.06 140 SER B CA 1
ATOM 3150 C C . SER B 1 140 ? -11.008 13.578 -5.789 1 92.06 140 SER B C 1
ATOM 3152 O O . SER B 1 140 ? -9.852 13.562 -5.367 1 92.06 140 SER B O 1
ATOM 3154 N N . ASP B 1 141 ? -11.344 13.656 -7.09 1 91.88 141 ASP B N 1
ATOM 3155 C CA . ASP B 1 141 ? -10.305 13.672 -8.117 1 91.88 141 ASP B CA 1
ATOM 3156 C C . ASP B 1 141 ? -9.492 14.961 -8.062 1 91.88 141 ASP B C 1
ATOM 3158 O O . ASP B 1 141 ? -8.398 15.039 -8.633 1 91.88 141 ASP B O 1
ATOM 3162 N N . SER B 1 142 ? -10.047 15.906 -7.371 1 92.75 142 SER B N 1
ATOM 3163 C CA . SER B 1 142 ? -9.383 17.203 -7.316 1 92.75 142 SER B CA 1
ATOM 3164 C C . SER B 1 142 ? -8.141 17.141 -6.43 1 92.75 142 SER B C 1
ATOM 3166 O O . SER B 1 142 ? -7.223 17.953 -6.582 1 92.75 142 SER B O 1
ATOM 3168 N N . TRP B 1 143 ? -8.148 16.219 -5.551 1 95.19 143 TRP B N 1
ATOM 3169 C CA . TRP B 1 143 ? -6.992 16.219 -4.656 1 95.19 143 TRP B CA 1
ATOM 3170 C C . TRP B 1 143 ? -6.406 14.812 -4.535 1 95.19 143 TRP B C 1
ATOM 3172 O O . TRP B 1 143 ? -5.277 14.648 -4.066 1 95.19 143 TRP B O 1
ATOM 3182 N N . MET B 1 144 ? -7.117 13.812 -4.848 1 92.38 144 MET B N 1
ATOM 3183 C CA . MET B 1 144 ? -6.586 12.453 -4.91 1 92.38 144 MET B CA 1
ATOM 3184 C C . MET B 1 144 ? -6.176 12.094 -6.332 1 92.38 144 MET B C 1
ATOM 3186 O O . MET B 1 144 ? -6.844 12.469 -7.293 1 92.38 144 MET B O 1
ATOM 3190 N N . PRO B 1 145 ? -5.129 11.359 -6.512 1 91.19 145 PRO B N 1
ATOM 3191 C CA . PRO B 1 145 ? -4.227 10.797 -5.504 1 91.19 145 PRO B CA 1
ATOM 3192 C C . PRO B 1 145 ? -3.031 11.703 -5.215 1 91.19 145 PRO B C 1
ATOM 3194 O O . PRO B 1 145 ? -2.076 11.281 -4.559 1 91.19 145 PRO B O 1
ATOM 3197 N N . GLN B 1 146 ? -3.086 12.922 -5.742 1 94.06 146 GLN B N 1
ATOM 3198 C CA . GLN B 1 146 ? -1.896 13.758 -5.656 1 94.06 146 GLN B CA 1
ATOM 3199 C C . GLN B 1 146 ? -1.584 14.125 -4.207 1 94.06 146 GLN B C 1
ATOM 3201 O O . GLN B 1 146 ? -0.454 13.953 -3.748 1 94.06 146 GLN B O 1
ATOM 3206 N N . LEU B 1 147 ? -2.584 14.516 -3.473 1 94.56 147 LEU B N 1
ATOM 3207 C CA . LEU B 1 147 ? -2.396 14.953 -2.092 1 94.56 147 LEU B CA 1
ATOM 3208 C C . LEU B 1 147 ? -2.459 13.766 -1.137 1 94.56 147 LEU B C 1
ATOM 3210 O O . LEU B 1 147 ? -1.571 13.586 -0.298 1 94.56 147 LEU B O 1
ATOM 3214 N N . ILE B 1 148 ? -3.49 12.953 -1.281 1 94.12 148 ILE B N 1
ATOM 3215 C CA . ILE B 1 148 ? -3.711 11.773 -0.451 1 94.12 148 ILE B CA 1
ATOM 3216 C C . ILE B 1 148 ? -3.592 10.516 -1.303 1 94.12 148 ILE B C 1
ATOM 3218 O O . ILE B 1 148 ? -4.277 10.375 -2.318 1 94.12 148 ILE B O 1
ATOM 3222 N N . PRO B 1 149 ? -2.789 9.57 -0.843 1 92.62 149 PRO B N 1
ATOM 3223 C CA . PRO B 1 149 ? -2.609 8.344 -1.626 1 92.62 149 PRO B CA 1
ATOM 3224 C C . PRO B 1 149 ? -3.904 7.547 -1.782 1 92.62 149 PRO B C 1
ATOM 3226 O O . PRO B 1 149 ? -4.77 7.594 -0.906 1 92.62 149 PRO B O 1
ATOM 3229 N N . GLU B 1 150 ? -3.957 6.734 -2.836 1 91.5 150 GLU B N 1
ATOM 3230 C CA . GLU B 1 150 ? -5.148 5.969 -3.184 1 91.5 150 GLU B CA 1
ATOM 3231 C C . GLU B 1 150 ? -5.449 4.906 -2.131 1 91.5 150 GLU B C 1
ATOM 3233 O O . GLU B 1 150 ? -6.598 4.473 -1.985 1 91.5 150 GLU B O 1
ATOM 3238 N N . THR B 1 151 ? -4.469 4.508 -1.397 1 94 151 THR B N 1
ATOM 3239 C CA . THR B 1 151 ? -4.637 3.451 -0.408 1 94 151 THR B CA 1
ATOM 3240 C C . THR B 1 151 ? -5.539 3.918 0.733 1 94 151 THR B C 1
ATOM 3242 O O . THR B 1 151 ? -6.012 3.105 1.53 1 94 151 THR B O 1
ATOM 3245 N N . TYR B 1 152 ? -5.801 5.238 0.766 1 94.81 152 TYR B N 1
ATOM 3246 C CA . TYR B 1 152 ? -6.656 5.789 1.811 1 94.81 152 TYR B CA 1
ATOM 3247 C C . TYR B 1 152 ? -8.102 5.902 1.33 1 94.81 152 TYR B C 1
ATOM 3249 O O . TYR B 1 152 ? -8.984 6.285 2.096 1 94.81 152 TYR B O 1
ATOM 3257 N N . ASN B 1 153 ? -8.352 5.559 0.072 1 93.25 153 ASN B N 1
ATOM 3258 C CA . ASN B 1 153 ? -9.688 5.734 -0.474 1 93.25 153 ASN B CA 1
ATOM 3259 C C . ASN B 1 153 ? -10.695 4.797 0.197 1 93.25 153 ASN B C 1
ATOM 3261 O O . ASN B 1 153 ? -10.336 3.695 0.616 1 93.25 153 ASN B O 1
ATOM 3265 N N . GLN B 1 154 ? -11.898 5.309 0.261 1 91.94 154 GLN B N 1
ATOM 3266 C CA . GLN B 1 154 ? -12.977 4.48 0.799 1 91.94 154 GLN B CA 1
ATOM 3267 C C . GLN B 1 154 ? -13.109 3.178 0.015 1 91.94 154 GLN B C 1
ATOM 3269 O O . GLN B 1 154 ? -13.102 3.186 -1.218 1 91.94 154 GLN B O 1
ATOM 3274 N N . ASN B 1 155 ? -13.141 2.047 0.758 1 89.19 155 ASN B N 1
ATOM 3275 C CA . ASN B 1 155 ? -13.078 0.762 0.068 1 89.19 155 ASN B CA 1
ATOM 3276 C C . ASN B 1 155 ? -14.25 -0.14 0.454 1 89.19 155 ASN B C 1
ATOM 3278 O O . ASN B 1 155 ? -14.242 -1.336 0.154 1 89.19 155 ASN B O 1
ATOM 3282 N N . GLN B 1 156 ? -15.148 0.463 1.1 1 83.19 156 GLN B N 1
ATOM 3283 C CA . GLN B 1 156 ? -16.312 -0.333 1.466 1 83.19 156 GLN B CA 1
ATOM 3284 C C . GLN B 1 156 ? -17.406 -0.222 0.409 1 83.19 156 GLN B C 1
ATOM 3286 O O . GLN B 1 156 ? -17.656 0.86 -0.13 1 83.19 156 GLN B O 1
ATOM 3291 N N . GLU B 1 157 ? -17.922 -1.285 -0.174 1 70.56 157 GLU B N 1
ATOM 3292 C CA . GLU B 1 157 ? -18.906 -1.333 -1.247 1 70.56 157 GLU B CA 1
ATOM 3293 C C . GLU B 1 157 ? -20.172 -0.569 -0.868 1 70.56 157 GLU B C 1
ATOM 3295 O O . GLU B 1 157 ? -20.766 0.123 -1.702 1 70.56 157 GLU B O 1
ATOM 3300 N N . ASP B 1 158 ? -20.703 -0.833 0.23 1 64.06 158 ASP B N 1
ATOM 3301 C CA . ASP B 1 158 ? -22.031 -0.326 0.559 1 64.06 158 ASP B CA 1
ATOM 3302 C C . ASP B 1 158 ? -21.969 1.142 0.978 1 64.06 158 ASP B C 1
ATOM 3304 O O . ASP B 1 158 ? -22.969 1.706 1.424 1 64.06 158 ASP B O 1
ATOM 3308 N N . TYR B 1 159 ? -20.719 1.618 0.744 1 61.5 159 TYR B N 1
ATOM 3309 C CA . TYR B 1 159 ? -20.672 2.986 1.243 1 61.5 159 TYR B CA 1
ATOM 3310 C C . TYR B 1 159 ? -21.062 3.98 0.156 1 61.5 159 TYR B C 1
ATOM 3312 O O . TYR B 1 159 ? -20.5 3.953 -0.946 1 61.5 159 TYR B O 1
ATOM 3320 N N . ASP B 1 160 ? -22.25 4.195 -0.108 1 60.03 160 ASP B N 1
ATOM 3321 C CA . ASP B 1 160 ? -22.797 5.215 -1.003 1 60.03 160 ASP B CA 1
ATOM 3322 C C . ASP B 1 160 ? -22.422 6.617 -0.528 1 60.03 160 ASP B C 1
ATOM 3324 O O . ASP B 1 160 ? -23.266 7.344 -0.007 1 60.03 160 ASP B O 1
ATOM 3328 N N . TYR B 1 161 ? -21.094 6.746 -0.21 1 64.38 161 TYR B N 1
ATOM 3329 C CA . TYR B 1 161 ? -21.031 8.094 0.344 1 64.38 161 TYR B CA 1
ATOM 3330 C C . TYR B 1 161 ? -20.531 9.094 -0.698 1 64.38 161 TYR B C 1
ATOM 3332 O O . TYR B 1 161 ? -19.812 8.719 -1.63 1 64.38 161 TYR B O 1
ATOM 3340 N N . SER B 1 162 ? -21.047 10.195 -0.674 1 81 162 SER B N 1
ATOM 3341 C CA . SER B 1 162 ? -20.609 11.445 -1.292 1 81 162 SER B CA 1
ATOM 3342 C C . SER B 1 162 ? -19.094 11.648 -1.122 1 81 162 SER B C 1
ATOM 3344 O O . SER B 1 162 ? -18.469 10.984 -0.298 1 81 162 SER B O 1
ATOM 3346 N N . ASN B 1 163 ? -18.609 12.367 -1.964 1 90.56 163 ASN B N 1
ATOM 3347 C CA . ASN B 1 163 ? -17.219 12.766 -1.787 1 90.56 163 ASN B CA 1
ATOM 3348 C C . ASN B 1 163 ? -16.953 13.32 -0.389 1 90.56 163 ASN B C 1
ATOM 3350 O O . ASN B 1 163 ? -17.828 13.992 0.182 1 90.56 163 ASN B O 1
ATOM 3354 N N . THR B 1 164 ? -15.867 13.008 0.157 1 94.44 164 THR B N 1
ATOM 3355 C CA . THR B 1 164 ? -15.516 13.484 1.491 1 94.44 164 THR B CA 1
ATOM 3356 C C . THR B 1 164 ? -14.578 14.688 1.409 1 94.44 164 THR B C 1
ATOM 3358 O O . THR B 1 164 ? -13.742 14.766 0.51 1 94.44 164 THR B O 1
ATOM 3361 N N . GLY B 1 165 ? -14.75 15.656 2.303 1 95.19 165 GLY B N 1
ATOM 3362 C CA . GLY B 1 165 ? -13.742 16.672 2.541 1 95.19 165 GLY B CA 1
ATOM 3363 C C . GLY B 1 165 ? -12.672 16.234 3.525 1 95.19 165 GLY B C 1
ATOM 3364 O O . GLY B 1 165 ? -12.812 15.195 4.176 1 95.19 165 GLY B O 1
ATOM 3365 N N . ILE B 1 166 ? -11.633 17.031 3.615 1 96.62 166 ILE B N 1
ATOM 3366 C CA . ILE B 1 166 ? -10.508 16.656 4.465 1 96.62 166 ILE B CA 1
ATOM 3367 C C . ILE B 1 166 ? -10.281 17.719 5.527 1 96.62 166 ILE B C 1
ATOM 3369 O O . ILE B 1 166 ? -10.328 18.922 5.234 1 96.62 166 ILE B O 1
ATOM 3373 N N . ALA B 1 167 ? -10.18 17.391 6.719 1 96.94 167 ALA B N 1
ATOM 3374 C CA . ALA B 1 167 ? -9.633 18.156 7.832 1 96.94 167 ALA B CA 1
ATOM 3375 C C . ALA B 1 167 ? -8.578 17.359 8.594 1 96.94 167 ALA B C 1
ATOM 3377 O O . ALA B 1 167 ? -8.203 16.266 8.172 1 96.94 167 ALA B O 1
ATOM 3378 N N . GLY B 1 168 ? -8.023 17.922 9.633 1 97.31 168 GLY B N 1
ATOM 3379 C CA . GLY B 1 168 ? -7.051 17.172 10.414 1 97.31 168 GLY B CA 1
ATOM 3380 C C . GLY B 1 168 ? -5.809 17.984 10.742 1 97.31 168 GLY B C 1
ATOM 3381 O O . GLY B 1 168 ? -5.789 19.203 10.578 1 97.31 168 GLY B O 1
ATOM 3382 N N . ASP B 1 169 ? -4.832 17.25 11.211 1 97.44 169 ASP B N 1
ATOM 3383 C CA . ASP B 1 169 ? -3.576 17.875 11.617 1 97.44 169 ASP B CA 1
ATOM 3384 C C . ASP B 1 169 ? -2.938 18.641 10.461 1 97.44 169 ASP B C 1
ATOM 3386 O O . ASP B 1 169 ? -2.633 18.047 9.414 1 97.44 169 ASP B O 1
ATOM 3390 N N . LEU B 1 170 ? -2.682 19.922 10.711 1 97.44 170 LEU B N 1
ATOM 3391 C CA . LEU B 1 170 ? -2.104 20.766 9.672 1 97.44 170 LEU B CA 1
ATOM 3392 C C . LEU B 1 170 ? -0.729 20.25 9.25 1 97.44 170 LEU B C 1
ATOM 3394 O O . LEU B 1 170 ? -0.37 20.312 8.078 1 97.44 170 LEU B O 1
ATOM 3398 N N . SER B 1 171 ? 0.015 19.734 10.242 1 98.44 171 SER B N 1
ATOM 3399 C CA . SER B 1 171 ? 1.336 19.203 9.922 1 98.44 171 SER B CA 1
ATOM 3400 C C . SER B 1 171 ? 1.24 18.016 8.969 1 98.44 171 SER B C 1
ATOM 3402 O O . SER B 1 171 ? 2.062 17.875 8.055 1 98.44 171 SER B O 1
ATOM 3404 N N . LEU B 1 172 ? 0.226 17.188 9.125 1 97.75 172 LEU B N 1
ATOM 3405 C CA . LEU B 1 172 ? 0.022 16.047 8.242 1 97.75 172 LEU B CA 1
ATOM 3406 C C . LEU B 1 172 ? -0.351 16.5 6.836 1 97.75 172 LEU B C 1
ATOM 3408 O O . LEU B 1 172 ? 0.151 15.961 5.852 1 97.75 172 LEU B O 1
ATOM 3412 N N . LEU B 1 173 ? -1.211 17.453 6.805 1 97.06 173 LEU B N 1
ATOM 3413 C CA . LEU B 1 173 ? -1.634 17.969 5.508 1 97.06 173 LEU B CA 1
ATOM 3414 C C . LEU B 1 173 ? -0.448 18.531 4.738 1 97.06 173 LEU B C 1
ATOM 3416 O O . LEU B 1 173 ? -0.296 18.266 3.541 1 97.06 173 LEU B O 1
ATOM 3420 N N . LEU B 1 174 ? 0.383 19.281 5.418 1 98 174 LEU B N 1
ATOM 3421 C CA . LEU B 1 174 ? 1.558 19.844 4.762 1 98 174 LEU B CA 1
ATOM 3422 C C . LEU B 1 174 ? 2.559 18.75 4.402 1 98 174 LEU B C 1
ATOM 3424 O O . LEU B 1 174 ? 3.25 18.859 3.385 1 98 174 LEU B O 1
ATOM 3428 N N . ALA B 1 175 ? 2.635 17.75 5.23 1 97.88 175 ALA B N 1
ATOM 3429 C CA . ALA B 1 175 ? 3.494 16.609 4.898 1 97.88 175 ALA B CA 1
ATOM 3430 C C . ALA B 1 175 ? 3.041 15.938 3.604 1 97.88 175 ALA B C 1
ATOM 3432 O O . ALA B 1 175 ? 3.859 15.648 2.729 1 97.88 175 ALA B O 1
ATOM 3433 N N . PHE B 1 176 ? 1.743 15.727 3.502 1 97 176 PHE B N 1
ATOM 3434 C CA . PHE B 1 176 ? 1.203 15.133 2.285 1 97 176 PHE B CA 1
ATOM 3435 C C . PHE B 1 176 ? 1.494 16.016 1.077 1 97 176 PHE B C 1
ATOM 3437 O O . PHE B 1 176 ? 1.862 15.516 0.012 1 97 176 PHE B O 1
ATOM 3444 N N . ALA B 1 177 ? 1.354 17.281 1.262 1 97 177 ALA B N 1
ATOM 3445 C CA . ALA B 1 177 ? 1.678 18.219 0.184 1 97 177 ALA B CA 1
ATOM 3446 C C . ALA B 1 177 ? 3.143 18.094 -0.226 1 97 177 ALA B C 1
ATOM 3448 O O . ALA B 1 177 ? 3.461 18.078 -1.418 1 97 177 ALA B O 1
ATOM 3449 N N . ALA B 1 178 ? 3.975 18 0.738 1 97.44 178 ALA B N 1
ATOM 3450 C CA . ALA B 1 178 ? 5.406 17.891 0.461 1 97.44 178 ALA B CA 1
ATOM 3451 C C . ALA B 1 178 ? 5.715 16.625 -0.338 1 97.44 178 ALA B C 1
ATOM 3453 O O . ALA B 1 178 ? 6.586 16.641 -1.21 1 97.44 178 ALA B O 1
ATOM 3454 N N . PHE B 1 179 ? 4.984 15.578 -0.085 1 96.69 179 PHE B N 1
ATOM 3455 C CA . PHE B 1 179 ? 5.246 14.305 -0.751 1 96.69 179 PHE B CA 1
ATOM 3456 C C . PHE B 1 179 ? 4.633 14.289 -2.146 1 96.69 179 PHE B C 1
ATOM 3458 O O . PHE B 1 179 ? 4.859 13.359 -2.918 1 96.69 179 PHE B O 1
ATOM 3465 N N . SER B 1 180 ? 3.832 15.266 -2.463 1 96.25 180 SER B N 1
ATOM 3466 C CA . SER B 1 180 ? 3.199 15.32 -3.777 1 96.25 180 SER B CA 1
ATOM 3467 C C . SER B 1 180 ? 4.176 15.805 -4.844 1 96.25 180 SER B C 1
ATOM 3469 O O . SER B 1 180 ? 3.879 15.742 -6.039 1 96.25 180 SER B O 1
ATOM 3471 N N . CYS B 1 181 ? 5.383 16.25 -4.445 1 96.25 181 CYS B N 1
ATOM 3472 C CA . CYS B 1 181 ? 6.371 16.828 -5.355 1 96.25 181 CYS B CA 1
ATOM 3473 C C . CYS B 1 181 ? 7.785 16.453 -4.934 1 96.25 181 CYS B C 1
ATOM 3475 O O . CYS B 1 181 ? 7.98 15.82 -3.895 1 96.25 181 CYS B O 1
ATOM 3477 N N . PRO B 1 182 ? 8.766 16.766 -5.793 1 94.06 182 PRO B N 1
ATOM 3478 C CA . PRO B 1 182 ? 10.148 16.453 -5.41 1 94.06 182 PRO B CA 1
ATOM 3479 C C . PRO B 1 182 ? 10.578 17.141 -4.117 1 94.06 182 PRO B C 1
ATOM 3481 O O . PRO B 1 182 ? 10.203 18.297 -3.881 1 94.06 182 PRO B O 1
ATOM 3484 N N . HIS B 1 183 ? 11.414 16.391 -3.377 1 92.69 183 HIS B N 1
ATOM 3485 C CA . HIS B 1 183 ? 11.828 16.875 -2.062 1 92.69 183 HIS B CA 1
ATOM 3486 C C . HIS B 1 183 ? 12.969 17.875 -2.178 1 92.69 183 HIS B C 1
ATOM 3488 O O . HIS B 1 183 ? 14.094 17.594 -1.769 1 92.69 183 HIS B O 1
ATOM 3494 N N . ASP B 1 184 ? 12.727 18.875 -2.547 1 94.62 184 ASP B N 1
ATOM 3495 C CA . ASP B 1 184 ? 13.602 20.047 -2.451 1 94.62 184 ASP B CA 1
ATOM 3496 C C . ASP B 1 184 ? 12.836 21.266 -1.962 1 94.62 184 ASP B C 1
ATOM 3498 O O . ASP B 1 184 ? 11.656 21.422 -2.26 1 94.62 184 ASP B O 1
ATOM 3502 N N . ALA B 1 185 ? 13.492 22.094 -1.256 1 97.19 185 ALA B N 1
ATOM 3503 C CA . ALA B 1 185 ? 12.875 23.172 -0.484 1 97.19 185 ALA B CA 1
ATOM 3504 C C . ALA B 1 185 ? 12.102 24.109 -1.393 1 97.19 185 ALA B C 1
ATOM 3506 O O . ALA B 1 185 ? 10.953 24.469 -1.101 1 97.19 185 ALA B O 1
ATOM 3507 N N . TYR B 1 186 ? 12.68 24.5 -2.467 1 97.31 186 TYR B N 1
ATOM 3508 C CA . TYR B 1 186 ? 12.062 25.453 -3.371 1 97.31 186 TYR B CA 1
ATOM 3509 C C . TYR B 1 186 ? 10.773 24.891 -3.961 1 97.31 186 TYR B C 1
ATOM 3511 O O . TYR B 1 186 ? 9.734 25.562 -3.945 1 97.31 186 TYR B O 1
ATOM 3519 N N . THR B 1 187 ? 10.828 23.688 -4.48 1 97.44 187 THR B N 1
ATOM 3520 C CA . THR B 1 187 ? 9.688 23.062 -5.121 1 97.44 187 THR B CA 1
ATOM 3521 C C . THR B 1 187 ? 8.547 22.859 -4.121 1 97.44 187 THR B C 1
ATOM 3523 O O . THR B 1 187 ? 7.387 23.141 -4.43 1 97.44 187 THR B O 1
ATOM 3526 N N . VAL B 1 188 ? 8.867 22.438 -2.92 1 97.88 188 VAL B N 1
ATOM 3527 C CA . VAL B 1 188 ? 7.852 22.188 -1.899 1 97.88 188 VAL B CA 1
ATOM 3528 C C . VAL B 1 188 ? 7.176 23.5 -1.509 1 97.88 188 VAL B C 1
ATOM 3530 O O . VAL B 1 188 ? 5.949 23.547 -1.374 1 97.88 188 VAL B O 1
ATOM 3533 N N . LEU B 1 189 ? 7.973 24.531 -1.364 1 98.38 189 LEU B N 1
ATOM 3534 C CA . LEU B 1 189 ? 7.418 25.828 -1.017 1 98.38 189 LEU B CA 1
ATOM 3535 C C . LEU B 1 189 ? 6.492 26.344 -2.117 1 98.38 189 LEU B C 1
ATOM 3537 O O . LEU B 1 189 ? 5.43 26.906 -1.831 1 98.38 189 LEU B O 1
ATOM 3541 N N . GLU B 1 190 ? 6.863 26.094 -3.33 1 97.5 190 GLU B N 1
ATOM 3542 C CA . GLU B 1 190 ? 6.027 26.516 -4.449 1 97.5 190 GLU B CA 1
ATOM 3543 C C . GLU B 1 190 ? 4.707 25.75 -4.473 1 97.5 190 GLU B C 1
ATOM 3545 O O . GLU B 1 190 ? 3.65 26.328 -4.727 1 97.5 190 GLU B O 1
ATOM 3550 N N . VAL B 1 191 ? 4.781 24.484 -4.184 1 97.56 191 VAL B N 1
ATOM 3551 C CA . VAL B 1 191 ? 3.576 23.656 -4.148 1 97.56 191 VAL B CA 1
ATOM 3552 C C . VAL B 1 191 ? 2.658 24.141 -3.025 1 97.56 191 VAL B C 1
ATOM 3554 O O . VAL B 1 191 ? 1.45 24.281 -3.221 1 97.56 191 VAL B O 1
ATOM 3557 N N . ILE B 1 192 ? 3.205 24.391 -1.841 1 97.69 192 ILE B N 1
ATOM 3558 C CA . ILE B 1 192 ? 2.402 24.844 -0.713 1 97.69 192 ILE B CA 1
ATOM 3559 C C . ILE B 1 192 ? 1.8 26.219 -1.031 1 97.69 192 ILE B C 1
ATOM 3561 O O . ILE B 1 192 ? 0.643 26.484 -0.7 1 97.69 192 ILE B O 1
ATOM 3565 N N . ARG B 1 193 ? 2.531 27.016 -1.713 1 97.12 193 ARG B N 1
ATOM 3566 C CA . ARG B 1 193 ? 2.084 28.359 -2.072 1 97.12 193 ARG B CA 1
ATOM 3567 C C . ARG B 1 193 ? 0.951 28.312 -3.092 1 97.12 193 ARG B C 1
ATOM 3569 O O . ARG B 1 193 ? -0.053 29.016 -2.949 1 97.12 193 ARG B O 1
ATOM 3576 N N . LEU B 1 194 ? 1.067 27.406 -4.035 1 96.62 194 LEU B N 1
ATOM 3577 C CA . LEU B 1 194 ? 0.198 27.469 -5.207 1 96.62 194 LEU B CA 1
ATOM 3578 C C . LEU B 1 194 ? -0.916 26.438 -5.109 1 96.62 194 LEU B C 1
ATOM 3580 O O . LEU B 1 194 ? -1.993 26.625 -5.68 1 96.62 194 LEU B O 1
ATOM 3584 N N . SER B 1 195 ? -0.637 25.359 -4.457 1 97.06 195 SER B N 1
ATOM 3585 C CA . SER B 1 195 ? -1.582 24.25 -4.496 1 97.06 195 SER B CA 1
ATOM 3586 C C . SER B 1 195 ? -2.422 24.188 -3.225 1 97.06 195 SER B C 1
ATOM 3588 O O . SER B 1 195 ? -3.609 23.859 -3.273 1 97.06 195 SER B O 1
ATOM 3590 N N . PHE B 1 196 ? -1.796 24.484 -2.082 1 96.69 196 PHE B N 1
ATOM 3591 C CA . PHE B 1 196 ? -2.541 24.469 -0.829 1 96.69 196 PHE B CA 1
ATOM 3592 C C . PHE B 1 196 ? -3.316 25.781 -0.657 1 96.69 196 PHE B C 1
ATOM 3594 O O . PHE B 1 196 ? -2.855 26.688 0.024 1 96.69 196 PHE B O 1
ATOM 3601 N N . LYS B 1 197 ? -4.551 25.766 -1.229 1 94.56 197 LYS B N 1
ATOM 3602 C CA . LYS B 1 197 ? -5.418 26.938 -1.216 1 94.56 197 LYS B CA 1
ATOM 3603 C C . LYS B 1 197 ? -6.789 26.609 -0.642 1 94.56 197 LYS B C 1
ATOM 3605 O O . LYS B 1 197 ? -7.797 26.656 -1.354 1 94.56 197 LYS B O 1
ATOM 3610 N N . PRO B 1 198 ? -6.773 26.328 0.67 1 93.06 198 PRO B N 1
ATOM 3611 C CA . PRO B 1 198 ? -8.086 26.016 1.245 1 93.06 198 PRO B CA 1
ATOM 3612 C C . PRO B 1 198 ? -9.156 27.031 0.852 1 93.06 198 PRO B C 1
ATOM 3614 O O . PRO B 1 198 ? -8.891 28.234 0.826 1 93.06 198 PRO B O 1
ATOM 3617 N N . PRO B 1 199 ? -10.352 26.422 0.5 1 93.38 199 PRO B N 1
ATOM 3618 C CA . PRO B 1 199 ? -10.805 25.047 0.689 1 93.38 199 PRO B CA 1
ATOM 3619 C C . PRO B 1 199 ? -10.516 24.156 -0.517 1 93.38 199 PRO B C 1
ATOM 3621 O O . PRO B 1 199 ? -11.148 23.109 -0.689 1 93.38 199 PRO B O 1
ATOM 3624 N N . ILE B 1 200 ? -9.578 24.594 -1.403 1 94.62 200 ILE B N 1
ATOM 3625 C CA . ILE B 1 200 ? -9.305 23.812 -2.609 1 94.62 200 ILE B CA 1
ATOM 3626 C C . ILE B 1 200 ? -7.84 23.391 -2.629 1 94.62 200 ILE B C 1
ATOM 3628 O O . ILE B 1 200 ? -6.984 24.062 -2.043 1 94.62 200 ILE B O 1
ATOM 3632 N N . TRP B 1 201 ? -7.609 22.266 -3.18 1 96.81 201 TRP B N 1
ATOM 3633 C CA . TRP B 1 201 ? -6.281 21.844 -3.619 1 96.81 201 TRP B CA 1
ATOM 3634 C C . TRP B 1 201 ? -6.109 22.062 -5.117 1 96.81 201 TRP B C 1
ATOM 3636 O O . TRP B 1 201 ? -6.84 21.484 -5.926 1 96.81 201 TRP B O 1
ATOM 3646 N N . ASN B 1 202 ? -5.199 22.984 -5.418 1 96.25 202 ASN B N 1
ATOM 3647 C CA . ASN B 1 202 ? -4.891 23.188 -6.828 1 96.25 202 ASN B CA 1
ATOM 3648 C C . ASN B 1 202 ? -3.861 22.188 -7.336 1 96.25 202 ASN B C 1
ATOM 3650 O O . ASN B 1 202 ? -2.676 22.297 -7.016 1 96.25 202 ASN B O 1
ATOM 3654 N N . ARG B 1 203 ? -4.281 21.344 -8.133 1 96.06 203 ARG B N 1
ATOM 3655 C CA . ARG B 1 203 ? -3.393 20.297 -8.617 1 96.06 203 ARG B CA 1
ATOM 3656 C C . ARG B 1 203 ? -2.203 20.891 -9.367 1 96.06 203 ARG B C 1
ATOM 3658 O O . ARG B 1 203 ? -2.309 21.969 -9.953 1 96.06 203 ARG B O 1
ATOM 3665 N N . HIS B 1 204 ? -1.141 20.234 -9.281 1 95.94 204 HIS B N 1
ATOM 3666 C CA . HIS B 1 204 ? 0.052 20.625 -10.023 1 95.94 204 HIS B CA 1
ATOM 3667 C C . HIS B 1 204 ? 0.536 19.5 -10.922 1 95.94 204 HIS B C 1
ATOM 3669 O O . HIS B 1 204 ? 0.009 18.391 -10.867 1 95.94 204 HIS B O 1
ATOM 3675 N N . ASN B 1 205 ? 1.542 19.734 -11.766 1 94.25 205 ASN B N 1
ATOM 3676 C CA . ASN B 1 205 ? 1.992 18.766 -12.758 1 94.25 205 ASN B CA 1
ATOM 3677 C C . ASN B 1 205 ? 3.367 18.203 -12.406 1 94.25 205 ASN B C 1
ATOM 3679 O O . ASN B 1 205 ? 4.012 17.562 -13.234 1 94.25 205 ASN B O 1
ATOM 3683 N N . LEU B 1 206 ? 3.73 18.422 -11.234 1 93.56 206 LEU B N 1
ATOM 3684 C CA . LEU B 1 206 ? 5.031 17.922 -10.812 1 93.56 206 LEU B CA 1
ATOM 3685 C C . LEU B 1 206 ? 4.949 16.422 -10.508 1 93.56 206 LEU B C 1
ATOM 3687 O O . LEU B 1 206 ? 3.916 15.938 -10.047 1 93.56 206 LEU B O 1
ATOM 3691 N N . PRO B 1 207 ? 6.012 15.734 -10.828 1 88.25 207 PRO B N 1
ATOM 3692 C CA . PRO B 1 207 ? 6.012 14.312 -10.453 1 88.25 207 PRO B CA 1
ATOM 3693 C C . PRO B 1 207 ? 6.031 14.109 -8.945 1 88.25 207 PRO B C 1
ATOM 3695 O O . PRO B 1 207 ? 6.676 14.867 -8.219 1 88.25 207 PRO B O 1
ATOM 3698 N N . ALA B 1 208 ? 5.25 13.117 -8.602 1 78.44 208 ALA B N 1
ATOM 3699 C CA . ALA B 1 208 ? 5.281 12.797 -7.176 1 78.44 208 ALA B CA 1
ATOM 3700 C C . ALA B 1 208 ? 6.641 12.234 -6.77 1 78.44 208 ALA B C 1
ATOM 3702 O O . ALA B 1 208 ? 7.273 11.508 -7.539 1 78.44 208 ALA B O 1
ATOM 3703 N N . SER B 1 209 ? 7.145 12.797 -5.742 1 73.94 209 SER B N 1
ATOM 3704 C CA . SER B 1 209 ? 8.391 12.281 -5.18 1 73.94 209 SER B CA 1
ATOM 3705 C C . SER B 1 209 ? 8.125 11.336 -4.016 1 73.94 209 SER B C 1
ATOM 3707 O O . SER B 1 209 ? 8.484 11.633 -2.873 1 73.94 209 SER B O 1
ATOM 3709 N N . ARG B 1 210 ? 7.566 10.234 -4.207 1 83.88 210 ARG B N 1
ATOM 3710 C CA . ARG B 1 210 ? 7.344 9.234 -3.162 1 83.88 210 ARG B CA 1
ATOM 3711 C C . ARG B 1 210 ? 8.375 8.109 -3.254 1 83.88 210 ARG B C 1
ATOM 3713 O O . ARG B 1 210 ? 8.102 7.062 -3.84 1 83.88 210 ARG B O 1
ATOM 3720 N N . ARG B 1 211 ? 9.547 8.578 -2.705 1 89.25 211 ARG B N 1
ATOM 3721 C CA . ARG B 1 211 ? 10.633 7.602 -2.668 1 89.25 211 ARG B CA 1
ATOM 3722 C C . ARG B 1 211 ? 10.617 6.816 -1.359 1 89.25 211 ARG B C 1
ATOM 3724 O O . ARG B 1 211 ? 10.477 7.402 -0.282 1 89.25 211 ARG B O 1
ATOM 3731 N N . HIS B 1 212 ? 10.82 5.594 -1.543 1 93.88 212 HIS B N 1
ATOM 3732 C CA . HIS B 1 212 ? 10.789 4.723 -0.373 1 93.88 212 HIS B CA 1
ATOM 3733 C C . HIS B 1 212 ? 11.797 5.176 0.678 1 93.88 212 HIS B C 1
ATOM 3735 O O . HIS B 1 212 ? 12.953 5.477 0.352 1 93.88 212 HIS B O 1
ATOM 3741 N N . GLY B 1 213 ? 11.312 5.277 1.897 1 94.69 213 GLY B N 1
ATOM 3742 C CA . GLY B 1 213 ? 12.188 5.5 3.035 1 94.69 213 GLY B CA 1
ATOM 3743 C C . GLY B 1 213 ? 12.516 6.965 3.258 1 94.69 213 GLY B C 1
ATOM 3744 O O . GLY B 1 213 ? 13.188 7.316 4.23 1 94.69 213 GLY B O 1
ATOM 3745 N N . THR B 1 214 ? 12.055 7.801 2.393 1 95.81 214 THR B N 1
ATOM 3746 C CA . THR B 1 214 ? 12.266 9.219 2.643 1 95.81 214 THR B CA 1
ATOM 3747 C C . THR B 1 214 ? 11.141 9.789 3.508 1 95.81 214 THR B C 1
ATOM 3749 O O . THR B 1 214 ? 10.047 9.219 3.564 1 95.81 214 THR B O 1
ATOM 3752 N N . GLY B 1 215 ? 11.492 10.852 4.195 1 97.75 215 GLY B N 1
ATOM 3753 C CA . GLY B 1 215 ? 10.508 11.391 5.117 1 97.75 215 GLY B CA 1
ATOM 3754 C C . GLY B 1 215 ? 10.586 12.898 5.262 1 97.75 215 GLY B C 1
ATOM 3755 O O . GLY B 1 215 ? 11.391 13.547 4.598 1 97.75 215 GLY B O 1
ATOM 3756 N N . VAL B 1 216 ? 9.68 13.398 6.062 1 98.62 216 VAL B N 1
ATOM 3757 C CA . VAL B 1 216 ? 9.656 14.812 6.398 1 98.62 216 VAL B CA 1
ATOM 3758 C C . VAL B 1 216 ? 9.289 14.992 7.871 1 98.62 216 VAL B C 1
ATOM 3760 O O . VAL B 1 216 ? 8.625 14.133 8.461 1 98.62 216 VAL B O 1
ATOM 3763 N N . VAL B 1 217 ? 9.797 15.977 8.453 1 98.88 217 VAL B N 1
ATOM 3764 C CA . VAL B 1 217 ? 9.305 16.516 9.711 1 98.88 217 VAL B CA 1
ATOM 3765 C C . VAL B 1 217 ? 8.656 17.875 9.461 1 98.88 217 VAL B C 1
ATOM 3767 O O . VAL B 1 217 ? 9.289 18.781 8.914 1 98.88 217 VAL B O 1
ATOM 3770 N N . VAL B 1 218 ? 7.434 17.969 9.828 1 98.88 218 VAL B N 1
ATOM 3771 C CA . VAL B 1 218 ? 6.703 19.219 9.648 1 98.88 218 VAL B CA 1
ATOM 3772 C C . VAL B 1 218 ? 6.379 19.828 11 1 98.88 218 VAL B C 1
ATOM 3774 O O . VAL B 1 218 ? 5.797 19.172 11.867 1 98.88 218 VAL B O 1
ATOM 3777 N N . SER B 1 219 ? 6.773 21.062 11.172 1 98.75 219 SER B N 1
ATOM 3778 C CA . SER B 1 219 ? 6.496 21.812 12.391 1 98.75 219 SER B CA 1
ATOM 3779 C C . SER B 1 219 ? 5.578 23 12.117 1 98.75 219 SER B C 1
ATOM 3781 O O . SER B 1 219 ? 5.812 23.766 11.188 1 98.75 219 SER B O 1
ATOM 3783 N N . ILE B 1 220 ? 4.559 23.109 12.906 1 98.56 220 ILE B N 1
ATOM 3784 C CA . ILE B 1 220 ? 3.613 24.219 12.836 1 98.56 220 ILE B CA 1
ATOM 3785 C C . ILE B 1 220 ? 3.691 25.047 14.117 1 98.56 220 ILE B C 1
ATOM 3787 O O . ILE B 1 220 ? 3.668 24.5 15.219 1 98.56 220 ILE B O 1
ATOM 3791 N N . HIS B 1 221 ? 3.844 26.344 13.977 1 98.38 221 HIS B N 1
ATOM 3792 C CA . HIS B 1 221 ? 3.805 27.281 15.086 1 98.38 221 HIS B CA 1
ATOM 3793 C C . HIS B 1 221 ? 2.715 28.328 14.883 1 98.38 221 HIS B C 1
ATOM 3795 O O . HIS B 1 221 ? 2.287 28.578 13.758 1 98.38 221 HIS B O 1
ATOM 3801 N N . LEU B 1 222 ? 2.285 28.875 15.961 1 97.19 222 LEU B N 1
ATOM 3802 C CA . LEU B 1 222 ? 1.355 30 15.883 1 97.19 222 LEU B CA 1
ATOM 3803 C C . LEU B 1 222 ? 2.027 31.219 15.266 1 97.19 222 LEU B C 1
ATOM 3805 O O . LEU B 1 222 ? 3.227 31.438 15.453 1 97.19 222 LEU B O 1
ATOM 3809 N N . ASP B 1 223 ? 1.32 31.875 14.484 1 94.81 223 ASP B N 1
ATOM 3810 C CA . ASP B 1 223 ? 1.794 33.156 13.969 1 94.81 223 ASP B CA 1
ATOM 3811 C C . ASP B 1 223 ? 1.69 34.25 15.031 1 94.81 223 ASP B C 1
ATOM 3813 O O . ASP B 1 223 ? 0.592 34.719 15.359 1 94.81 223 ASP B O 1
ATOM 3817 N N . SER B 1 224 ? 2.779 34.719 15.523 1 91.62 224 SER B N 1
ATOM 3818 C CA . SER B 1 224 ? 2.809 35.719 16.609 1 91.62 224 SER B CA 1
ATOM 3819 C C . SER B 1 224 ? 2.217 37.031 16.156 1 91.62 224 SER B C 1
ATOM 3821 O O . SER B 1 224 ? 1.833 37.875 16.984 1 91.62 224 SER B O 1
ATOM 3823 N N . ASP B 1 225 ? 2.109 37.25 14.875 1 88.25 225 ASP B N 1
ATOM 3824 C CA . ASP B 1 225 ? 1.623 38.531 14.344 1 88.25 225 ASP B CA 1
ATOM 3825 C C . ASP B 1 225 ? 0.122 38.469 14.062 1 88.25 225 ASP B C 1
ATOM 3827 O O . ASP B 1 225 ? -0.435 39.375 13.438 1 88.25 225 ASP B O 1
ATOM 3831 N N . SER B 1 226 ? -0.477 37.375 14.453 1 88 226 SER B N 1
ATOM 3832 C CA . SER B 1 226 ? -1.9 37.188 14.188 1 88 226 SER B CA 1
ATOM 3833 C C . SER B 1 226 ? -2.682 36.969 15.477 1 88 226 SER B C 1
ATOM 3835 O O . SER B 1 226 ? -2.09 36.719 16.531 1 88 226 SER B O 1
ATOM 3837 N N . ASN B 1 227 ? -4.004 37.094 15.383 1 88.31 227 ASN B N 1
ATOM 3838 C CA . ASN B 1 227 ? -4.883 36.875 16.516 1 88.31 227 ASN B CA 1
ATOM 3839 C C . ASN B 1 227 ? -5.418 35.438 16.531 1 88.31 227 ASN B C 1
ATOM 3841 O O . ASN B 1 227 ? -6.27 35.094 17.344 1 88.31 227 ASN B O 1
ATOM 3845 N N . ILE B 1 228 ? -4.891 34.656 15.641 1 91.38 228 ILE B N 1
ATOM 3846 C CA . ILE B 1 228 ? -5.312 33.25 15.625 1 91.38 228 ILE B CA 1
ATOM 3847 C C . ILE B 1 228 ? -4.691 32.5 16.812 1 91.38 228 ILE B C 1
ATOM 3849 O O . ILE B 1 228 ? -3.488 32.625 17.047 1 91.38 228 ILE B O 1
ATOM 3853 N N . THR B 1 229 ? -5.531 31.812 17.578 1 94.06 229 THR B N 1
ATOM 3854 C CA . THR B 1 229 ? -5.082 31.094 18.766 1 94.06 229 THR B CA 1
ATOM 3855 C C . THR B 1 229 ? -4.902 29.609 18.453 1 94.06 229 THR B C 1
ATOM 3857 O O . THR B 1 229 ? -5.312 29.141 17.391 1 94.06 229 THR B O 1
ATOM 3860 N N . ALA B 1 230 ? -4.285 28.922 19.406 1 96.06 230 ALA B N 1
ATOM 3861 C CA . ALA B 1 230 ? -4.156 27.469 19.297 1 96.06 230 ALA B CA 1
ATOM 3862 C C . ALA B 1 230 ? -5.527 26.812 19.188 1 96.06 230 ALA B C 1
ATOM 3864 O O . ALA B 1 230 ? -5.703 25.859 18.438 1 96.06 230 ALA B O 1
ATOM 3865 N N . GLN B 1 231 ? -6.441 27.344 19.984 1 95.81 231 GLN B N 1
ATOM 3866 C CA . GLN B 1 231 ? -7.785 26.781 19.969 1 95.81 231 GLN B CA 1
ATOM 3867 C C . GLN B 1 231 ? -8.445 26.969 18.609 1 95.81 231 GLN B C 1
ATOM 3869 O O . GLN B 1 231 ? -9.18 26.094 18.125 1 95.81 231 GLN B O 1
ATOM 3874 N N . ASP B 1 232 ? -8.203 28.125 17.984 1 95.19 232 ASP B N 1
ATOM 3875 C CA . ASP B 1 232 ? -8.734 28.359 16.656 1 95.19 232 ASP B CA 1
ATOM 3876 C C . ASP B 1 232 ? -8.211 27.328 15.656 1 95.19 232 ASP B C 1
ATOM 3878 O O . ASP B 1 232 ? -8.977 26.766 14.867 1 95.19 232 ASP B O 1
ATOM 3882 N N . LEU B 1 233 ? -6.914 27.078 15.703 1 96.44 233 LEU B N 1
ATOM 3883 C CA . LEU B 1 233 ? -6.301 26.094 14.805 1 96.44 233 LEU B CA 1
ATOM 3884 C C . LEU B 1 233 ? -6.832 24.703 15.078 1 96.44 233 LEU B C 1
ATOM 3886 O O . LEU B 1 233 ? -7.078 23.922 14.148 1 96.44 233 LEU B O 1
ATOM 3890 N N . ARG B 1 234 ? -7.051 24.422 16.344 1 96.81 234 ARG B N 1
ATOM 3891 C CA . ARG B 1 234 ? -7.605 23.109 16.703 1 96.81 234 ARG B CA 1
ATOM 3892 C C . ARG B 1 234 ? -9.016 22.953 16.141 1 96.81 234 ARG B C 1
ATOM 3894 O O . ARG B 1 234 ? -9.375 21.875 15.656 1 96.81 234 ARG B O 1
ATOM 3901 N N . ASN B 1 235 ? -9.766 24.016 16.25 1 96.19 235 ASN B N 1
ATOM 3902 C CA . ASN B 1 235 ? -11.117 23.969 15.711 1 96.19 235 ASN B CA 1
ATOM 3903 C C . ASN B 1 235 ? -11.109 23.688 14.211 1 96.19 235 ASN B C 1
ATOM 3905 O O . ASN B 1 235 ? -11.922 22.891 13.719 1 96.19 235 ASN B O 1
ATOM 3909 N N . ILE B 1 236 ? -10.18 24.312 13.531 1 95.31 236 ILE B N 1
ATOM 3910 C CA . ILE B 1 236 ? -10.039 24.109 12.094 1 95.31 236 ILE B CA 1
ATOM 3911 C C . ILE B 1 236 ? -9.625 22.656 11.82 1 95.31 236 ILE B C 1
ATOM 3913 O O . ILE B 1 236 ? -10.211 21.984 10.969 1 95.31 236 ILE B O 1
ATOM 3917 N N . GLU B 1 237 ? -8.695 22.156 12.578 1 96.62 237 GLU B N 1
ATOM 3918 C CA . GLU B 1 237 ? -8.203 20.797 12.406 1 96.62 237 GLU B CA 1
ATOM 3919 C C . GLU B 1 237 ? -9.297 19.766 12.68 1 96.62 237 GLU B C 1
ATOM 3921 O O . GLU B 1 237 ? -9.336 18.703 12.062 1 96.62 237 GLU B O 1
ATOM 3926 N N . GLU B 1 238 ? -10.133 20.125 13.57 1 96 238 GLU B N 1
ATOM 3927 C CA . GLU B 1 238 ? -11.172 19.203 14 1 96 238 GLU B CA 1
ATOM 3928 C C . GLU B 1 238 ? -12.375 19.25 13.055 1 96 238 GLU B C 1
ATOM 3930 O O . GLU B 1 238 ? -13.32 18.469 13.211 1 96 238 GLU B O 1
ATOM 3935 N N . GLY B 1 239 ? -12.312 20.125 12.094 1 94.88 239 GLY B N 1
ATOM 3936 C CA . GLY B 1 239 ? -13.383 20.203 11.109 1 94.88 239 GLY B CA 1
ATOM 3937 C C . GLY B 1 239 ? -14.594 20.969 11.617 1 94.88 239 GLY B C 1
ATOM 3938 O O . GLY B 1 239 ? -15.672 20.891 11.023 1 94.88 239 GLY B O 1
ATOM 3939 N N . LYS B 1 240 ? -14.484 21.703 12.688 1 92.69 240 LYS B N 1
ATOM 3940 C CA . LYS B 1 240 ? -15.609 22.453 13.242 1 92.69 240 LYS B CA 1
ATOM 3941 C C . LYS B 1 240 ? -16.047 23.562 12.305 1 92.69 240 LYS B C 1
ATOM 3943 O O . LYS B 1 240 ? -17.219 23.953 12.289 1 92.69 240 LYS B O 1
ATOM 3948 N N . ASN B 1 241 ? -15.141 24.125 11.516 1 90.56 241 ASN B N 1
ATOM 3949 C CA . ASN B 1 241 ? -15.43 25.172 10.547 1 90.56 241 ASN B CA 1
ATOM 3950 C C . ASN B 1 241 ? -15.648 24.594 9.148 1 90.56 241 ASN B C 1
ATOM 3952 O O . ASN B 1 241 ? -15.617 25.328 8.156 1 90.56 241 ASN B O 1
ATOM 3956 N N . GLY B 1 242 ? -15.828 23.25 9.102 1 92.56 242 GLY B N 1
ATOM 3957 C CA . GLY B 1 242 ? -15.875 22.594 7.816 1 92.56 242 GLY B CA 1
ATOM 3958 C C . GLY B 1 242 ? -14.555 21.969 7.414 1 92.56 242 GLY B C 1
ATOM 3959 O O . GLY B 1 242 ? -13.586 22.016 8.18 1 92.56 242 GLY B O 1
ATOM 3960 N N . PRO B 1 243 ? -14.539 21.359 6.254 1 95.19 243 PRO B N 1
ATOM 3961 C CA . PRO B 1 243 ? -13.281 20.766 5.789 1 95.19 243 PRO B CA 1
ATOM 3962 C C . PRO B 1 243 ? -12.234 21.812 5.422 1 95.19 243 PRO B C 1
ATOM 3964 O O . PRO B 1 243 ? -12.578 22.938 5.031 1 95.19 243 PRO B O 1
ATOM 3967 N N . ILE B 1 244 ? -10.961 21.5 5.609 1 96.12 244 ILE B N 1
ATOM 3968 C CA . ILE B 1 244 ? -9.867 22.344 5.148 1 96.12 244 ILE B CA 1
ATOM 3969 C C . ILE B 1 244 ? -9.781 22.297 3.623 1 96.12 244 ILE B C 1
ATOM 3971 O O . ILE B 1 244 ? -9.594 23.328 2.971 1 96.12 244 ILE B O 1
ATOM 3975 N N . ILE B 1 245 ? -9.914 21.062 3.084 1 96.12 245 ILE B N 1
ATOM 3976 C CA . ILE B 1 245 ? -9.984 20.844 1.645 1 96.12 245 ILE B CA 1
ATOM 3977 C C . ILE B 1 245 ? -11.32 20.203 1.286 1 96.12 245 ILE B C 1
ATOM 3979 O O . ILE B 1 245 ? -11.695 19.172 1.856 1 96.12 245 ILE B O 1
ATOM 3983 N N . GLN B 1 246 ? -11.953 20.75 0.361 1 92.81 246 GLN B N 1
ATOM 3984 C CA . GLN B 1 246 ? -13.266 20.25 -0.047 1 92.81 246 GLN B CA 1
ATOM 3985 C C . GLN B 1 246 ? -13.133 19.219 -1.165 1 92.81 246 GLN B C 1
ATOM 3987 O O . GLN B 1 246 ? -12.117 19.188 -1.863 1 92.81 246 GLN B O 1
ATOM 3992 N N . ALA B 1 247 ? -14.234 18.469 -1.346 1 85.31 247 ALA B N 1
ATOM 3993 C CA . ALA B 1 247 ? -14.289 17.469 -2.402 1 85.31 247 ALA B CA 1
ATOM 3994 C C . ALA B 1 247 ? -14.586 18.094 -3.754 1 85.31 247 ALA B C 1
ATOM 3996 O O . ALA B 1 247 ? -15.242 19.141 -3.824 1 85.31 247 ALA B O 1
#

pLDDT: mean 92.05, std 10.44, range [28.05, 98.88]

Secondary structure (DSSP, 8-state):
----------EEEEEEEEEE-TTTS--EE-TT--EE---SGGGEEEEEE---EEEETTEEEE----SPEEEEEEEEEETTTTEEEEESS-TTTS-HHHHHHHHS--SEE-EEEEE--TTSPPEEEEESS-SBSS-SSBPPTTTTTTTS-GGGS---TT----BPEEEE-HHHHHHHHHHTS-S-HHHHHHHHHHTEETTEE----PPP---TT-EEEEEEE--TTS---HHHHHHHHTTTT--SB--/----------EEEEEEEEEE-TTTS--EE-TT--EE---SGGGEEEEEE---EEEETTEEEE----SPEEEEEEEEEETTTTEEEEESS-TTTS-HHHHHHHHS--SEE-EEEEE--TTSPPEEEEESS-SBSS-SSBPPTTTTTTTS-GGGS---TT----BPEEEE-HHHHHHHHHHTS-S-HHHHHHHHHHTEETTEE----SPP---TT-EEEEEEE--TTS---HHHHHHHHTTTT--SB--

Organism: Coccidioides immitis (strain RS) (NCBI:txid246410)

Radius of gyration: 24.98 Å; Cα contacts (8 Å, |Δi|>4): 1216; chains: 2; bounding box: 53×84×57 Å

Foldseek 3Di:
DPPVVVDFDKWKKKKWKKFFQCVVPNWDADPVRATDAAQALVRIDTDAMLAIWMDGLQFIGHDDFDFDWQWKKKWFFAPVQRFIWMFGDDCNVDGLVVCCVVPVRHTDTWAWDWDDDPPDAIATQIDPPDDGQAGLAAADPQCPPLQPNPSRGDDDPPRPGDHYFYAYDPQSSLFSLCQSADNDNVVSRVLCGPQQNPQGGHDDDHHGNRDHRMMMMMIIGGDPVDPQDSVNSVCRSVQVVHGRYDD/DPCVVVDFDKWKKKKWKKFFQCVVPNWDADPVRATDAAQALVRIDTDAMLAIWMDGLQFIGHDDFDFDWQWKKKWFFAPVQRFIWMFRDDCNVDGLVVCCVVPVRHTDTWAWDWDDDPPDAIATQTDPPDDGQAGLAAADPQCPPLQPNPSRGDDDPPRPGDHYFYAYDPQSSLFSLCQSADNDNVVSRVLCGPQQNPQGGHDDDHHGNRDHRMMMMMIIGGDPVGPQDSVNSVCRSVQVVHGRYDD

Sequence (494 aa):
MSAYESKVLRFVFKIDFIVPNYDEQCEIRLPNQAWIPPTIPSAVKTVGSTGWYRWTPAGIERTECRGEKFRVCSLFYNSECYHFLGVPFDCRQKSVQQSRRRDGIGWRRVMFKYLLNDPYPPISVMRFDVNYNVLAGKGSDSWMPQLIPETYNQNQEDYDYSNTGIAGDLSLLLAFAAFSCPHDAYTVLEVIRLSFKPPIWNRHNLPASRRHGTGVVVSIHLDSDSNITAQDLRNIEEGKNGPIIQAMSAYESKVLRFVFKIDFIVPNYDEQCEIRLPNQAWIPPTIPSAVKTVGSTGWYRWTPAGIERTECRGEKFRVCSLFYNSECYHFLGVPFDCRQKSVQQSRRRDGIGWRRVMFKYLLNDPYPPISVMRFDVNYNVLAGKGSDSWMPQLIPETYNQNQEDYDYSNTGIAGDLSLLLAFAAFSCPHDAYTVLEVIRLSFKPPIWNRHNLPASRRHGTGVVVSIHLDSDSNITAQDLRNIEEGKNGPIIQA